Protein AF-A0A1Q9EWR7-F1 (afdb_monomer)

Sequence (426 aa):
MPGTRAKSLEHAKKRGATIYAEYLGGAYTTDAYDMTAPHPKGDGVSRCIKLAMKNSGVSPEEVGYLNCHGTSTPAGDMAEVRAIQRAFDGKTDGLVVNSSKSMIGHCLGAAAGVEAVVTVQALRHQKVHPTINLEDKEEGFDLVTPSEVIARMPRCRVYSGPLGNPFAMPELAALPAPWSFALSLAVPAVMLAGLVVFDIVHVPSPLHPVPPREQRLESQENVRGKHMDFLEMLCWILFGVVFYVKVVREYPMLLRHNAASTQIMSMHPVAIATGRARWKPNFWLSCCCFPSRQALNFHAAGIAHYWLAFVGSLMCPCCLTWYSLTQRSSSPSLQRKLGGRDYDCWKGAICACFCSCCIVTWHAEALDAATGVRTGCCGAALAREGNGHEPLLAAAMDLPDLTVAASNSFGFGGHNSCLLFRRWED

Structure (mmCIF, N/CA/C/O backbone):
data_AF-A0A1Q9EWR7-F1
#
_entry.id   AF-A0A1Q9EWR7-F1
#
loop_
_atom_site.group_PDB
_atom_site.id
_atom_site.type_symbol
_atom_site.label_atom_id
_atom_site.label_alt_id
_atom_site.label_comp_id
_atom_site.label_asym_id
_atom_site.label_entity_id
_atom_site.label_seq_id
_atom_site.pdbx_PDB_ins_code
_atom_site.Cartn_x
_atom_site.Cartn_y
_atom_site.Cartn_z
_atom_site.occupancy
_atom_site.B_iso_or_equiv
_atom_site.auth_seq_id
_atom_site.auth_comp_id
_atom_site.auth_asym_id
_atom_site.auth_atom_id
_atom_site.pdbx_PDB_model_num
ATOM 1 N N . MET A 1 1 ? 5.469 11.058 29.341 1.00 28.98 1 MET A N 1
ATOM 2 C CA . MET A 1 1 ? 6.021 11.358 28.001 1.00 28.98 1 MET A CA 1
ATOM 3 C C . MET A 1 1 ? 4.921 11.952 27.124 1.00 28.98 1 MET A C 1
ATOM 5 O O . MET A 1 1 ? 3.868 11.332 27.041 1.00 28.98 1 MET A O 1
ATOM 9 N N . PRO A 1 2 ? 5.110 13.127 26.504 1.00 31.39 2 PRO A N 1
ATOM 10 C CA . PRO A 1 2 ? 4.190 13.680 25.510 1.00 31.39 2 PRO A CA 1
ATOM 11 C C . PRO A 1 2 ? 4.626 13.204 24.115 1.00 31.39 2 PRO A C 1
ATOM 13 O O . PRO A 1 2 ? 5.695 13.597 23.660 1.00 31.39 2 PRO A O 1
ATOM 16 N N . GLY A 1 3 ? 3.874 12.327 23.434 1.00 30.80 3 GLY A N 1
ATOM 17 C CA . GLY A 1 3 ? 4.465 11.725 22.228 1.00 30.80 3 GLY A CA 1
ATOM 18 C C . GLY A 1 3 ? 3.665 10.780 21.340 1.00 30.80 3 GLY A C 1
ATOM 19 O O . GLY A 1 3 ? 4.286 10.084 20.552 1.00 30.80 3 GLY A O 1
ATOM 20 N N . THR A 1 4 ? 2.336 10.772 21.372 1.00 31.55 4 THR A N 1
ATOM 21 C CA . THR A 1 4 ? 1.517 10.220 20.277 1.00 31.55 4 THR A CA 1
ATOM 22 C C . THR A 1 4 ? 0.371 11.193 20.041 1.00 31.55 4 THR A C 1
ATOM 24 O O . THR A 1 4 ? -0.339 11.562 20.971 1.00 31.55 4 THR A O 1
ATOM 27 N N . ARG A 1 5 ? 0.210 11.710 18.815 1.00 40.38 5 ARG A N 1
ATOM 28 C CA . ARG A 1 5 ? -0.817 12.720 18.484 1.00 40.38 5 ARG A CA 1
ATOM 29 C C . ARG A 1 5 ? -2.230 12.111 18.394 1.00 40.38 5 ARG A C 1
ATOM 31 O O . ARG A 1 5 ? -2.958 12.420 17.460 1.00 40.38 5 ARG A O 1
ATOM 38 N N . ALA A 1 6 ? -2.641 11.315 19.377 1.00 48.28 6 ALA A N 1
ATOM 39 C CA . ALA A 1 6 ? -4.046 11.229 19.756 1.00 48.28 6 ALA A CA 1
ATOM 40 C C . ALA A 1 6 ? -4.317 12.463 20.630 1.00 48.28 6 ALA A C 1
ATOM 42 O O . ALA A 1 6 ? -4.054 12.484 21.829 1.00 48.28 6 ALA A O 1
ATOM 43 N N . LYS A 1 7 ? -4.677 13.576 19.987 1.00 55.31 7 LYS A N 1
ATOM 44 C CA . LYS A 1 7 ? -4.983 14.829 20.688 1.00 55.31 7 LYS A CA 1
ATOM 45 C C . LYS A 1 7 ? -6.380 14.706 21.292 1.00 55.31 7 LYS A C 1
ATOM 47 O O . LYS A 1 7 ? -7.250 14.129 20.648 1.00 55.31 7 LYS A O 1
ATOM 52 N N . S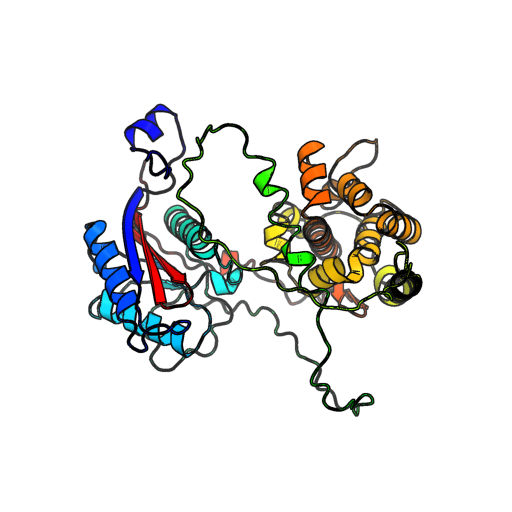ER A 1 8 ? -6.611 15.281 22.474 1.00 71.81 8 SER A N 1
ATOM 53 C CA . SER A 1 8 ? -7.981 15.409 22.974 1.00 71.81 8 SER A CA 1
ATOM 54 C C . SER A 1 8 ? -8.829 16.160 21.943 1.00 71.81 8 SER A C 1
ATOM 56 O O . SER A 1 8 ? -8.347 17.096 21.292 1.00 71.81 8 SER A O 1
ATOM 58 N N . LEU A 1 9 ? -10.081 15.733 21.778 1.00 77.00 9 LEU A N 1
ATOM 59 C CA . LEU A 1 9 ? -11.020 16.303 20.813 1.00 77.00 9 LEU A CA 1
ATOM 60 C C . LEU A 1 9 ? -11.105 17.834 20.932 1.00 77.00 9 LEU A C 1
ATOM 62 O O . LEU A 1 9 ? -11.008 18.551 19.939 1.00 77.00 9 LEU A O 1
ATOM 66 N N . GLU A 1 10 ? -11.167 18.324 22.169 1.00 77.50 10 GLU A N 1
ATOM 67 C CA . GLU A 1 10 ? -11.091 19.736 22.563 1.00 77.50 10 GLU A CA 1
ATOM 68 C C . GLU A 1 10 ? -9.928 20.483 21.891 1.00 77.50 10 GLU A C 1
ATOM 70 O O . GLU A 1 10 ? -10.102 21.527 21.259 1.00 77.50 10 GLU A O 1
ATOM 75 N N . HIS A 1 11 ? -8.717 19.926 21.970 1.00 80.50 11 HIS A N 1
ATOM 76 C CA . HIS A 1 11 ? -7.532 20.543 21.385 1.00 80.50 11 HIS A CA 1
ATOM 77 C C . HIS A 1 11 ? -7.562 20.489 19.849 1.00 80.50 11 HIS A C 1
ATOM 79 O O . HIS A 1 11 ? -7.065 21.405 19.189 1.00 80.50 11 HIS A O 1
ATOM 85 N N . ALA A 1 12 ? -8.116 19.424 19.259 1.00 79.00 12 ALA A N 1
ATOM 86 C CA . ALA A 1 12 ? -8.272 19.310 17.809 1.00 79.00 12 ALA A CA 1
ATOM 87 C C . ALA A 1 12 ? -9.285 20.329 17.256 1.00 79.00 12 ALA A C 1
ATOM 89 O O . ALA A 1 12 ? -8.986 20.985 16.254 1.00 79.00 12 ALA A O 1
ATOM 90 N N . LYS A 1 13 ? -10.410 20.532 17.954 1.00 80.88 13 LYS A N 1
ATOM 91 C CA . LYS A 1 13 ? -11.424 21.545 17.626 1.00 80.88 13 LYS A CA 1
ATOM 92 C C . LYS A 1 13 ? -10.873 22.965 17.772 1.00 80.88 13 LYS A C 1
ATOM 94 O O . LYS A 1 13 ? -10.964 23.752 16.835 1.00 80.88 13 LYS A O 1
ATOM 99 N N . LYS A 1 14 ? -10.188 23.273 18.882 1.00 86.31 14 LYS A N 1
ATOM 100 C CA . LYS A 1 14 ? -9.616 24.610 19.149 1.00 86.31 14 LYS A CA 1
ATOM 101 C C . LYS A 1 14 ? -8.638 25.097 18.072 1.00 86.31 14 LYS A C 1
ATOM 103 O O . LYS A 1 14 ? -8.505 26.296 17.859 1.00 86.31 14 LYS A O 1
ATOM 108 N N . ARG A 1 15 ? -7.941 24.180 17.397 1.00 84.81 15 ARG A N 1
ATOM 109 C CA . ARG A 1 15 ? -6.987 24.506 16.322 1.00 84.81 15 ARG A CA 1
ATOM 110 C C . ARG A 1 15 ? -7.584 24.441 14.910 1.00 84.81 15 ARG A C 1
ATOM 112 O O . ARG A 1 15 ? -6.819 24.546 13.957 1.00 84.81 15 ARG A O 1
ATOM 119 N N . GLY A 1 16 ? -8.889 24.186 14.772 1.00 82.88 16 GLY A N 1
ATOM 120 C CA . GLY A 1 16 ? -9.561 24.050 13.475 1.00 82.88 16 GLY A CA 1
ATOM 121 C C . GLY A 1 16 ? -9.025 22.901 12.616 1.00 82.88 16 GLY A C 1
ATOM 122 O O . GLY A 1 16 ? -8.927 23.034 11.400 1.00 82.88 16 GLY A O 1
ATOM 123 N N . ALA A 1 17 ? -8.591 21.793 13.228 1.00 81.56 17 ALA A N 1
ATOM 124 C CA . ALA A 1 17 ? -8.071 20.662 12.466 1.00 81.56 17 ALA A CA 1
ATOM 125 C C . ALA A 1 17 ? -9.188 19.769 11.931 1.00 81.56 17 ALA A C 1
ATOM 127 O O . ALA A 1 17 ? -10.109 19.436 12.666 1.00 81.56 17 ALA A O 1
ATOM 128 N N . THR A 1 18 ? -9.031 19.294 10.694 1.00 83.75 18 THR A N 1
ATOM 129 C CA . THR A 1 18 ? -9.883 18.243 10.129 1.00 83.75 18 THR A CA 1
ATOM 130 C C . THR A 1 18 ? -9.728 16.953 10.931 1.00 83.75 18 THR A C 1
ATOM 132 O O . THR A 1 18 ? -8.613 16.439 11.079 1.00 83.75 18 THR A O 1
ATOM 135 N N . ILE A 1 19 ? -10.843 16.445 11.448 1.00 86.12 19 ILE A N 1
ATOM 136 C CA . ILE A 1 19 ? -10.918 15.174 12.166 1.00 86.12 19 ILE A CA 1
ATOM 137 C C . ILE A 1 19 ? -11.291 14.094 11.147 1.00 86.12 19 ILE A C 1
ATOM 139 O O . ILE A 1 19 ? -12.187 14.287 10.332 1.00 86.12 19 ILE A O 1
ATOM 143 N N . TYR A 1 20 ? -10.549 12.985 11.140 1.00 87.62 20 TYR A N 1
ATOM 144 C CA . TYR A 1 20 ? -10.747 11.901 10.168 1.00 87.62 20 TYR A CA 1
ATOM 145 C C . TYR A 1 20 ? -11.507 10.706 10.755 1.00 87.62 20 TYR A C 1
ATOM 147 O O . TYR A 1 20 ? -12.272 10.067 10.042 1.00 87.62 20 TYR A O 1
ATOM 155 N N . ALA A 1 21 ? -11.259 10.395 12.027 1.00 91.44 21 ALA A N 1
ATOM 156 C CA . ALA A 1 21 ? -11.868 9.306 12.783 1.00 91.44 21 ALA A CA 1
ATOM 157 C C . ALA A 1 21 ? -11.577 9.507 14.278 1.00 91.44 21 ALA A C 1
ATOM 159 O O . ALA A 1 21 ? -10.625 10.213 14.639 1.00 91.44 21 ALA A O 1
ATOM 160 N N . GLU A 1 22 ? -12.348 8.846 15.136 1.00 91.88 22 GLU A N 1
ATOM 161 C CA . GLU A 1 22 ? -12.033 8.707 16.557 1.00 91.88 22 GLU A CA 1
ATOM 162 C C . GLU A 1 22 ? -11.159 7.472 16.770 1.00 91.88 22 GLU A C 1
ATOM 164 O O . GLU A 1 22 ? -11.443 6.404 16.233 1.00 91.88 22 GLU A O 1
ATOM 169 N N . TYR A 1 23 ? -10.106 7.594 17.576 1.00 93.38 23 TYR A N 1
ATOM 170 C CA . TYR A 1 23 ? -9.362 6.437 18.066 1.00 93.38 23 TYR A CA 1
ATOM 171 C C . TYR A 1 23 ? -10.011 5.953 19.362 1.00 93.38 23 TYR A C 1
ATOM 173 O O . TYR A 1 23 ? -10.006 6.688 20.350 1.00 93.38 23 TYR A O 1
ATOM 181 N N . LEU A 1 24 ? -10.567 4.742 19.350 1.00 90.44 24 LEU A N 1
ATOM 182 C CA . LEU A 1 24 ? -11.288 4.193 20.501 1.00 90.44 24 LEU A CA 1
ATOM 183 C C . LEU A 1 24 ? -10.354 3.477 21.473 1.00 90.44 24 LEU A C 1
ATOM 185 O O . LEU A 1 24 ? -10.544 3.538 22.684 1.00 90.44 24 LEU A O 1
ATOM 189 N N . GLY A 1 25 ? -9.323 2.826 20.942 1.00 89.94 25 GLY A N 1
ATOM 190 C CA . GLY A 1 25 ? -8.397 2.038 21.733 1.00 89.94 25 GLY A CA 1
ATOM 191 C C . GLY A 1 25 ? -7.643 1.025 20.886 1.00 89.94 25 GLY A C 1
ATOM 192 O O . GLY A 1 25 ? -7.806 0.924 19.669 1.00 89.94 25 GLY A O 1
ATOM 193 N N . GLY A 1 26 ? -6.771 0.279 21.549 1.00 93.44 26 GLY A N 1
ATOM 194 C CA . GLY A 1 26 ? -5.928 -0.705 20.901 1.00 93.44 26 GLY A CA 1
ATOM 195 C C . GLY A 1 26 ? -5.203 -1.577 21.907 1.00 93.44 26 GLY A C 1
ATOM 196 O O . GLY A 1 26 ? -5.252 -1.343 23.120 1.00 93.44 26 GLY A O 1
ATOM 197 N N . ALA A 1 27 ? -4.534 -2.599 21.397 1.00 94.75 27 ALA A N 1
ATOM 198 C CA . ALA A 1 27 ? -3.751 -3.521 22.196 1.00 94.75 27 ALA A CA 1
ATOM 199 C C . ALA A 1 27 ? -2.495 -3.969 21.457 1.00 94.75 27 ALA A C 1
ATOM 201 O O . ALA A 1 27 ? -2.393 -3.874 20.233 1.00 94.75 27 ALA A O 1
ATOM 202 N N . TYR A 1 28 ? -1.554 -4.480 22.244 1.00 92.94 28 TYR A N 1
ATOM 203 C CA . TYR A 1 28 ? -0.355 -5.136 21.765 1.00 92.94 28 TYR A CA 1
ATOM 204 C C . TYR A 1 28 ? -0.096 -6.395 22.590 1.00 92.94 28 TYR A C 1
ATOM 206 O O . TYR A 1 28 ? -0.240 -6.372 23.815 1.00 92.94 28 TYR A O 1
ATOM 214 N N . THR A 1 29 ? 0.280 -7.489 21.937 1.00 90.69 29 THR A N 1
ATOM 215 C CA . THR A 1 29 ? 0.640 -8.754 22.589 1.00 90.69 29 THR A CA 1
ATOM 216 C C . THR A 1 29 ? 1.889 -9.348 21.945 1.00 90.69 29 THR A C 1
ATOM 218 O O . THR A 1 29 ? 2.273 -8.977 20.838 1.00 90.69 29 THR A O 1
ATOM 221 N N . THR A 1 30 ? 2.526 -10.286 22.642 1.00 87.62 30 THR A N 1
ATOM 222 C CA . THR A 1 30 ? 3.544 -11.169 22.069 1.00 87.62 30 THR A CA 1
ATOM 223 C C . THR A 1 30 ? 3.149 -12.617 22.333 1.00 87.62 30 THR A C 1
ATOM 225 O O . THR A 1 30 ? 2.621 -12.936 23.405 1.00 87.62 30 THR A O 1
ATOM 228 N N . ASP A 1 31 ? 3.348 -13.485 21.348 1.00 84.12 31 ASP A N 1
ATOM 229 C CA . ASP A 1 31 ? 3.058 -14.913 21.465 1.00 84.12 31 ASP A CA 1
ATOM 230 C C . ASP A 1 31 ? 4.103 -15.628 22.329 1.00 84.12 31 ASP A C 1
ATOM 232 O O . ASP A 1 31 ? 3.764 -16.621 22.969 1.00 84.12 31 ASP A O 1
ATOM 236 N N . ALA A 1 32 ? 5.353 -15.134 22.337 1.00 83.75 32 ALA A N 1
ATOM 237 C CA . ALA A 1 32 ? 6.518 -15.773 22.964 1.00 83.75 32 ALA A CA 1
ATOM 238 C C . ALA A 1 32 ? 6.657 -17.277 22.628 1.00 83.75 32 ALA A C 1
ATOM 240 O O . ALA A 1 32 ? 7.126 -18.065 23.446 1.00 83.75 32 ALA A O 1
ATOM 241 N N . TYR A 1 33 ? 6.210 -17.674 21.431 1.00 80.94 33 TYR A N 1
ATOM 242 C CA . TYR A 1 33 ? 6.145 -19.068 20.988 1.00 80.94 33 TYR A CA 1
ATOM 243 C C . TYR A 1 33 ? 7.361 -19.470 20.147 1.00 80.94 33 TYR A C 1
ATOM 245 O O . TYR A 1 33 ? 8.005 -20.474 20.432 1.00 80.94 33 TYR A O 1
ATOM 253 N N . ASP A 1 34 ? 7.682 -18.672 19.129 1.00 80.62 34 ASP A N 1
ATOM 254 C CA . ASP A 1 34 ? 8.809 -18.885 18.223 1.00 80.62 34 ASP A CA 1
ATOM 255 C C . ASP A 1 34 ? 9.405 -17.528 17.815 1.00 80.62 34 ASP A C 1
ATOM 257 O O . ASP A 1 34 ? 8.730 -16.497 17.872 1.00 80.62 34 ASP A O 1
ATOM 261 N N . MET A 1 35 ? 10.675 -17.513 17.399 1.00 73.69 35 MET A N 1
ATOM 262 C CA . MET A 1 35 ? 11.347 -16.283 16.960 1.00 73.69 35 MET A CA 1
ATOM 263 C C . MET A 1 35 ? 10.742 -15.680 15.687 1.00 73.69 35 MET A C 1
ATOM 265 O O . MET A 1 35 ? 10.880 -14.481 15.452 1.00 73.69 35 MET A O 1
ATOM 269 N N . THR A 1 36 ? 10.105 -16.491 14.843 1.00 73.75 36 THR A N 1
ATOM 270 C CA . THR A 1 36 ? 9.648 -16.087 13.508 1.00 73.75 36 THR A CA 1
ATOM 271 C C . THR A 1 36 ? 8.214 -16.502 13.205 1.00 73.75 36 THR A C 1
ATOM 273 O O . THR A 1 36 ? 7.520 -15.757 12.513 1.00 73.75 36 THR A O 1
ATOM 276 N N . ALA A 1 37 ? 7.751 -17.633 13.739 1.00 72.75 37 ALA A N 1
ATOM 277 C CA . ALA A 1 37 ? 6.415 -18.153 13.489 1.00 72.75 37 ALA A CA 1
ATOM 278 C C . ALA A 1 37 ? 5.390 -17.657 14.529 1.00 72.75 37 ALA A C 1
ATOM 280 O O . ALA A 1 37 ? 5.688 -17.617 15.726 1.00 72.75 37 ALA A O 1
ATOM 281 N N . PRO A 1 38 ? 4.158 -17.313 14.108 1.00 76.44 38 PRO A N 1
ATOM 282 C CA . PRO A 1 38 ? 3.070 -17.095 15.051 1.00 76.44 38 PRO A CA 1
ATOM 283 C C . PRO A 1 38 ? 2.663 -18.420 15.698 1.00 76.44 38 PRO A C 1
ATOM 285 O O . PRO A 1 38 ? 2.889 -19.506 15.153 1.00 76.44 38 PRO A O 1
ATOM 288 N N . HIS A 1 39 ? 1.998 -18.344 16.847 1.00 82.00 39 HIS A N 1
ATOM 289 C CA . HIS A 1 39 ? 1.431 -19.536 17.461 1.00 82.00 39 HIS A CA 1
ATOM 290 C C . HIS A 1 39 ? 0.411 -20.195 16.495 1.00 82.00 39 HIS A C 1
ATOM 292 O O . HIS A 1 39 ? -0.518 -19.514 16.058 1.00 82.00 39 HIS A O 1
ATOM 298 N N . PRO A 1 40 ? 0.471 -21.514 16.204 1.00 78.81 40 PRO A N 1
ATOM 299 C CA . PRO A 1 40 ? -0.361 -22.158 15.171 1.00 78.81 40 PRO A CA 1
ATOM 300 C C . PRO A 1 40 ? -1.876 -21.991 15.364 1.00 78.81 40 PRO A C 1
ATOM 302 O O . PRO A 1 40 ? -2.653 -21.943 14.409 1.00 78.81 40 PRO A O 1
ATOM 305 N N . LYS A 1 41 ? -2.309 -21.888 16.627 1.00 81.75 41 LYS A N 1
ATOM 306 C CA . LYS A 1 41 ? -3.712 -21.637 17.008 1.00 81.75 41 LYS A CA 1
ATOM 307 C C . LYS A 1 41 ? -4.135 -20.158 16.956 1.00 81.75 41 LYS A C 1
ATOM 309 O O . LYS A 1 41 ? -5.281 -19.871 17.280 1.00 81.75 41 LYS A O 1
ATOM 314 N N . GLY A 1 42 ? -3.226 -19.235 16.634 1.00 84.69 42 GLY A N 1
ATOM 315 C CA . GLY A 1 42 ? -3.495 -17.794 16.598 1.00 84.69 42 GLY A CA 1
ATOM 316 C C . GLY A 1 42 ? -3.856 -17.186 17.961 1.00 84.69 42 GLY A C 1
ATOM 317 O O . GLY A 1 42 ? -4.608 -16.219 18.035 1.00 84.69 42 GLY A O 1
ATOM 318 N N . ASP A 1 43 ? -3.379 -17.769 19.068 1.00 87.25 43 ASP A N 1
ATOM 319 C CA . ASP A 1 43 ? -3.854 -17.408 20.410 1.00 87.25 43 ASP A CA 1
ATOM 320 C C . ASP A 1 43 ? -3.487 -15.968 20.790 1.00 87.25 43 ASP A C 1
ATOM 322 O O . ASP A 1 43 ? -4.344 -15.224 21.262 1.00 87.25 43 ASP A O 1
ATOM 326 N N . GLY A 1 44 ? -2.251 -15.524 20.534 1.00 88.56 44 GLY A N 1
ATOM 327 C CA . GLY A 1 44 ? -1.866 -14.153 20.870 1.00 88.56 44 GLY A CA 1
ATOM 328 C C . GLY A 1 44 ? -2.483 -13.097 19.958 1.00 88.56 44 GLY A C 1
ATOM 329 O O . GLY A 1 44 ? -2.818 -12.022 20.463 1.00 88.56 44 GLY A O 1
ATOM 330 N N . VAL A 1 45 ? -2.763 -13.428 18.693 1.00 90.19 45 VAL A N 1
ATOM 331 C CA . VAL A 1 45 ? -3.594 -12.615 17.791 1.00 90.19 45 VAL A CA 1
ATOM 332 C C . VAL A 1 45 ? -5.000 -12.458 18.365 1.00 90.19 45 VAL A C 1
ATOM 334 O O . VAL A 1 45 ? -5.472 -11.340 18.555 1.00 90.19 45 VAL A O 1
ATOM 337 N N . SER A 1 46 ? -5.653 -13.571 18.712 1.00 93.81 46 SER A N 1
ATOM 338 C CA . SER A 1 46 ? -7.020 -13.560 19.241 1.00 93.81 46 SER A CA 1
ATOM 339 C C . SER A 1 46 ? -7.101 -12.760 20.543 1.00 93.81 46 SER A C 1
ATOM 341 O O . SER A 1 46 ? -7.975 -11.908 20.703 1.00 93.81 46 SER A O 1
ATOM 343 N N . ARG A 1 47 ? -6.130 -12.950 21.450 1.00 93.44 47 ARG A N 1
ATOM 344 C CA . ARG A 1 47 ? -5.997 -12.146 22.676 1.00 93.44 47 ARG A CA 1
ATOM 345 C C . ARG A 1 47 ? -5.794 -10.665 22.372 1.00 93.44 47 ARG A C 1
ATOM 347 O O . ARG A 1 47 ? -6.367 -9.841 23.076 1.00 93.44 47 ARG A O 1
ATOM 354 N N . CYS A 1 48 ? -5.000 -10.325 21.356 1.00 95.00 48 CYS A N 1
ATOM 355 C CA . CYS A 1 48 ? -4.763 -8.937 20.967 1.00 95.00 48 CYS A CA 1
ATOM 356 C C . CYS A 1 48 ? -6.055 -8.269 20.496 1.00 95.00 48 CYS A C 1
ATOM 358 O O . CYS A 1 48 ? -6.413 -7.213 21.010 1.00 95.00 48 CYS A O 1
ATOM 360 N N . ILE A 1 49 ? -6.804 -8.922 19.604 1.00 95.25 49 ILE A N 1
ATOM 361 C CA . ILE A 1 49 ? -8.081 -8.406 19.098 1.00 95.25 49 ILE A CA 1
ATOM 362 C C . ILE A 1 49 ? -9.093 -8.258 20.248 1.00 95.25 49 ILE A C 1
ATOM 364 O O . ILE A 1 49 ? -9.673 -7.185 20.412 1.00 95.25 49 ILE A O 1
ATOM 368 N N . LYS A 1 50 ? -9.246 -9.273 21.115 1.00 95.81 50 LYS A N 1
ATOM 369 C CA . LYS A 1 50 ? -10.138 -9.194 22.292 1.00 95.81 50 LYS A CA 1
ATOM 370 C C . LYS A 1 50 ? -9.743 -8.073 23.253 1.00 95.81 50 LYS A C 1
ATOM 372 O O . LYS A 1 50 ? -10.608 -7.359 23.757 1.00 95.81 50 LYS A O 1
ATOM 377 N N . LEU A 1 51 ? -8.446 -7.903 23.512 1.00 95.88 51 LEU A N 1
ATOM 378 C CA . LEU A 1 51 ? -7.952 -6.842 24.387 1.00 95.88 51 LEU A CA 1
ATOM 379 C C . LEU A 1 51 ? -8.168 -5.458 23.765 1.00 95.88 51 LEU A C 1
ATOM 381 O O . LEU A 1 51 ? -8.527 -4.532 24.482 1.00 95.88 51 LEU A O 1
ATOM 385 N N . ALA A 1 52 ? -8.006 -5.321 22.448 1.00 95.81 52 ALA A N 1
ATOM 386 C CA . ALA A 1 52 ? -8.259 -4.073 21.738 1.00 95.81 52 ALA A CA 1
ATOM 387 C C . ALA A 1 52 ? -9.746 -3.688 21.794 1.00 95.81 52 ALA A C 1
ATOM 389 O O . ALA A 1 52 ? -10.055 -2.548 22.140 1.00 95.81 52 ALA A O 1
ATOM 390 N N . MET A 1 53 ? -10.659 -4.639 21.556 1.00 95.38 53 MET A N 1
ATOM 391 C CA . MET A 1 53 ? -12.108 -4.435 21.717 1.00 95.38 53 MET A CA 1
ATOM 392 C C . MET A 1 53 ? -12.461 -4.033 23.153 1.00 95.38 53 MET A C 1
ATOM 394 O O . MET A 1 53 ? -13.111 -3.011 23.372 1.00 95.38 53 MET A O 1
ATOM 398 N N . LYS A 1 54 ? -11.923 -4.757 24.146 1.00 95.12 54 LYS A N 1
ATOM 399 C CA . LYS A 1 54 ? -12.108 -4.447 25.571 1.00 95.12 54 LYS A CA 1
ATOM 400 C C . LYS A 1 54 ? -11.614 -3.045 25.939 1.00 95.12 54 LYS A C 1
ATOM 402 O O . LYS A 1 54 ? -12.329 -2.314 26.615 1.00 95.12 54 LYS A O 1
ATOM 407 N N . ASN A 1 55 ? -10.412 -2.665 25.503 1.00 93.12 55 ASN A N 1
ATOM 408 C CA . ASN A 1 55 ? -9.832 -1.344 25.774 1.00 93.12 55 ASN A CA 1
ATOM 409 C C . ASN A 1 55 ? -10.617 -0.211 25.100 1.00 93.12 55 ASN A C 1
ATOM 411 O O . ASN A 1 55 ? -10.571 0.919 25.575 1.00 93.12 55 ASN A O 1
ATOM 415 N N . SER A 1 56 ? -11.316 -0.521 24.009 1.00 91.75 56 SER A N 1
ATOM 416 C CA . SER A 1 56 ? -12.111 0.429 23.227 1.00 91.75 56 SER A CA 1
ATOM 417 C C . SER A 1 56 ? -13.566 0.533 23.695 1.00 91.75 56 SER A C 1
ATOM 419 O O . SER A 1 56 ? -14.279 1.426 23.246 1.00 91.75 56 SER A O 1
ATOM 421 N N . GLY A 1 57 ? -14.023 -0.382 24.561 1.00 92.38 57 GLY A N 1
ATOM 422 C CA . GLY A 1 57 ? -15.430 -0.488 24.957 1.00 92.38 57 GLY A CA 1
ATOM 423 C C . GLY A 1 57 ? -16.366 -0.885 23.811 1.00 92.38 57 GLY A C 1
ATOM 424 O O . GLY A 1 57 ? -17.546 -0.563 23.870 1.00 92.38 57 GLY A O 1
ATOM 425 N N . VAL A 1 58 ? -15.835 -1.539 22.774 1.00 92.50 58 VAL A N 1
ATOM 426 C CA . VAL A 1 58 ? -16.561 -1.939 21.559 1.00 92.50 58 VAL A CA 1
ATOM 427 C C . VAL A 1 58 ? -16.904 -3.421 21.643 1.00 92.50 58 VAL A C 1
ATOM 429 O O . VAL A 1 58 ? -16.032 -4.237 21.956 1.00 92.50 58 VAL A O 1
ATOM 432 N N . SER A 1 59 ? -18.154 -3.771 21.356 1.00 91.62 59 SER A N 1
ATOM 433 C CA . SER A 1 59 ? -18.584 -5.164 21.218 1.00 91.62 59 SER A CA 1
ATOM 434 C C . SER A 1 59 ? -18.181 -5.752 19.854 1.00 91.62 59 SER A C 1
ATOM 436 O O . SER A 1 59 ? -18.073 -5.007 18.878 1.00 91.62 59 SER A O 1
ATOM 438 N N . PRO A 1 60 ? -17.936 -7.072 19.744 1.00 91.06 60 PRO A N 1
ATOM 439 C CA . PRO A 1 60 ? -17.589 -7.706 18.469 1.00 91.06 60 PRO A CA 1
ATOM 440 C C . PRO A 1 60 ? -18.583 -7.400 17.340 1.00 91.06 60 PRO A C 1
ATOM 442 O O . PRO A 1 60 ? -18.170 -7.191 16.205 1.00 91.06 60 PRO A O 1
ATOM 445 N N . GLU A 1 61 ? -19.874 -7.315 17.663 1.00 90.12 61 GLU A N 1
ATOM 446 C CA . GLU A 1 61 ? -20.963 -7.063 16.717 1.00 90.12 61 GLU A CA 1
ATOM 447 C C . GLU A 1 61 ? -20.950 -5.640 16.123 1.00 90.12 61 GLU A C 1
ATOM 449 O O . GLU A 1 61 ? -21.546 -5.402 15.076 1.00 90.12 61 GLU A O 1
ATOM 454 N N . GLU A 1 62 ? -20.266 -4.685 16.761 1.00 91.12 62 GLU A N 1
ATOM 455 C CA . GLU A 1 62 ? -20.129 -3.316 16.248 1.00 91.12 62 GLU A CA 1
ATOM 456 C C . GLU A 1 62 ? -19.038 -3.188 15.172 1.00 91.12 62 GLU A C 1
ATOM 458 O O . GLU A 1 62 ? -19.032 -2.217 14.413 1.00 91.12 62 GLU A O 1
ATOM 463 N N . VAL A 1 63 ? -18.089 -4.128 15.097 1.00 94.12 63 VAL A N 1
ATOM 464 C CA . VAL A 1 63 ? -16.957 -4.039 14.164 1.00 94.12 63 VAL A CA 1
ATOM 465 C C . VAL A 1 63 ? -17.375 -4.562 12.789 1.00 94.12 63 VAL A C 1
ATOM 467 O O . VAL A 1 63 ? -17.392 -5.763 12.548 1.00 94.12 63 VAL A O 1
ATOM 470 N N . GLY A 1 64 ? -17.652 -3.650 11.855 1.00 92.81 64 GLY A N 1
ATOM 471 C CA . GLY A 1 64 ? -18.081 -4.008 10.494 1.00 92.81 64 GLY A CA 1
ATOM 472 C C . GLY A 1 64 ? -16.938 -4.282 9.509 1.00 92.81 64 GLY A C 1
ATOM 473 O O . GLY A 1 64 ? -17.154 -4.865 8.448 1.00 92.81 64 GLY A 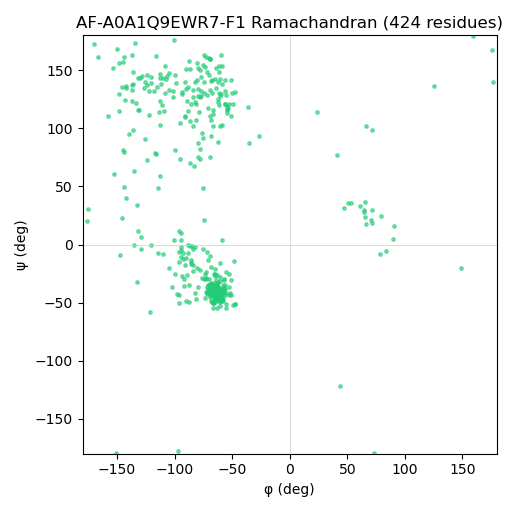O 1
ATOM 474 N N . TYR A 1 65 ? -15.709 -3.865 9.826 1.00 95.88 65 TYR A N 1
ATOM 475 C CA . TYR A 1 65 ? -14.557 -4.034 8.935 1.00 95.88 65 TYR A CA 1
ATOM 476 C C . TYR A 1 65 ? -13.259 -4.292 9.703 1.00 95.88 65 TYR A C 1
ATOM 478 O O . TYR A 1 65 ? -12.952 -3.588 10.667 1.00 95.88 65 TYR A O 1
ATOM 486 N N . LEU A 1 66 ? -12.463 -5.255 9.235 1.00 95.50 66 LEU A N 1
AT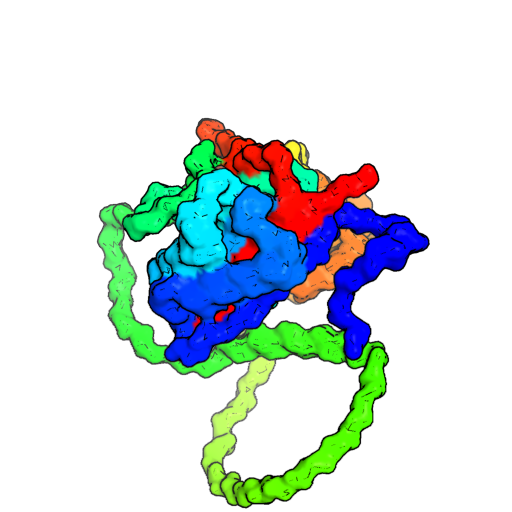OM 487 C CA . LEU A 1 66 ? -11.131 -5.554 9.750 1.00 95.50 66 LEU A CA 1
ATOM 488 C C . LEU A 1 66 ? -10.116 -5.663 8.602 1.00 95.50 66 LEU A C 1
ATOM 490 O O . LEU A 1 66 ? -10.181 -6.556 7.760 1.00 95.50 66 LEU A O 1
ATOM 494 N N . ASN A 1 67 ? -9.145 -4.749 8.587 1.00 95.31 67 ASN A N 1
ATOM 495 C CA . ASN A 1 67 ? -7.974 -4.837 7.711 1.00 95.31 67 ASN A CA 1
ATOM 496 C C . ASN A 1 67 ? -6.966 -5.787 8.366 1.00 95.31 67 ASN A C 1
ATOM 498 O O . ASN A 1 67 ? -6.382 -5.449 9.400 1.00 95.31 67 ASN A O 1
ATOM 502 N N . CYS A 1 68 ? -6.834 -6.984 7.804 1.00 93.81 68 CYS A N 1
ATOM 503 C CA . CYS A 1 68 ? -5.972 -8.049 8.296 1.00 93.81 68 CYS A CA 1
ATOM 504 C C . CYS A 1 68 ? -4.497 -7.740 8.048 1.00 93.81 68 CYS A C 1
ATOM 506 O O . CYS A 1 68 ? -4.123 -6.986 7.142 1.00 93.81 68 CYS A O 1
ATOM 508 N N . HIS A 1 69 ? -3.642 -8.443 8.784 1.00 92.12 69 HIS A N 1
ATOM 509 C CA . HIS A 1 69 ? -2.230 -8.466 8.489 1.00 92.12 69 HIS A CA 1
ATOM 510 C C . HIS A 1 69 ? -1.970 -9.193 7.161 1.00 92.12 69 HIS A C 1
ATOM 512 O O . HIS A 1 69 ? -1.287 -8.626 6.314 1.00 92.12 69 HIS A O 1
ATOM 518 N N . GLY A 1 70 ? -2.515 -10.395 6.946 1.00 88.88 70 GLY A N 1
ATOM 519 C CA . GLY A 1 70 ? -2.523 -11.125 5.669 1.00 88.88 70 GLY A CA 1
ATOM 520 C C . GLY A 1 70 ? -1.209 -11.054 4.884 1.00 88.88 70 GLY A C 1
ATOM 521 O O . GLY A 1 70 ? -1.100 -10.284 3.923 1.00 88.88 70 GLY A O 1
ATOM 522 N N . THR A 1 71 ? -0.202 -11.821 5.309 1.00 87.12 71 THR A N 1
ATOM 523 C CA . THR A 1 71 ? 1.139 -11.844 4.692 1.00 87.12 71 THR A CA 1
ATOM 524 C C . THR A 1 71 ? 1.249 -12.783 3.506 1.00 87.12 71 THR A C 1
ATOM 526 O O . THR A 1 71 ? 2.317 -12.832 2.894 1.00 87.12 71 THR A O 1
ATOM 529 N N . SER A 1 72 ? 0.173 -13.495 3.155 1.00 86.75 72 SER A N 1
ATOM 530 C CA . SER A 1 72 ? 0.194 -14.539 2.131 1.00 86.75 72 SER A CA 1
ATOM 531 C C . SER A 1 72 ? 1.089 -15.715 2.536 1.00 86.75 72 SER A C 1
ATOM 533 O O . SER A 1 72 ? 1.692 -16.365 1.680 1.00 86.75 72 SER A O 1
ATOM 535 N N . THR A 1 73 ? 1.212 -15.974 3.845 1.00 84.56 73 THR A N 1
ATOM 536 C CA . THR A 1 73 ? 1.933 -17.144 4.365 1.00 84.56 73 THR A CA 1
ATOM 537 C C . THR A 1 73 ? 0.922 -18.214 4.777 1.00 84.56 73 THR A C 1
ATOM 539 O O . THR A 1 73 ? 0.047 -17.908 5.587 1.00 84.56 73 THR A O 1
ATOM 542 N N . PRO A 1 74 ? 1.037 -19.472 4.302 1.00 80.44 74 PRO A N 1
ATOM 543 C CA . PRO A 1 74 ? 0.016 -20.492 4.569 1.00 80.44 74 PRO A CA 1
ATOM 544 C C . PRO A 1 74 ? -0.274 -20.688 6.065 1.00 80.44 74 PRO A C 1
ATOM 546 O O . PRO A 1 74 ? -1.423 -20.772 6.494 1.00 80.44 74 PRO A O 1
ATOM 549 N N . ALA A 1 75 ? 0.778 -20.694 6.890 1.00 78.31 75 ALA A N 1
ATOM 550 C CA . ALA A 1 75 ? 0.641 -20.837 8.335 1.00 78.31 75 ALA A CA 1
ATOM 551 C C . ALA A 1 75 ? 0.083 -19.574 9.016 1.00 78.31 75 ALA A C 1
ATOM 553 O O . ALA A 1 75 ? -0.729 -19.690 9.935 1.00 78.31 75 ALA A O 1
ATOM 554 N N . GLY A 1 76 ? 0.521 -18.384 8.590 1.00 84.69 76 GLY A N 1
ATOM 555 C CA . GLY A 1 76 ? 0.151 -17.117 9.220 1.00 84.69 76 GLY A CA 1
ATOM 556 C C . GLY A 1 76 ? -1.285 -16.710 8.918 1.00 84.69 76 GLY A C 1
ATOM 557 O O . GLY A 1 76 ? -2.028 -16.387 9.841 1.00 84.69 76 GLY A O 1
ATOM 558 N N . ASP A 1 77 ? -1.700 -16.807 7.657 1.00 88.06 77 ASP A N 1
ATOM 559 C CA . ASP A 1 77 ? -3.032 -16.379 7.229 1.00 88.06 77 ASP A CA 1
ATOM 560 C C . ASP A 1 77 ? -4.116 -17.269 7.854 1.00 88.06 77 ASP A C 1
ATOM 562 O O . ASP A 1 77 ? -5.088 -16.772 8.421 1.00 88.06 77 ASP A O 1
ATOM 566 N N . MET A 1 78 ? -3.917 -18.590 7.876 1.00 87.56 78 MET A N 1
ATOM 567 C CA . MET A 1 78 ? -4.870 -19.495 8.526 1.00 87.56 78 MET A CA 1
ATOM 568 C C . MET A 1 78 ? -4.862 -19.377 10.056 1.00 87.56 78 MET A C 1
ATOM 570 O O . MET A 1 78 ? -5.893 -19.597 10.698 1.00 87.56 78 MET A O 1
ATOM 574 N N . ALA A 1 79 ? -3.727 -19.021 10.669 1.00 87.88 79 ALA A N 1
ATOM 575 C CA . ALA A 1 79 ? -3.695 -18.684 12.092 1.00 87.88 79 ALA A CA 1
ATOM 576 C C . ALA A 1 79 ? -4.478 -17.392 12.378 1.00 87.88 79 ALA A C 1
ATOM 578 O O . ALA A 1 79 ? -5.190 -17.335 13.380 1.00 87.88 79 ALA A O 1
ATOM 579 N N . GLU A 1 80 ? -4.400 -16.397 11.491 1.00 90.75 80 GLU A N 1
ATOM 580 C CA . GLU A 1 80 ? -5.157 -15.146 11.578 1.00 90.75 80 GLU A CA 1
ATOM 581 C C . GLU A 1 80 ? -6.664 -15.378 11.439 1.00 90.75 80 GLU A C 1
ATOM 583 O O . GLU A 1 80 ? -7.423 -14.917 12.288 1.00 90.75 80 GLU A O 1
ATOM 588 N N . VAL A 1 81 ? -7.101 -16.164 10.450 1.00 90.81 81 VAL A N 1
ATOM 589 C CA . VAL A 1 81 ? -8.521 -16.517 10.259 1.00 90.81 81 VAL A CA 1
ATOM 590 C C . VAL A 1 81 ? -9.103 -17.156 11.520 1.00 90.81 81 VAL A C 1
ATOM 592 O O . VAL A 1 81 ? -10.109 -16.685 12.053 1.00 90.81 81 VAL A O 1
ATOM 595 N N . ARG A 1 82 ? -8.432 -18.183 12.061 1.00 90.31 82 ARG A N 1
ATOM 596 C CA . ARG A 1 82 ? -8.863 -18.846 13.305 1.00 90.31 82 ARG A CA 1
ATOM 597 C C . ARG A 1 82 ? -8.867 -17.889 14.493 1.00 90.31 82 ARG A C 1
ATOM 599 O O . ARG A 1 82 ? -9.737 -17.974 15.361 1.00 90.31 82 ARG A O 1
ATOM 606 N N . ALA A 1 83 ? -7.891 -16.987 14.554 1.00 91.88 83 ALA A N 1
ATOM 607 C CA . ALA A 1 83 ? -7.798 -16.005 15.621 1.00 91.88 83 ALA A CA 1
ATOM 608 C C . ALA A 1 83 ? -8.942 -14.991 15.582 1.00 91.88 83 ALA A C 1
ATOM 610 O O . ALA A 1 83 ? -9.464 -14.658 16.647 1.00 91.88 83 ALA A O 1
ATOM 611 N N . ILE A 1 84 ? -9.336 -14.541 14.385 1.00 93.94 84 ILE A N 1
ATOM 612 C CA . ILE A 1 84 ? -10.489 -13.664 14.156 1.00 93.94 84 ILE A CA 1
ATOM 613 C C . ILE A 1 84 ? -11.763 -14.394 14.574 1.00 93.94 84 ILE A C 1
ATOM 615 O O . ILE A 1 84 ? -12.452 -13.922 15.471 1.00 93.94 84 ILE A O 1
ATOM 619 N N . GLN A 1 85 ? -12.024 -15.593 14.051 1.00 92.25 85 GLN A N 1
ATOM 620 C CA . GLN A 1 85 ? -13.204 -16.378 14.439 1.00 92.25 85 GLN A CA 1
ATOM 621 C C . GLN A 1 85 ? -13.297 -16.553 15.962 1.00 92.25 85 GLN A C 1
ATOM 623 O O . GLN A 1 85 ? -14.349 -16.343 16.556 1.00 92.25 85 GLN A O 1
ATOM 628 N N . ARG A 1 86 ? -12.177 -16.845 16.634 1.00 93.12 86 ARG A N 1
ATOM 629 C CA . ARG A 1 86 ? -12.136 -16.948 18.099 1.00 93.12 86 ARG A CA 1
ATOM 630 C C . ARG A 1 86 ? -12.286 -15.604 18.812 1.00 93.12 86 ARG A C 1
ATOM 632 O O . ARG A 1 86 ? -12.836 -15.565 19.911 1.00 93.12 86 ARG A O 1
ATOM 639 N N . ALA A 1 87 ? -11.760 -14.518 18.248 1.00 93.81 87 ALA A N 1
ATOM 640 C CA . ALA A 1 87 ? -11.859 -13.180 18.827 1.00 93.81 87 ALA A CA 1
ATOM 641 C C . ALA A 1 87 ? -13.308 -12.680 18.843 1.00 93.81 87 ALA A C 1
ATOM 643 O O . ALA A 1 87 ? -13.714 -12.058 19.819 1.00 93.81 87 ALA A O 1
ATOM 644 N N . PHE A 1 88 ? -14.060 -13.031 17.803 1.00 93.19 88 PHE A N 1
ATOM 645 C CA . PHE A 1 88 ? -15.466 -12.694 17.600 1.00 93.19 88 PHE A CA 1
ATOM 646 C C . PHE A 1 88 ? -16.427 -13.787 18.103 1.00 93.19 88 PHE A C 1
ATOM 648 O O . PHE A 1 88 ? -17.618 -13.741 17.820 1.00 93.19 88 PHE A O 1
ATOM 655 N N . ASP A 1 89 ? -15.922 -14.789 18.834 1.00 89.12 89 ASP A N 1
ATOM 656 C CA . ASP A 1 89 ? -16.702 -15.913 19.376 1.00 89.12 89 ASP A CA 1
ATOM 657 C C . ASP A 1 89 ? -17.585 -16.617 18.318 1.00 89.12 89 ASP A C 1
ATOM 659 O O . ASP A 1 89 ? -18.701 -17.054 18.593 1.00 89.12 89 ASP A O 1
ATOM 663 N N . GLY A 1 90 ? -17.076 -16.715 17.086 1.00 82.25 90 GLY A N 1
ATOM 664 C CA . GLY A 1 90 ? -17.753 -17.294 15.924 1.00 82.25 90 GLY A CA 1
ATOM 665 C C . GLY A 1 90 ? -18.785 -16.381 15.258 1.00 82.25 90 GLY A C 1
ATOM 666 O O . GLY A 1 90 ? -19.257 -16.706 14.175 1.00 82.25 90 GLY A O 1
ATOM 667 N N . LYS A 1 91 ? -19.113 -15.230 15.854 1.00 84.25 91 LYS A N 1
ATOM 668 C CA . LYS A 1 91 ? -20.068 -14.256 15.314 1.00 84.25 91 LYS A CA 1
ATOM 669 C C . LYS A 1 91 ? -19.377 -13.292 14.354 1.00 84.25 91 LYS A C 1
ATOM 671 O O . LYS A 1 91 ? -19.166 -12.122 14.661 1.00 84.25 91 LYS A O 1
ATOM 676 N N . THR A 1 92 ? -18.977 -13.800 13.198 1.00 85.62 92 THR A N 1
ATOM 677 C CA . THR A 1 92 ? -18.368 -12.992 12.129 1.00 85.62 92 THR A CA 1
ATOM 678 C C . THR A 1 92 ? -19.382 -12.557 11.069 1.00 85.62 92 THR A C 1
ATOM 680 O O . THR A 1 92 ? -18.993 -12.057 10.015 1.00 85.62 92 THR A O 1
ATOM 683 N N . ASP A 1 93 ? -20.679 -12.725 11.340 1.00 79.75 93 ASP A N 1
ATOM 684 C CA . ASP A 1 93 ? -21.762 -12.267 10.473 1.00 79.75 93 ASP A CA 1
ATOM 685 C C . ASP A 1 93 ? -21.707 -10.740 10.320 1.00 79.75 93 ASP A C 1
ATOM 687 O O . ASP A 1 93 ? -21.783 -9.999 11.297 1.00 79.75 93 ASP A O 1
ATOM 691 N N . GLY A 1 94 ? -21.546 -10.263 9.085 1.00 79.25 94 GLY A N 1
ATOM 692 C CA . GLY A 1 94 ? -21.418 -8.832 8.785 1.00 79.25 94 GLY A CA 1
ATOM 693 C C . GLY A 1 94 ? -20.008 -8.252 8.948 1.00 79.25 94 GLY A C 1
ATOM 694 O O . GLY A 1 94 ? -19.791 -7.107 8.554 1.00 79.25 94 GLY A O 1
ATOM 695 N N . LEU A 1 95 ? -19.031 -9.027 9.440 1.00 90.50 95 LEU A N 1
ATOM 696 C CA . LEU A 1 95 ? -17.629 -8.607 9.474 1.00 90.50 95 LEU A CA 1
ATOM 697 C C . LEU A 1 95 ? -16.994 -8.779 8.091 1.00 90.50 95 LEU A C 1
ATOM 699 O O . LEU A 1 95 ? -16.777 -9.899 7.626 1.00 90.50 95 LEU A O 1
ATOM 703 N N . VAL A 1 96 ? -16.614 -7.667 7.464 1.00 92.62 96 VAL A N 1
ATOM 704 C CA . VAL A 1 96 ? -15.836 -7.691 6.222 1.00 92.62 96 VAL A CA 1
ATOM 705 C C . VAL A 1 96 ? -14.342 -7.674 6.530 1.00 92.62 96 VAL A C 1
ATOM 707 O O . VAL A 1 96 ? -13.871 -6.850 7.313 1.00 92.62 96 VAL A O 1
ATOM 710 N N . VAL A 1 97 ? -13.571 -8.544 5.877 1.00 92.19 97 VAL A N 1
ATOM 711 C CA . VAL A 1 97 ? -12.113 -8.613 6.031 1.00 92.19 97 VAL A CA 1
ATOM 712 C C . VAL A 1 97 ? -11.378 -8.462 4.704 1.00 92.19 97 VAL A C 1
ATOM 714 O O . VAL A 1 97 ? -11.834 -8.919 3.657 1.00 92.19 97 VAL A O 1
ATOM 717 N N . ASN A 1 98 ? -10.206 -7.834 4.720 1.00 91.50 98 ASN A N 1
ATOM 718 C CA . ASN A 1 98 ? -9.309 -7.788 3.563 1.00 91.50 98 ASN A CA 1
ATOM 719 C C . ASN A 1 98 ? -7.842 -7.684 4.013 1.00 91.50 98 ASN A C 1
ATOM 721 O O . ASN A 1 98 ? -7.566 -7.648 5.206 1.00 91.50 98 ASN A O 1
ATOM 725 N N . SER A 1 99 ? -6.896 -7.618 3.072 1.00 91.19 99 SER A N 1
ATOM 726 C CA . SER A 1 99 ? -5.519 -7.212 3.385 1.00 91.19 99 SER A CA 1
ATOM 727 C C . SER A 1 99 ? -5.002 -6.187 2.386 1.00 91.19 99 SER A C 1
ATOM 729 O O . SER A 1 99 ? -4.908 -6.432 1.176 1.00 91.19 99 SER A O 1
ATOM 731 N N . SER A 1 100 ? -4.612 -5.025 2.911 1.00 90.44 100 SER A N 1
ATOM 732 C CA . SER A 1 100 ? -3.988 -3.951 2.129 1.00 90.44 100 SER A CA 1
ATOM 733 C C . SER A 1 100 ? -2.644 -4.353 1.512 1.00 90.44 100 SER A C 1
ATOM 735 O O . SER A 1 100 ? -2.304 -3.864 0.430 1.00 90.44 100 SER A O 1
ATOM 737 N N . LYS A 1 101 ? -1.926 -5.322 2.106 1.00 89.44 101 LYS A N 1
ATOM 738 C CA . LYS A 1 101 ? -0.652 -5.838 1.572 1.00 89.44 101 LYS A CA 1
ATOM 739 C C . LYS A 1 101 ? -0.787 -6.449 0.186 1.00 89.44 101 LYS A C 1
ATOM 741 O O . LYS A 1 101 ? 0.171 -6.394 -0.582 1.00 89.44 101 LYS A O 1
ATOM 746 N N . SER A 1 102 ? -1.962 -6.975 -0.158 1.00 81.00 102 SER A N 1
ATOM 747 C CA . SER A 1 102 ? -2.209 -7.494 -1.506 1.00 81.00 102 SER A CA 1
ATOM 748 C C . SER A 1 102 ? -1.977 -6.424 -2.580 1.00 81.00 102 SER A C 1
ATOM 750 O O . SER A 1 102 ? -1.449 -6.734 -3.643 1.00 81.00 102 SER A O 1
ATOM 752 N N . MET A 1 103 ? -2.293 -5.159 -2.277 1.00 80.62 103 MET A N 1
ATOM 753 C CA . MET A 1 103 ? -2.215 -4.026 -3.202 1.00 80.62 103 MET A CA 1
ATOM 754 C C . MET A 1 103 ? -0.871 -3.291 -3.165 1.00 80.62 103 MET A C 1
ATOM 756 O O . MET A 1 103 ? -0.426 -2.780 -4.191 1.00 80.62 103 MET A O 1
ATOM 760 N N . ILE A 1 104 ? -0.249 -3.179 -1.987 1.00 82.88 104 ILE A N 1
ATOM 761 C CA . ILE A 1 104 ? 0.924 -2.306 -1.770 1.00 82.88 104 ILE A CA 1
ATOM 762 C C . ILE A 1 104 ? 2.182 -3.047 -1.296 1.00 82.88 104 ILE A C 1
ATOM 764 O O . ILE A 1 104 ? 3.221 -2.421 -1.085 1.00 82.88 104 ILE A O 1
ATOM 768 N N . GLY A 1 105 ? 2.101 -4.368 -1.124 1.00 81.62 105 GLY A N 1
ATOM 769 C CA . GLY A 1 105 ? 3.157 -5.182 -0.531 1.00 81.62 105 GLY A CA 1
ATOM 770 C C . GLY A 1 105 ? 3.289 -4.995 0.984 1.00 81.62 105 GLY A C 1
ATOM 771 O O . GLY A 1 105 ? 2.553 -4.243 1.622 1.00 81.62 105 GLY A O 1
ATOM 772 N N . HIS A 1 106 ? 4.248 -5.698 1.587 1.00 85.94 106 HIS A N 1
ATOM 773 C CA . HIS A 1 106 ? 4.505 -5.592 3.020 1.00 85.94 106 HIS A CA 1
ATOM 774 C C . HIS A 1 106 ? 5.470 -4.436 3.322 1.00 85.94 106 HIS A C 1
ATOM 776 O O . HIS A 1 106 ? 6.678 -4.555 3.134 1.00 85.94 106 HIS A O 1
ATOM 782 N N . CYS A 1 107 ? 4.957 -3.334 3.878 1.00 83.12 107 CYS A N 1
ATOM 783 C CA . CYS A 1 107 ? 5.764 -2.154 4.232 1.00 83.12 107 CYS A CA 1
ATOM 784 C C . CYS A 1 107 ? 6.649 -2.320 5.492 1.00 83.12 107 CYS A C 1
ATOM 786 O O . CYS A 1 107 ? 7.036 -1.322 6.098 1.00 83.12 107 CYS A O 1
ATOM 788 N N . LEU A 1 108 ? 6.958 -3.557 5.904 1.00 85.81 108 LEU A N 1
ATOM 789 C CA . LEU A 1 108 ? 7.778 -3.899 7.076 1.00 85.81 108 LEU A CA 1
ATOM 790 C C . LEU A 1 108 ? 7.426 -3.049 8.313 1.00 85.81 108 LEU A C 1
ATOM 792 O O . LEU A 1 108 ? 6.270 -3.033 8.724 1.00 85.81 108 LEU A O 1
ATOM 796 N N . GLY A 1 109 ? 8.385 -2.307 8.880 1.00 80.75 109 GLY A N 1
ATOM 797 C CA . GLY A 1 109 ? 8.174 -1.473 10.070 1.00 80.75 109 GLY A CA 1
ATOM 798 C C . GLY A 1 109 ? 7.124 -0.363 9.913 1.00 80.75 109 GLY A C 1
ATOM 799 O O . GLY A 1 109 ? 6.644 0.158 10.913 1.00 80.75 109 GLY A O 1
ATOM 800 N N . ALA A 1 110 ? 6.729 -0.016 8.683 1.00 84.19 110 ALA A N 1
ATOM 801 C CA . ALA A 1 110 ? 5.661 0.947 8.415 1.00 84.19 110 ALA A CA 1
ATOM 802 C C . ALA A 1 110 ? 4.278 0.297 8.211 1.00 84.19 110 ALA A C 1
ATOM 804 O O . ALA A 1 110 ? 3.296 1.026 8.070 1.00 84.19 110 ALA A O 1
ATOM 805 N N . ALA A 1 111 ? 4.179 -1.039 8.192 1.00 86.06 111 ALA A N 1
ATOM 806 C CA . ALA A 1 111 ? 2.950 -1.763 7.856 1.00 86.06 111 ALA A CA 1
ATOM 807 C C . ALA A 1 111 ? 1.759 -1.340 8.729 1.00 86.06 111 ALA A C 1
ATOM 809 O O . ALA A 1 111 ? 0.776 -0.831 8.195 1.00 86.06 111 ALA A O 1
ATOM 810 N N . ALA A 1 112 ? 1.900 -1.413 10.057 1.00 87.06 112 ALA A N 1
ATOM 811 C CA . ALA A 1 112 ? 0.827 -1.070 10.993 1.00 87.06 112 ALA A CA 1
ATOM 812 C C . ALA A 1 112 ? 0.310 0.372 10.821 1.00 87.06 112 ALA A C 1
ATOM 814 O O . ALA A 1 112 ? -0.887 0.631 10.921 1.00 87.06 112 ALA A O 1
ATOM 815 N N . GLY A 1 113 ? 1.205 1.324 10.529 1.00 88.62 113 GLY A N 1
ATOM 816 C CA . GLY A 1 113 ? 0.823 2.719 10.303 1.00 88.62 113 GLY A CA 1
ATOM 817 C C . GLY A 1 113 ? 0.052 2.915 8.998 1.00 88.62 113 GLY A C 1
ATOM 818 O O . GLY A 1 113 ? -0.944 3.636 8.971 1.00 88.62 113 GLY A O 1
ATOM 819 N N . VAL A 1 114 ? 0.490 2.264 7.917 1.00 89.75 114 VAL A N 1
ATOM 820 C CA . VAL A 1 114 ? -0.192 2.338 6.617 1.00 89.75 114 VAL A CA 1
ATOM 821 C C . VAL A 1 114 ? -1.552 1.643 6.677 1.00 89.75 114 VAL A C 1
ATOM 823 O O . VAL A 1 114 ? -2.535 2.198 6.192 1.00 89.75 114 VAL A O 1
ATOM 826 N N . GLU A 1 115 ? -1.629 0.484 7.324 1.00 93.38 115 GLU A N 1
ATOM 827 C CA . GLU A 1 115 ? -2.872 -0.266 7.528 1.00 93.38 115 GLU A CA 1
ATOM 828 C C . GLU A 1 115 ? -3.899 0.545 8.317 1.00 93.38 115 GLU A C 1
ATOM 830 O O . GLU A 1 115 ? -5.047 0.643 7.887 1.00 93.38 115 GLU A O 1
ATOM 835 N N . ALA A 1 116 ? -3.472 1.229 9.385 1.00 93.19 116 ALA A N 1
ATOM 836 C CA . ALA A 1 116 ? -4.343 2.108 10.158 1.00 93.19 116 ALA A CA 1
ATOM 837 C C . ALA A 1 116 ? -4.894 3.266 9.310 1.00 93.19 116 ALA A C 1
ATOM 839 O O . ALA A 1 116 ? -6.081 3.583 9.384 1.00 93.19 116 ALA A O 1
ATOM 840 N N . VAL A 1 117 ? -4.058 3.878 8.461 1.00 93.75 117 VAL A N 1
ATOM 841 C CA . VAL A 1 117 ? -4.509 4.928 7.532 1.00 93.75 117 VAL A CA 1
ATOM 842 C C . VAL A 1 117 ? -5.521 4.372 6.533 1.00 93.75 117 VAL A C 1
ATOM 844 O O . VAL A 1 117 ? -6.541 5.014 6.296 1.00 93.75 117 VAL A O 1
ATOM 847 N N . VAL A 1 118 ? -5.276 3.188 5.967 1.00 93.31 118 VAL A N 1
ATOM 848 C CA . VAL A 1 118 ? -6.216 2.528 5.047 1.00 93.31 118 VAL A CA 1
ATOM 849 C C . VAL A 1 118 ? -7.556 2.263 5.737 1.00 93.31 118 VAL A C 1
ATOM 851 O O . VAL A 1 118 ? -8.600 2.570 5.162 1.00 93.31 118 VAL A O 1
ATOM 854 N N . THR A 1 119 ? -7.542 1.789 6.983 1.00 95.00 119 THR A N 1
ATOM 855 C CA . THR A 1 119 ? -8.753 1.555 7.781 1.00 95.00 119 THR A CA 1
ATOM 856 C C . THR A 1 119 ? -9.533 2.844 8.049 1.00 95.00 119 THR A C 1
ATOM 858 O O . THR A 1 119 ? -10.747 2.883 7.856 1.00 95.00 119 THR A O 1
ATOM 861 N N . VAL A 1 120 ? -8.851 3.935 8.408 1.00 94.62 120 VAL A N 1
ATOM 862 C CA . VAL A 1 120 ? -9.493 5.250 8.589 1.00 94.62 120 VAL A CA 1
ATOM 863 C C . VAL A 1 120 ? -10.086 5.774 7.277 1.00 94.62 120 VAL A C 1
ATOM 865 O O . VAL A 1 120 ? -11.176 6.344 7.274 1.00 94.62 120 VAL A O 1
ATOM 868 N N . GLN A 1 121 ? -9.411 5.567 6.143 1.00 93.75 121 GLN A N 1
ATOM 869 C CA . GLN A 1 121 ? -9.961 5.968 4.846 1.00 93.75 121 GLN A CA 1
ATOM 870 C C . GLN A 1 121 ? -11.181 5.132 4.451 1.00 93.75 121 GLN A C 1
ATOM 872 O O . GLN A 1 121 ? -12.103 5.685 3.856 1.00 93.75 121 GLN A O 1
ATOM 877 N N . ALA A 1 122 ? -11.232 3.849 4.819 1.00 91.44 122 ALA A N 1
ATOM 878 C CA . ALA A 1 122 ? -12.418 3.022 4.612 1.00 91.44 122 ALA A CA 1
ATOM 879 C C . ALA A 1 122 ? -13.629 3.562 5.391 1.00 91.44 122 ALA A C 1
ATOM 881 O O . ALA A 1 122 ? -14.695 3.739 4.805 1.00 91.44 122 ALA A O 1
ATOM 882 N N . LEU A 1 123 ? -13.443 3.937 6.664 1.00 91.50 123 LEU A N 1
ATOM 883 C CA . LEU A 1 123 ? -14.476 4.604 7.471 1.00 91.50 123 LEU A CA 1
ATOM 884 C C . LEU A 1 123 ? -14.933 5.925 6.847 1.00 91.50 123 LEU A C 1
ATOM 886 O O . LEU A 1 123 ? -16.122 6.220 6.794 1.00 91.50 123 LEU A O 1
ATOM 890 N N . ARG A 1 124 ? -14.006 6.734 6.339 1.00 91.25 124 ARG A N 1
ATOM 891 C CA . ARG A 1 124 ? -14.348 8.038 5.760 1.00 91.25 124 ARG A CA 1
ATOM 892 C C . ARG A 1 124 ? -15.091 7.926 4.431 1.00 91.25 124 ARG A C 1
ATOM 894 O O . ARG A 1 124 ? -15.980 8.726 4.154 1.00 91.25 124 ARG A O 1
ATOM 901 N N . HIS A 1 125 ? -14.685 6.978 3.594 1.00 90.25 125 HIS A N 1
ATOM 902 C CA . HIS A 1 125 ? -15.209 6.828 2.240 1.00 90.25 125 HIS A CA 1
ATOM 903 C C . HIS A 1 125 ? -16.329 5.795 2.125 1.00 90.25 125 HIS A C 1
ATOM 905 O O . HIS A 1 125 ? -16.913 5.701 1.049 1.00 90.25 125 HIS A O 1
ATOM 911 N N . GLN A 1 126 ? -16.626 5.056 3.202 1.00 91.56 126 GLN A N 1
ATOM 912 C CA . GLN A 1 126 ? -17.644 3.997 3.238 1.00 91.56 126 GLN A CA 1
ATOM 913 C C . GLN A 1 126 ? -17.429 2.964 2.122 1.00 91.56 126 GLN A C 1
ATOM 915 O O . GLN A 1 126 ? -18.362 2.457 1.506 1.00 91.56 126 GLN A O 1
ATOM 920 N N . LYS A 1 127 ? -16.152 2.705 1.827 1.00 89.81 127 LYS A N 1
ATOM 921 C CA . LYS A 1 127 ? -15.684 1.848 0.740 1.00 89.81 127 LYS A CA 1
ATOM 922 C C . LYS A 1 127 ? -14.464 1.076 1.202 1.00 89.81 127 LYS A C 1
ATOM 924 O O . LYS A 1 127 ? -13.528 1.663 1.747 1.00 89.81 127 LYS A O 1
ATOM 929 N N . VAL A 1 128 ? -14.435 -0.214 0.907 1.00 88.69 128 VAL A N 1
ATOM 930 C CA . VAL A 1 128 ? -13.313 -1.096 1.221 1.00 88.69 128 VAL A CA 1
ATOM 931 C C . VAL A 1 128 ? -12.687 -1.609 -0.069 1.00 88.69 128 VAL A C 1
ATOM 933 O O . VAL A 1 128 ? -13.373 -1.988 -1.016 1.00 88.69 128 VAL A O 1
ATOM 936 N N . HIS A 1 129 ? -11.356 -1.590 -0.129 1.00 85.44 129 HIS A N 1
ATOM 937 C CA . HIS A 1 129 ? -10.624 -2.073 -1.297 1.00 85.44 129 HIS A CA 1
ATOM 938 C C . HIS A 1 129 ? -10.660 -3.612 -1.381 1.00 85.44 129 HIS A C 1
ATOM 940 O O . HIS A 1 129 ? -10.726 -4.279 -0.343 1.00 85.44 129 HIS A O 1
ATOM 946 N N . PRO A 1 130 ? -10.546 -4.196 -2.585 1.00 83.94 130 PRO A N 1
ATOM 947 C CA . PRO A 1 130 ? -10.474 -5.645 -2.734 1.00 83.94 130 PRO A CA 1
ATOM 948 C C . PRO A 1 130 ? -9.148 -6.199 -2.197 1.00 83.94 130 PRO A C 1
ATOM 950 O O . PRO A 1 130 ? -8.148 -5.478 -2.103 1.00 83.94 130 PRO A O 1
ATOM 953 N N . THR A 1 131 ? -9.130 -7.497 -1.895 1.00 83.12 131 THR A N 1
ATOM 954 C CA . THR A 1 131 ? -7.884 -8.262 -1.734 1.00 83.12 131 THR A CA 1
ATOM 955 C C . THR A 1 131 ? -7.521 -8.861 -3.088 1.00 83.12 131 THR A C 1
ATOM 957 O O . THR A 1 131 ? -8.217 -9.750 -3.575 1.00 83.12 131 THR A O 1
ATOM 960 N N . ILE A 1 132 ? -6.457 -8.371 -3.729 1.00 80.69 132 ILE A N 1
ATOM 961 C CA . ILE A 1 132 ? -6.047 -8.900 -5.040 1.00 80.69 132 ILE A CA 1
ATOM 962 C C . ILE A 1 132 ? -5.256 -10.204 -4.906 1.00 80.69 132 ILE A C 1
ATOM 964 O O . ILE A 1 132 ? -4.616 -10.454 -3.889 1.00 80.69 132 ILE A O 1
ATOM 968 N N . ASN A 1 133 ? -5.263 -11.010 -5.972 1.00 76.19 133 ASN A N 1
ATOM 969 C CA . ASN A 1 133 ? -4.625 -12.334 -6.053 1.00 76.19 133 ASN A CA 1
ATOM 970 C C . ASN A 1 133 ? -5.238 -13.420 -5.141 1.00 76.19 133 ASN A C 1
ATOM 972 O O . ASN A 1 133 ? -4.607 -14.450 -4.933 1.00 76.19 133 ASN A O 1
ATOM 976 N N . LEU A 1 134 ? -6.459 -13.219 -4.637 1.00 76.69 134 LEU A N 1
ATOM 977 C CA . LEU A 1 134 ? -7.207 -14.209 -3.855 1.00 76.69 134 LEU A CA 1
ATOM 978 C C . LEU A 1 134 ? -8.165 -14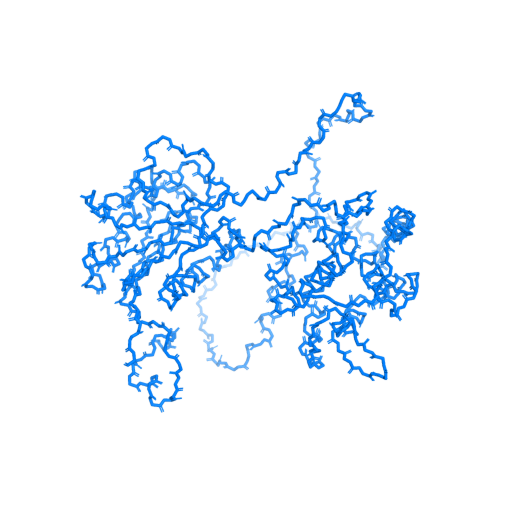.997 -4.769 1.00 76.69 134 LEU A C 1
ATOM 980 O O . LEU A 1 134 ? -9.361 -14.724 -4.801 1.00 76.69 134 LEU A O 1
ATOM 984 N N . GLU A 1 135 ? -7.616 -15.904 -5.584 1.00 71.69 135 GLU A N 1
ATOM 985 C CA . GLU A 1 135 ? -8.391 -16.747 -6.517 1.00 71.69 135 GLU A CA 1
ATOM 986 C C . GLU A 1 135 ? -8.812 -18.069 -5.860 1.00 71.69 135 GLU A C 1
ATOM 988 O O . GLU A 1 135 ? -9.988 -18.422 -5.883 1.00 71.69 135 GLU A O 1
ATOM 993 N N . ASP A 1 136 ? -7.853 -18.743 -5.225 1.00 78.19 136 ASP A N 1
ATOM 994 C CA . ASP A 1 136 ? -8.036 -20.027 -4.558 1.00 78.19 136 ASP A CA 1
ATOM 995 C C . ASP A 1 136 ? -7.865 -19.807 -3.051 1.00 78.19 136 ASP A C 1
ATOM 997 O O . ASP A 1 136 ? -6.756 -19.589 -2.560 1.00 78.19 136 ASP A O 1
ATOM 1001 N N . LYS A 1 137 ? -8.981 -19.774 -2.317 1.00 80.75 137 LYS A N 1
ATOM 1002 C CA . LYS A 1 137 ? -8.956 -19.643 -0.856 1.00 80.75 137 LYS A CA 1
ATOM 1003 C C . LYS A 1 137 ? -8.525 -20.968 -0.227 1.00 80.75 137 LYS A C 1
ATOM 1005 O O . LYS A 1 137 ? -8.968 -22.030 -0.656 1.00 80.75 137 LYS A O 1
ATOM 1010 N N . GLU A 1 138 ? -7.707 -20.881 0.815 1.00 83.56 138 GLU A N 1
ATOM 1011 C CA . GLU A 1 138 ? -7.338 -22.034 1.637 1.00 83.56 138 GLU A CA 1
ATOM 1012 C C . GLU A 1 138 ? -8.574 -22.657 2.307 1.00 83.56 138 GLU A C 1
ATOM 1014 O O . GLU A 1 138 ? -9.542 -21.966 2.650 1.00 83.56 138 GLU A O 1
ATOM 1019 N N . GLU A 1 139 ? -8.534 -23.973 2.519 1.00 82.94 139 GLU A N 1
ATOM 1020 C CA . GLU A 1 139 ? -9.616 -24.702 3.182 1.00 82.94 139 GLU A CA 1
ATOM 1021 C C . GLU A 1 139 ? -9.829 -24.173 4.613 1.00 82.94 139 GLU A C 1
ATOM 1023 O O . GLU A 1 139 ? -8.894 -24.070 5.410 1.00 82.94 139 GLU A O 1
ATOM 1028 N N . GLY A 1 140 ? -11.073 -23.818 4.948 1.00 80.12 140 GLY A N 1
ATOM 1029 C CA . GLY A 1 140 ? -11.431 -23.224 6.241 1.00 80.12 140 GLY A CA 1
ATOM 1030 C C . GLY A 1 140 ? -11.365 -21.691 6.297 1.00 80.12 140 GLY A C 1
ATOM 1031 O O . GLY A 1 140 ? -11.578 -21.122 7.369 1.00 80.12 140 GLY A O 1
ATOM 1032 N N . PHE A 1 141 ? -11.097 -21.005 5.179 1.00 84.12 141 PHE A N 1
ATOM 1033 C CA . PHE A 1 141 ? -11.282 -19.555 5.080 1.00 84.12 141 PHE A CA 1
ATOM 1034 C C . PHE A 1 141 ? -12.778 -19.212 4.957 1.00 84.12 141 PHE A C 1
ATOM 1036 O O . PHE A 1 141 ? -13.325 -19.152 3.856 1.00 84.12 141 PHE A O 1
ATOM 1043 N N . ASP A 1 142 ? -13.430 -18.966 6.094 1.00 81.19 142 ASP A N 1
ATOM 1044 C CA . ASP A 1 142 ? -14.874 -18.689 6.196 1.00 81.19 142 ASP A CA 1
ATOM 1045 C C . ASP A 1 142 ? -15.157 -17.254 6.679 1.00 81.19 142 ASP A C 1
ATOM 1047 O O . ASP A 1 142 ? -15.865 -17.017 7.652 1.00 81.19 142 ASP A O 1
ATOM 1051 N N . LEU A 1 143 ? -14.500 -16.273 6.054 1.00 83.75 143 LEU A N 1
ATOM 1052 C CA . LEU A 1 143 ? -14.703 -14.848 6.332 1.00 83.75 143 LEU A CA 1
ATOM 1053 C C . LEU A 1 143 ? -15.165 -14.123 5.068 1.00 83.75 143 LEU A C 1
ATOM 1055 O O . LEU A 1 143 ? -14.701 -14.412 3.956 1.00 83.75 143 LEU A O 1
ATOM 1059 N N . VAL A 1 144 ? -16.051 -13.141 5.246 1.00 84.12 144 VAL A N 1
ATOM 1060 C CA . VAL A 1 144 ? -16.548 -12.312 4.146 1.00 84.12 144 VAL A CA 1
ATOM 1061 C C . VAL A 1 144 ? -15.429 -11.393 3.674 1.00 84.12 144 VAL A C 1
ATOM 1063 O O . VAL A 1 144 ? -14.942 -10.543 4.414 1.00 84.12 144 VAL A O 1
ATOM 1066 N N . THR A 1 145 ? -15.025 -11.548 2.418 1.00 80.81 145 THR A N 1
ATOM 1067 C CA . THR A 1 145 ? -14.044 -10.679 1.764 1.00 80.81 145 THR A CA 1
ATOM 1068 C C . THR A 1 145 ? -14.723 -9.872 0.664 1.00 80.81 145 THR A C 1
ATOM 1070 O O . THR A 1 145 ? -15.600 -10.413 -0.011 1.00 80.81 145 THR A O 1
ATOM 1073 N N . PRO A 1 146 ? -14.299 -8.622 0.405 1.00 71.62 146 PRO A N 1
ATOM 1074 C CA . PRO A 1 146 ? -14.681 -7.884 -0.793 1.00 71.62 146 PRO A CA 1
ATOM 1075 C C . PRO A 1 146 ? -14.166 -8.624 -2.037 1.00 71.62 146 PRO A C 1
ATOM 1077 O O . PRO A 1 146 ? -13.031 -8.419 -2.473 1.00 71.62 146 PRO A O 1
ATOM 1080 N N . SER A 1 147 ? -14.947 -9.558 -2.575 1.00 59.19 147 SER A N 1
ATOM 1081 C CA . SER A 1 147 ? -14.539 -10.373 -3.720 1.00 59.19 147 SER A CA 1
ATOM 1082 C C . SER A 1 147 ? -15.707 -10.684 -4.651 1.00 59.19 147 SER A C 1
ATOM 1084 O O . SER A 1 147 ? -16.228 -11.790 -4.636 1.00 59.19 147 SER A O 1
ATOM 1086 N N . GLU A 1 148 ? -16.015 -9.699 -5.502 1.00 45.44 148 GLU A N 1
ATOM 1087 C CA . GLU A 1 148 ? -16.467 -9.853 -6.895 1.00 45.44 148 GLU A CA 1
ATOM 1088 C C . GLU A 1 148 ? -15.899 -8.718 -7.773 1.00 45.44 148 GLU A C 1
ATOM 1090 O O . GLU A 1 148 ? -16.618 -8.079 -8.520 1.00 45.44 148 GLU A O 1
ATOM 1095 N N . VAL A 1 149 ? -14.590 -8.445 -7.725 1.00 40.38 149 VAL A N 1
ATOM 1096 C CA . VAL A 1 149 ? -13.899 -7.862 -8.891 1.00 40.38 149 VAL A CA 1
ATOM 1097 C C . VAL A 1 149 ? -12.540 -8.531 -9.007 1.00 40.38 149 VAL A C 1
ATOM 1099 O O . VAL A 1 149 ? -11.560 -8.151 -8.363 1.00 40.38 149 VAL A O 1
ATOM 1102 N N . ILE A 1 150 ? -12.485 -9.569 -9.843 1.00 41.94 150 ILE A N 1
ATOM 1103 C CA . ILE A 1 150 ? -11.241 -10.202 -10.284 1.00 41.94 150 ILE A CA 1
ATOM 1104 C C . ILE A 1 150 ? -10.522 -9.203 -11.207 1.00 41.94 150 ILE A C 1
ATOM 1106 O O . ILE A 1 150 ? -10.495 -9.333 -12.429 1.00 41.94 150 ILE A O 1
ATOM 1110 N N . ALA A 1 151 ? -9.911 -8.174 -10.622 1.00 36.62 151 ALA A N 1
ATOM 1111 C CA . ALA A 1 151 ? -8.899 -7.382 -11.297 1.00 36.62 151 ALA A CA 1
ATOM 1112 C C . ALA A 1 151 ? -7.602 -8.195 -11.271 1.00 36.62 151 ALA A C 1
ATOM 1114 O O . ALA A 1 151 ? -6.739 -8.014 -10.412 1.00 36.62 151 ALA A O 1
ATOM 1115 N N . ARG A 1 152 ? -7.468 -9.135 -12.214 1.00 38.16 152 ARG A N 1
ATOM 1116 C CA . ARG A 1 152 ? -6.174 -9.762 -12.502 1.00 38.16 152 ARG A CA 1
ATOM 1117 C C . ARG A 1 152 ? -5.169 -8.643 -12.774 1.00 38.16 152 ARG A C 1
ATOM 1119 O O . ARG A 1 152 ? -5.283 -7.952 -13.787 1.00 38.16 152 ARG A O 1
ATOM 1126 N N . MET A 1 153 ? -4.128 -8.517 -11.949 1.00 34.25 153 MET A N 1
ATOM 1127 C CA . MET A 1 153 ? -2.857 -8.104 -12.533 1.00 34.25 153 MET A CA 1
ATOM 1128 C C . MET A 1 153 ? -2.486 -9.219 -13.517 1.00 34.25 153 MET A C 1
ATOM 1130 O O . MET A 1 153 ? -2.507 -10.389 -13.128 1.00 34.25 153 MET A O 1
ATOM 1134 N N . PRO A 1 154 ? -2.220 -8.922 -14.797 1.00 30.84 154 PRO A N 1
ATOM 1135 C CA . PRO A 1 154 ? -1.824 -9.949 -15.744 1.00 30.84 154 PRO A CA 1
ATOM 1136 C C . PRO A 1 154 ? -0.613 -10.684 -15.171 1.00 30.84 154 PRO A C 1
ATOM 1138 O O . PRO A 1 154 ? 0.461 -10.101 -15.007 1.00 30.84 154 PRO A O 1
ATOM 1141 N N . ARG A 1 155 ? -0.807 -11.967 -14.828 1.00 30.56 155 ARG A N 1
ATOM 1142 C CA . ARG A 1 155 ? 0.289 -12.863 -14.465 1.00 30.56 155 ARG A CA 1
ATOM 1143 C C . ARG A 1 155 ? 1.299 -12.771 -15.598 1.00 30.56 155 ARG A C 1
ATOM 1145 O O . ARG A 1 155 ? 0.957 -13.018 -16.756 1.00 30.56 155 ARG A O 1
ATOM 1152 N N . CYS A 1 156 ? 2.524 -12.373 -15.269 1.00 25.02 156 CYS A N 1
ATOM 1153 C CA . CYS A 1 156 ? 3.630 -12.464 -16.203 1.00 25.02 156 CYS A CA 1
ATOM 1154 C C . CYS A 1 156 ? 3.759 -13.953 -16.534 1.00 25.02 156 CYS A C 1
ATOM 1156 O O . CYS A 1 156 ? 4.210 -14.737 -15.701 1.00 25.02 156 CYS A O 1
ATOM 1158 N N . ARG A 1 157 ? 3.260 -14.368 -17.701 1.00 25.89 157 ARG A N 1
ATOM 1159 C CA . ARG A 1 157 ? 3.490 -15.716 -18.202 1.00 25.89 157 ARG A CA 1
ATOM 1160 C C . ARG A 1 157 ? 4.987 -15.759 -18.483 1.00 25.89 157 ARG A C 1
ATOM 1162 O O . ARG A 1 157 ? 5.440 -15.172 -19.463 1.00 25.89 157 ARG A O 1
ATOM 1169 N N . VAL A 1 158 ? 5.762 -16.374 -17.590 1.00 25.78 158 VAL A N 1
ATOM 1170 C CA . VAL A 1 158 ? 7.113 -16.813 -17.940 1.00 25.78 158 VAL A CA 1
ATOM 1171 C C . VAL A 1 158 ? 6.918 -17.688 -19.171 1.00 25.78 158 VAL A C 1
ATOM 1173 O O . VAL A 1 158 ? 6.158 -18.654 -19.133 1.00 25.78 158 VAL A O 1
ATOM 1176 N N . TYR A 1 159 ? 7.464 -17.256 -20.301 1.00 24.14 159 TYR A N 1
ATOM 1177 C CA . TYR A 1 159 ? 7.262 -17.916 -21.580 1.00 24.14 159 TYR A CA 1
ATOM 1178 C C . TYR A 1 159 ? 7.972 -19.275 -21.538 1.00 24.14 159 TYR A C 1
ATOM 1180 O O . TYR A 1 159 ? 9.163 -19.361 -21.810 1.00 24.14 159 TYR A O 1
ATOM 1188 N N . SER A 1 160 ? 7.259 -20.341 -21.179 1.00 30.66 160 SER A N 1
ATOM 1189 C CA . SER A 1 160 ? 7.696 -21.723 -21.388 1.00 30.66 160 SER A CA 1
ATOM 1190 C C . SER A 1 160 ? 7.354 -22.143 -22.820 1.00 30.66 160 SER A C 1
ATOM 1192 O O . SER A 1 160 ? 6.456 -22.941 -23.073 1.00 30.66 160 SER A O 1
ATOM 1194 N N . GLY A 1 161 ? 8.030 -21.523 -23.788 1.00 25.41 161 GLY A N 1
ATOM 1195 C CA . GLY A 1 161 ? 7.989 -21.947 -25.186 1.00 25.41 161 GLY A CA 1
ATOM 1196 C C . GLY A 1 161 ? 9.043 -23.025 -25.470 1.00 25.41 161 GLY A C 1
ATOM 1197 O O . GLY A 1 161 ? 10.092 -23.020 -24.826 1.00 25.41 161 GLY A O 1
ATOM 1198 N N . PRO A 1 162 ? 8.808 -23.927 -26.440 1.00 29.59 162 PRO A N 1
ATOM 1199 C CA . PRO A 1 162 ? 9.728 -24.997 -26.810 1.00 29.59 162 PRO A CA 1
ATOM 1200 C C . PRO A 1 162 ? 10.868 -24.435 -27.669 1.00 29.59 162 PRO A C 1
ATOM 1202 O O . PRO A 1 162 ? 10.914 -24.611 -28.881 1.00 29.59 162 PRO A O 1
ATOM 1205 N N . LEU A 1 163 ? 11.788 -23.714 -27.039 1.00 29.47 163 LEU A N 1
ATOM 1206 C CA . LEU A 1 163 ? 13.106 -23.429 -27.590 1.00 29.47 163 LEU A CA 1
ATOM 1207 C C . LEU A 1 163 ? 14.108 -23.966 -26.578 1.00 29.47 163 LEU A C 1
ATOM 1209 O O . LEU A 1 163 ? 14.178 -23.491 -25.446 1.00 29.47 163 LEU A O 1
ATOM 1213 N N . GLY A 1 164 ? 14.801 -25.031 -26.985 1.00 30.47 164 GLY A N 1
ATOM 1214 C CA . GLY A 1 164 ? 15.788 -25.736 -26.182 1.00 30.47 164 GLY A CA 1
ATOM 1215 C C . GLY A 1 164 ? 16.756 -24.766 -25.518 1.00 30.47 164 GLY A C 1
ATOM 1216 O O . GLY A 1 164 ? 17.283 -23.859 -26.155 1.00 30.47 164 GLY A O 1
ATOM 1217 N N . ASN A 1 165 ? 16.937 -24.978 -24.221 1.00 31.09 165 ASN A N 1
ATOM 1218 C CA . ASN A 1 165 ? 17.835 -24.258 -23.339 1.00 31.09 165 ASN A CA 1
ATOM 1219 C C . ASN A 1 165 ? 19.271 -24.193 -23.914 1.00 31.09 165 ASN A C 1
ATOM 1221 O O . ASN A 1 165 ? 19.941 -25.226 -23.917 1.00 31.09 165 ASN A O 1
ATOM 1225 N N . PRO A 1 166 ? 19.788 -23.024 -24.349 1.00 28.81 166 PRO A N 1
ATOM 1226 C CA . PRO A 1 166 ? 21.199 -22.879 -24.706 1.00 28.81 166 PRO A CA 1
ATOM 1227 C C . PRO A 1 166 ? 22.075 -22.494 -23.500 1.00 28.81 166 PRO A C 1
ATOM 1229 O O . PRO A 1 166 ? 23.279 -22.334 -23.657 1.00 28.81 166 PRO A O 1
ATOM 1232 N N . PHE A 1 167 ? 21.501 -22.333 -22.303 1.00 27.84 167 PHE A N 1
ATOM 1233 C CA . PHE A 1 167 ? 22.203 -21.937 -21.081 1.00 27.84 167 PHE A CA 1
ATOM 1234 C C . PHE A 1 167 ? 21.764 -22.797 -19.889 1.00 27.84 167 PHE A C 1
ATOM 1236 O O . PHE A 1 167 ? 21.213 -22.320 -18.899 1.00 27.84 167 PHE A O 1
ATOM 1243 N N . ALA A 1 168 ? 22.035 -24.099 -19.973 1.00 28.16 168 ALA A N 1
ATOM 1244 C CA . ALA A 1 168 ? 22.228 -24.901 -18.773 1.00 28.16 168 ALA A CA 1
ATOM 1245 C C . ALA A 1 168 ? 23.630 -24.579 -18.230 1.00 28.16 168 ALA A C 1
ATOM 1247 O O . ALA A 1 168 ? 24.623 -25.116 -18.712 1.00 28.16 168 ALA A O 1
ATOM 1248 N N . MET A 1 169 ? 23.712 -23.660 -17.269 1.00 24.77 169 MET A N 1
ATOM 1249 C CA . MET A 1 169 ? 24.889 -23.512 -16.409 1.00 24.77 169 MET A CA 1
ATOM 1250 C C . MET A 1 169 ? 24.600 -24.232 -15.081 1.00 24.77 169 MET A C 1
ATOM 1252 O O . MET A 1 169 ? 23.468 -24.149 -14.597 1.00 24.77 169 MET A O 1
ATOM 1256 N N . PRO A 1 170 ? 25.577 -24.965 -14.520 1.00 26.84 170 PRO A N 1
ATOM 1257 C CA . PRO A 1 170 ? 25.380 -25.825 -13.358 1.00 26.84 170 PRO A CA 1
ATOM 1258 C C . PRO A 1 170 ? 25.239 -25.021 -12.056 1.00 26.84 170 PRO A C 1
ATOM 1260 O O . PRO A 1 170 ? 25.589 -23.842 -12.000 1.00 26.84 170 PRO A O 1
ATOM 1263 N N . GLU A 1 171 ? 24.719 -25.691 -11.022 1.00 35.22 171 GLU A N 1
ATOM 1264 C CA . GLU A 1 171 ? 24.618 -25.218 -9.636 1.00 35.22 171 GLU A CA 1
ATOM 1265 C C . GLU A 1 171 ? 25.823 -24.369 -9.207 1.00 35.22 171 GLU A C 1
ATOM 1267 O O . GLU A 1 171 ? 26.951 -24.850 -9.131 1.00 35.22 171 GLU A O 1
ATOM 1272 N N . LEU A 1 172 ? 25.560 -23.106 -8.867 1.00 27.11 172 LEU A N 1
ATOM 1273 C CA . LEU A 1 172 ? 26.511 -22.214 -8.209 1.00 27.11 172 LEU A CA 1
ATOM 1274 C C . LEU A 1 172 ? 25.942 -21.831 -6.843 1.00 27.11 172 LEU A C 1
ATOM 1276 O O . LEU A 1 172 ? 25.364 -20.765 -6.633 1.00 27.11 172 LEU A O 1
ATOM 1280 N N . ALA A 1 173 ? 26.097 -22.769 -5.912 1.00 30.67 173 ALA A N 1
ATOM 1281 C CA . ALA A 1 173 ? 26.232 -22.454 -4.504 1.00 30.67 173 ALA A CA 1
ATOM 1282 C C . ALA A 1 173 ? 27.572 -21.720 -4.286 1.00 30.67 173 ALA A C 1
ATOM 1284 O O . ALA A 1 173 ? 28.585 -22.084 -4.876 1.00 30.67 173 ALA A O 1
ATOM 1285 N N . ALA A 1 174 ? 27.546 -20.721 -3.399 1.00 37.28 174 ALA A N 1
ATOM 1286 C CA . ALA A 1 174 ? 28.677 -19.952 -2.871 1.00 37.28 174 ALA A CA 1
ATOM 1287 C C . ALA A 1 174 ? 29.373 -18.953 -3.826 1.00 37.28 174 ALA A C 1
ATOM 1289 O O . ALA A 1 174 ? 30.313 -19.283 -4.542 1.00 37.28 174 ALA A O 1
ATOM 1290 N N . LEU A 1 175 ? 29.005 -17.670 -3.696 1.00 28.92 175 LEU A N 1
ATOM 1291 C CA . LEU A 1 175 ? 29.918 -16.541 -3.923 1.00 28.92 175 LEU A CA 1
ATOM 1292 C C . LEU A 1 175 ? 29.842 -15.558 -2.734 1.00 28.92 175 LEU A C 1
ATOM 1294 O O . LEU A 1 175 ? 28.756 -15.386 -2.171 1.00 28.92 175 LEU A O 1
ATOM 1298 N N . PRO A 1 176 ? 30.963 -14.934 -2.316 1.00 31.61 176 PRO A N 1
ATOM 1299 C CA . PRO A 1 176 ? 31.040 -14.132 -1.097 1.00 31.61 176 PRO A CA 1
ATOM 1300 C C . PRO A 1 176 ? 30.478 -12.721 -1.304 1.00 31.61 176 PRO A C 1
ATOM 1302 O O . PRO A 1 176 ? 30.692 -12.087 -2.335 1.00 31.61 176 PRO A O 1
ATOM 1305 N N . ALA A 1 177 ? 29.785 -12.215 -0.285 1.00 37.00 177 ALA A N 1
ATOM 1306 C CA . ALA A 1 177 ? 29.268 -10.854 -0.227 1.00 37.00 177 ALA A CA 1
ATOM 1307 C C . ALA A 1 177 ? 30.395 -9.843 0.043 1.00 37.00 177 ALA A C 1
ATOM 1309 O O . ALA A 1 177 ? 31.111 -9.992 1.033 1.00 37.00 177 ALA A O 1
ATOM 1310 N N . PRO A 1 178 ? 30.486 -8.766 -0.760 1.00 35.34 178 PRO A N 1
ATOM 1311 C CA . PRO A 1 178 ? 30.678 -7.469 -0.121 1.00 35.34 178 PRO A CA 1
ATOM 1312 C C . PRO A 1 178 ? 29.908 -6.321 -0.797 1.00 35.34 178 PRO A C 1
ATOM 1314 O O . PRO A 1 178 ? 30.437 -5.227 -0.867 1.00 35.34 178 PRO A O 1
ATOM 1317 N N . TRP A 1 179 ? 28.655 -6.494 -1.249 1.00 32.38 179 TRP A N 1
ATOM 1318 C CA . TRP A 1 179 ? 27.824 -5.344 -1.690 1.00 32.38 179 TRP A CA 1
ATOM 1319 C C . TRP A 1 179 ? 26.414 -5.264 -1.084 1.00 32.38 179 TRP A C 1
ATOM 1321 O O . TRP A 1 179 ? 25.749 -4.240 -1.221 1.00 32.38 179 TRP A O 1
ATOM 1331 N N . SER A 1 180 ? 25.992 -6.245 -0.280 1.00 35.16 180 SER A N 1
ATOM 1332 C CA . SER A 1 180 ? 24.743 -6.155 0.500 1.00 35.16 180 SER A CA 1
ATOM 1333 C C . SER A 1 180 ? 24.840 -5.233 1.732 1.00 35.16 180 SER A C 1
ATOM 1335 O O . SER A 1 180 ? 23.837 -4.996 2.401 1.00 35.16 180 SER A O 1
ATOM 1337 N N . PHE A 1 181 ? 26.023 -4.678 2.030 1.00 32.84 181 PHE A N 1
ATOM 1338 C CA . PHE A 1 181 ? 26.237 -3.777 3.173 1.00 32.84 181 PHE A CA 1
ATOM 1339 C C . PHE A 1 181 ? 26.237 -2.282 2.796 1.00 32.84 181 PHE A C 1
ATOM 1341 O O . PHE A 1 181 ? 25.875 -1.442 3.617 1.00 32.84 181 PHE A O 1
ATOM 1348 N N . ALA A 1 182 ? 26.556 -1.928 1.545 1.00 32.75 182 ALA A N 1
ATOM 1349 C CA . ALA A 1 182 ? 26.656 -0.525 1.123 1.00 32.75 182 ALA A CA 1
ATOM 1350 C C . ALA A 1 182 ? 25.289 0.150 0.880 1.00 32.75 182 ALA A C 1
ATOM 1352 O O . ALA A 1 182 ? 25.177 1.368 1.001 1.00 32.75 182 ALA A O 1
ATOM 1353 N N . LEU A 1 183 ? 24.226 -0.625 0.627 1.00 33.97 183 LEU A N 1
ATOM 1354 C CA . LEU A 1 183 ? 22.856 -0.101 0.527 1.00 33.97 183 LEU A CA 1
ATOM 1355 C C . LEU A 1 183 ? 22.134 0.000 1.887 1.00 33.97 183 LEU A C 1
ATOM 1357 O O . LEU A 1 183 ? 21.123 0.690 1.992 1.00 33.97 183 LEU A O 1
ATOM 1361 N N . SER A 1 184 ? 22.673 -0.631 2.936 1.00 37.72 184 SER A N 1
ATOM 1362 C CA . SER A 1 184 ? 22.069 -0.668 4.280 1.00 37.72 184 SER A CA 1
ATOM 1363 C C . SER A 1 184 ? 22.597 0.421 5.226 1.00 37.72 184 SER A C 1
ATOM 1365 O O . SER A 1 184 ? 22.007 0.655 6.277 1.00 37.72 184 SER A O 1
ATOM 1367 N N . LEU A 1 185 ? 23.665 1.140 4.854 1.00 35.66 185 LEU A N 1
ATOM 1368 C CA . LEU A 1 185 ? 24.259 2.210 5.674 1.00 35.66 185 LEU A CA 1
ATOM 1369 C C . LEU A 1 185 ? 24.060 3.633 5.121 1.00 35.66 185 LEU A C 1
ATOM 1371 O O . LEU A 1 185 ? 24.313 4.600 5.835 1.00 35.66 185 LEU A O 1
ATOM 1375 N N . ALA A 1 186 ? 23.535 3.797 3.903 1.00 32.38 186 ALA A N 1
ATOM 1376 C CA . ALA A 1 186 ? 23.227 5.122 3.346 1.00 32.38 186 ALA A CA 1
ATOM 1377 C C . ALA A 1 186 ? 21.813 5.636 3.695 1.00 32.38 186 ALA A C 1
ATOM 1379 O O . ALA A 1 186 ? 21.491 6.793 3.436 1.00 32.38 186 ALA A O 1
ATOM 1380 N N . VAL A 1 187 ? 20.975 4.803 4.321 1.00 33.72 187 VAL A N 1
ATOM 1381 C CA . VAL A 1 187 ? 19.616 5.168 4.759 1.00 33.72 187 VAL A CA 1
ATOM 1382 C C . VAL A 1 187 ? 19.559 5.695 6.212 1.00 33.72 187 VAL A C 1
ATOM 1384 O O . VAL A 1 187 ? 18.743 6.581 6.466 1.00 33.72 187 VAL A O 1
ATOM 1387 N N . PRO A 1 188 ? 20.433 5.298 7.166 1.00 31.11 188 PRO A N 1
ATOM 1388 C CA . PRO A 1 188 ? 20.388 5.872 8.520 1.00 31.11 188 PRO A CA 1
ATOM 1389 C C . PRO A 1 188 ? 21.142 7.206 8.694 1.00 31.11 188 PRO A C 1
ATOM 1391 O O . PRO A 1 188 ? 20.817 7.966 9.602 1.00 31.11 188 PRO A O 1
ATOM 1394 N N . ALA A 1 189 ? 22.125 7.539 7.846 1.00 31.03 189 ALA A N 1
ATOM 1395 C CA . ALA A 1 189 ? 23.011 8.688 8.099 1.00 31.03 189 ALA A CA 1
ATOM 1396 C C . ALA A 1 189 ? 22.356 10.070 7.875 1.00 31.03 189 ALA A C 1
ATOM 1398 O O . ALA A 1 189 ? 22.743 11.043 8.517 1.00 31.03 189 ALA A O 1
ATOM 1399 N N . VAL A 1 190 ? 21.326 10.174 7.027 1.00 30.55 190 VAL A N 1
ATOM 1400 C CA . VAL A 1 190 ? 20.610 11.449 6.788 1.00 30.55 190 VAL A CA 1
ATOM 1401 C C . VAL A 1 190 ? 19.412 11.629 7.733 1.00 30.55 190 VAL A C 1
ATOM 1403 O O . VAL A 1 190 ? 18.986 12.755 7.976 1.00 30.55 190 VAL A O 1
ATOM 1406 N N . MET A 1 191 ? 18.930 10.555 8.370 1.00 30.05 191 MET A N 1
ATOM 1407 C CA . MET A 1 191 ? 17.941 10.648 9.456 1.00 30.05 191 MET A CA 1
ATOM 1408 C C . MET A 1 191 ? 18.552 11.186 10.763 1.00 30.05 191 MET A C 1
ATOM 1410 O O . MET A 1 191 ? 17.835 11.781 11.563 1.00 30.05 191 MET A O 1
ATOM 1414 N N . LEU A 1 192 ? 19.871 11.060 10.961 1.00 30.78 192 LEU A N 1
ATOM 1415 C CA . LEU A 1 192 ? 20.570 11.634 12.120 1.00 30.78 192 LEU A CA 1
ATOM 1416 C C . LEU A 1 192 ? 20.976 13.110 11.955 1.00 30.78 192 LEU A C 1
ATOM 1418 O O . LEU A 1 192 ? 21.193 13.786 12.954 1.00 30.78 192 LEU A O 1
ATOM 1422 N N . ALA A 1 193 ? 21.019 13.653 10.735 1.00 29.77 193 ALA A N 1
ATOM 1423 C CA . ALA A 1 193 ? 21.382 15.058 10.508 1.00 29.77 193 ALA A CA 1
ATOM 1424 C C . ALA A 1 193 ? 20.204 16.048 10.670 1.00 29.77 193 ALA A C 1
ATOM 1426 O O . ALA A 1 193 ? 20.399 17.258 10.586 1.00 29.77 193 ALA A O 1
ATOM 1427 N N . GLY A 1 194 ? 18.984 15.551 10.913 1.00 27.28 194 GLY A N 1
ATOM 1428 C CA . GLY A 1 194 ? 17.783 16.359 11.175 1.00 27.28 194 GLY A CA 1
ATOM 1429 C C . GLY A 1 194 ? 17.386 16.474 12.653 1.00 27.28 194 GLY A C 1
ATOM 1430 O O . GLY A 1 194 ? 16.349 17.062 12.953 1.00 27.28 194 GLY A O 1
ATOM 1431 N N . LEU A 1 195 ? 18.178 15.914 13.574 1.00 29.06 195 LEU A N 1
ATOM 1432 C CA . LEU A 1 195 ? 17.921 15.925 15.018 1.00 29.06 195 LEU A CA 1
ATOM 1433 C C . LEU A 1 195 ? 19.011 16.708 15.761 1.00 29.06 195 LEU A C 1
ATOM 1435 O O . LEU A 1 195 ? 19.894 16.147 16.395 1.00 29.06 195 LEU A O 1
ATOM 1439 N N . VAL A 1 196 ? 18.907 18.032 15.702 1.00 26.56 196 VAL A N 1
ATOM 1440 C CA . VAL A 1 196 ? 19.402 18.952 16.737 1.00 26.56 196 VAL A CA 1
ATOM 1441 C C . VAL A 1 196 ? 18.256 19.952 16.885 1.00 26.56 196 VAL A C 1
ATOM 144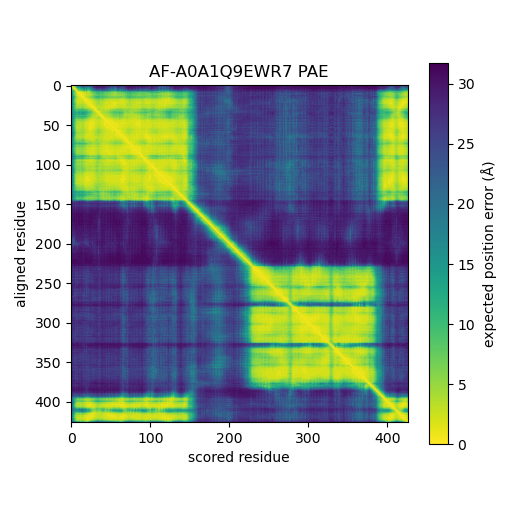3 O O . VAL A 1 196 ? 17.979 20.705 15.962 1.00 26.56 196 VAL A O 1
ATOM 1446 N N . VAL A 1 197 ? 17.374 19.829 17.873 1.00 30.06 197 VAL A N 1
ATOM 1447 C CA . VAL A 1 197 ? 17.611 20.200 19.270 1.00 30.06 197 VAL A CA 1
ATOM 1448 C C . VAL A 1 197 ? 16.805 19.270 20.178 1.00 30.06 197 VAL A C 1
ATOM 1450 O O . VAL A 1 197 ? 15.584 19.346 20.155 1.00 30.06 197 VAL A O 1
ATOM 1453 N N . PHE A 1 198 ? 17.469 18.443 20.986 1.00 24.05 198 PHE A N 1
ATOM 1454 C CA . PHE A 1 198 ? 17.029 18.074 22.338 1.00 24.05 198 PHE A CA 1
ATOM 1455 C C . PHE A 1 198 ? 18.261 17.604 23.119 1.00 24.05 198 PHE A C 1
ATOM 1457 O O . PHE A 1 198 ? 18.845 16.568 22.809 1.00 24.05 198 PHE A O 1
ATOM 1464 N N . ASP A 1 199 ? 18.662 18.405 24.105 1.00 24.84 199 ASP A N 1
ATOM 1465 C CA . ASP A 1 199 ? 19.684 18.067 25.092 1.00 24.84 199 ASP A CA 1
ATOM 1466 C C . ASP A 1 199 ? 19.319 16.773 25.826 1.00 24.84 199 ASP A C 1
ATOM 1468 O O . ASP A 1 199 ? 18.285 16.705 26.496 1.00 24.84 199 ASP A O 1
ATOM 1472 N N . ILE A 1 200 ? 20.184 15.758 25.746 1.00 25.94 200 ILE A N 1
ATOM 1473 C CA . ILE A 1 200 ? 20.177 14.634 26.686 1.00 25.94 200 ILE A CA 1
ATOM 1474 C C . ILE A 1 200 ? 21.605 14.395 27.176 1.00 25.94 200 ILE A C 1
ATOM 1476 O O . ILE A 1 200 ? 22.512 14.043 26.424 1.00 25.94 200 ILE A O 1
ATOM 1480 N N . VAL A 1 201 ? 21.760 14.615 28.479 1.00 22.77 201 VAL A N 1
ATOM 1481 C CA . VAL A 1 201 ? 22.957 14.427 29.298 1.00 22.77 201 VAL A CA 1
ATOM 1482 C C . VAL A 1 201 ? 23.302 12.938 29.402 1.00 22.77 201 VAL A C 1
ATOM 1484 O O . VAL A 1 201 ? 22.452 12.109 29.724 1.00 22.77 201 VAL A O 1
ATOM 1487 N N . HIS A 1 202 ? 24.568 12.610 29.146 1.00 25.86 202 HIS A N 1
ATOM 1488 C CA . HIS A 1 202 ? 25.145 11.275 29.293 1.00 25.86 202 HIS A CA 1
ATOM 1489 C C . HIS A 1 202 ? 25.440 10.972 30.772 1.00 25.86 202 HIS A C 1
ATOM 1491 O O . HIS A 1 202 ? 26.148 11.734 31.429 1.00 25.86 202 HIS A O 1
ATOM 1497 N N . VAL A 1 203 ? 24.937 9.846 31.287 1.00 29.77 203 VAL A N 1
ATOM 1498 C CA . VAL A 1 203 ? 25.339 9.275 32.584 1.00 29.77 203 VAL A CA 1
ATOM 1499 C C . VAL A 1 203 ? 26.145 8.002 32.296 1.00 29.77 203 VAL A C 1
ATOM 1501 O O . VAL A 1 203 ? 25.571 7.064 31.741 1.00 29.77 203 VAL A O 1
ATOM 1504 N N . PRO A 1 204 ? 27.449 7.935 32.623 1.00 29.39 204 PRO A N 1
ATOM 1505 C CA . PRO A 1 204 ? 28.247 6.740 32.375 1.00 29.39 204 PRO A CA 1
ATOM 1506 C C . PRO A 1 204 ? 28.070 5.718 33.509 1.00 29.39 204 PRO A C 1
ATOM 1508 O O . PRO A 1 204 ? 28.188 6.056 34.687 1.00 29.39 204 PRO A O 1
ATOM 1511 N N . SER A 1 205 ? 27.839 4.452 33.157 1.00 27.30 205 SER A N 1
ATOM 1512 C CA . SER A 1 205 ? 27.995 3.300 34.058 1.00 27.30 205 SER A CA 1
ATOM 1513 C C . SER A 1 205 ? 29.275 2.521 33.707 1.00 27.30 205 SER A C 1
ATOM 1515 O O . SER A 1 205 ? 29.661 2.502 32.537 1.00 27.30 205 SER A O 1
ATOM 1517 N N . PRO A 1 206 ? 29.962 1.911 34.689 1.00 35.12 206 PRO A N 1
ATOM 1518 C CA . PRO A 1 206 ? 31.396 1.653 34.610 1.00 35.12 206 PRO A CA 1
ATOM 1519 C C . PRO A 1 206 ? 31.795 0.433 33.767 1.00 35.12 206 PRO A C 1
ATOM 1521 O O . PRO A 1 206 ? 31.070 -0.549 33.628 1.00 35.12 206 PRO A O 1
ATOM 1524 N N . LEU A 1 207 ? 33.006 0.562 33.225 1.00 32.88 207 LEU A N 1
ATOM 1525 C CA . LEU A 1 207 ? 33.738 -0.313 32.313 1.00 32.88 207 LEU A CA 1
ATOM 1526 C C . LEU A 1 207 ? 34.051 -1.701 32.901 1.00 32.88 207 LEU A C 1
ATOM 1528 O O . LEU A 1 207 ? 34.550 -1.800 34.020 1.00 32.88 207 LEU A O 1
ATOM 1532 N N . HIS A 1 208 ? 33.922 -2.746 32.078 1.00 32.59 208 HIS A N 1
ATOM 1533 C CA . HIS A 1 208 ? 34.710 -3.974 32.221 1.00 32.59 208 HIS A CA 1
ATOM 1534 C C . HIS A 1 208 ? 35.806 -4.008 31.139 1.00 32.59 208 HIS A C 1
ATOM 1536 O O . HIS A 1 208 ? 35.507 -3.736 29.974 1.00 32.59 208 HIS A O 1
ATOM 1542 N N . PRO A 1 209 ? 37.070 -4.319 31.485 1.00 33.44 209 PRO A N 1
ATOM 1543 C CA . PRO A 1 209 ? 38.173 -4.310 30.531 1.00 33.44 209 PRO A CA 1
ATOM 1544 C C . PRO A 1 209 ? 38.179 -5.587 29.680 1.00 33.44 209 PRO A C 1
ATOM 1546 O O . PRO A 1 209 ? 38.184 -6.698 30.207 1.00 33.44 209 PRO A O 1
ATOM 1549 N N . VAL A 1 210 ? 38.220 -5.425 28.358 1.00 37.62 210 VAL A N 1
ATOM 1550 C CA . VAL A 1 210 ? 38.500 -6.506 27.400 1.00 37.62 210 VAL A CA 1
ATOM 1551 C C . VAL A 1 210 ? 40.010 -6.499 27.115 1.00 37.62 210 VAL A C 1
ATOM 1553 O O . VAL A 1 210 ? 40.547 -5.429 26.821 1.00 37.62 210 VAL A O 1
ATOM 1556 N N . PRO A 1 211 ? 40.728 -7.634 27.215 1.00 33.94 211 PRO A N 1
ATOM 1557 C CA . PRO A 1 211 ? 42.167 -7.669 26.975 1.00 33.94 211 PRO A CA 1
ATOM 1558 C C . PRO A 1 211 ? 42.489 -7.596 25.470 1.00 33.94 211 PRO A C 1
ATOM 1560 O O . PRO A 1 211 ? 41.665 -7.995 24.641 1.00 33.94 211 PRO A O 1
ATOM 1563 N N . PRO A 1 212 ? 43.686 -7.111 25.089 1.00 34.22 212 PRO A N 1
ATOM 1564 C CA . PRO A 1 212 ? 44.038 -6.905 23.692 1.00 34.22 212 PRO A CA 1
ATOM 1565 C C . PRO A 1 212 ? 44.380 -8.235 23.011 1.00 34.22 212 PRO A C 1
ATOM 1567 O O . PRO A 1 212 ? 45.179 -9.021 23.521 1.00 34.22 212 PRO A O 1
ATOM 1570 N N . ARG A 1 213 ? 43.810 -8.476 21.826 1.00 34.00 213 ARG A N 1
ATOM 1571 C CA . ARG A 1 213 ? 44.317 -9.487 20.890 1.00 34.00 213 ARG A CA 1
ATOM 1572 C C . ARG A 1 213 ? 45.229 -8.810 19.876 1.00 34.00 213 ARG A C 1
ATOM 1574 O O . ARG A 1 213 ? 44.761 -8.150 18.955 1.00 34.00 213 ARG A O 1
ATOM 1581 N N . GLU A 1 214 ? 46.527 -9.006 20.057 1.00 38.50 214 GLU A N 1
ATOM 1582 C CA . GLU A 1 214 ? 47.488 -8.947 18.963 1.00 38.50 214 GLU A CA 1
ATOM 1583 C C . GLU A 1 214 ? 47.342 -10.172 18.057 1.00 38.50 214 GLU A C 1
ATOM 1585 O O . GLU A 1 214 ? 47.078 -11.274 18.538 1.00 38.50 214 GLU A O 1
ATOM 1590 N N . GLN A 1 215 ? 47.630 -9.928 16.775 1.00 33.66 215 GLN A N 1
ATOM 1591 C CA . GLN A 1 215 ? 48.012 -10.822 15.674 1.00 33.66 215 GLN A CA 1
ATOM 1592 C C . GLN A 1 215 ? 47.073 -10.654 14.474 1.00 33.66 215 GLN A C 1
ATOM 1594 O O . GLN A 1 215 ? 45.864 -10.650 14.632 1.00 33.66 215 GLN A O 1
ATOM 1599 N N . ARG A 1 216 ? 47.528 -10.595 13.225 1.00 31.88 216 ARG A N 1
ATOM 1600 C CA . ARG A 1 216 ? 48.858 -10.578 12.597 1.00 31.88 216 ARG A CA 1
ATOM 1601 C C . ARG A 1 216 ? 48.531 -10.595 11.089 1.00 31.88 216 ARG A C 1
ATOM 1603 O O . ARG A 1 216 ? 47.666 -11.363 10.699 1.00 31.88 216 ARG A O 1
ATOM 1610 N N . LEU A 1 217 ? 49.266 -9.819 10.286 1.00 39.06 217 LEU A N 1
ATOM 1611 C CA . LEU A 1 217 ? 49.343 -9.881 8.812 1.00 39.06 217 LEU A CA 1
ATOM 1612 C C . LEU A 1 217 ? 48.076 -9.520 8.015 1.00 39.06 217 LEU A C 1
ATOM 1614 O O . LEU A 1 217 ? 47.243 -10.370 7.754 1.00 39.06 217 LEU A O 1
ATOM 1618 N N . GLU A 1 218 ? 48.058 -8.301 7.475 1.00 34.34 218 GLU A N 1
ATOM 1619 C CA . GLU A 1 218 ? 47.532 -8.045 6.124 1.00 34.34 218 GLU A CA 1
ATOM 1620 C C . GLU A 1 218 ? 48.229 -6.814 5.526 1.00 34.34 218 GLU A C 1
ATOM 1622 O O . GLU A 1 218 ? 47.666 -5.771 5.212 1.00 34.34 218 GLU A O 1
ATOM 1627 N N . SER A 1 219 ? 49.548 -6.934 5.390 1.00 39.25 219 SER A N 1
ATOM 1628 C CA . SER A 1 219 ? 50.322 -6.115 4.469 1.00 39.25 219 SER A CA 1
ATOM 1629 C C . SER A 1 219 ? 50.159 -6.696 3.063 1.00 39.25 219 SER A C 1
ATOM 1631 O O . SER A 1 219 ? 51.073 -7.390 2.630 1.00 39.25 219 SER A O 1
ATOM 1633 N N . GLN A 1 220 ? 49.010 -6.499 2.394 1.00 37.44 220 GLN A N 1
ATOM 1634 C CA . GLN A 1 220 ? 48.885 -6.645 0.925 1.00 37.44 220 GLN A CA 1
ATOM 1635 C C . GLN A 1 220 ? 47.525 -6.281 0.278 1.00 37.44 220 GLN A C 1
ATOM 1637 O O . GLN A 1 220 ? 47.233 -6.787 -0.799 1.00 37.44 220 GLN A O 1
ATOM 1642 N N . GLU A 1 221 ? 46.725 -5.340 0.794 1.00 35.69 221 GLU A N 1
ATOM 1643 C CA . GLU A 1 221 ? 45.644 -4.752 -0.028 1.00 35.69 221 GLU A CA 1
ATOM 1644 C C . GLU A 1 221 ? 46.037 -3.399 -0.619 1.00 35.69 221 GLU A C 1
ATOM 1646 O O . GLU A 1 221 ? 45.757 -2.315 -0.118 1.00 35.69 221 GLU A O 1
ATOM 1651 N N . ASN A 1 222 ? 46.781 -3.538 -1.715 1.00 33.75 222 ASN A N 1
ATOM 1652 C CA . ASN A 1 222 ? 46.615 -2.815 -2.966 1.00 33.75 222 ASN A CA 1
ATOM 1653 C C . ASN A 1 222 ? 45.912 -1.451 -2.911 1.00 33.75 222 ASN A C 1
ATOM 1655 O O . ASN A 1 222 ? 44.694 -1.320 -2.813 1.00 33.75 222 ASN A O 1
ATOM 1659 N N . VAL A 1 223 ? 46.726 -0.451 -3.233 1.00 41.88 223 VAL A N 1
ATOM 1660 C CA . VAL A 1 223 ? 46.413 0.661 -4.129 1.00 41.88 223 VAL A CA 1
ATOM 1661 C C . VAL A 1 223 ? 45.513 0.189 -5.289 1.00 41.88 223 VAL A C 1
ATOM 1663 O O . VAL A 1 223 ? 45.986 -0.163 -6.366 1.00 41.88 223 VAL A O 1
ATOM 1666 N N . ARG A 1 224 ? 44.192 0.186 -5.096 1.00 35.53 224 ARG A N 1
ATOM 1667 C CA . ARG A 1 224 ? 43.221 0.153 -6.193 1.00 35.53 224 ARG A CA 1
ATOM 1668 C C . ARG A 1 224 ? 42.285 1.330 -6.010 1.00 35.53 224 ARG A C 1
ATOM 1670 O O . ARG A 1 224 ? 41.324 1.310 -5.249 1.00 35.53 224 ARG A O 1
ATOM 1677 N N . GLY A 1 225 ? 42.701 2.423 -6.636 1.00 34.94 225 GLY A N 1
ATOM 1678 C CA . GLY A 1 225 ? 42.025 3.698 -6.579 1.00 34.94 225 GLY A CA 1
ATOM 1679 C C . GLY A 1 225 ? 40.587 3.628 -7.079 1.00 34.94 225 GLY A C 1
ATOM 1680 O O . GLY A 1 225 ? 40.228 2.826 -7.935 1.00 34.94 225 GLY A O 1
ATOM 1681 N N . LYS A 1 226 ? 39.813 4.567 -6.540 1.00 40.97 226 LYS A N 1
ATOM 1682 C CA . LYS A 1 226 ? 38.642 5.212 -7.134 1.00 40.97 226 LYS A CA 1
ATOM 1683 C C . LYS A 1 226 ? 38.690 5.220 -8.669 1.00 40.97 226 LYS A C 1
ATOM 1685 O O . LYS A 1 226 ? 39.208 6.156 -9.263 1.00 40.97 226 LYS A O 1
ATOM 1690 N N . HIS A 1 227 ? 38.095 4.223 -9.299 1.00 42.47 227 HIS A N 1
ATOM 1691 C CA . HIS A 1 227 ? 37.606 4.297 -10.665 1.00 42.47 227 HIS A CA 1
ATOM 1692 C C . HIS A 1 227 ? 36.315 3.490 -10.688 1.00 42.47 227 HIS A C 1
ATOM 1694 O O . HIS A 1 227 ? 36.298 2.336 -10.278 1.00 42.47 227 HIS A O 1
ATOM 1700 N N . MET A 1 228 ? 35.226 4.122 -11.124 1.00 50.75 228 MET A N 1
ATOM 1701 C CA . MET A 1 228 ? 34.061 3.396 -11.623 1.00 50.75 228 MET A CA 1
ATOM 1702 C C . MET A 1 228 ? 34.599 2.386 -12.639 1.00 50.75 228 MET A C 1
ATOM 1704 O O . MET A 1 228 ? 35.325 2.803 -13.549 1.00 50.75 228 MET A O 1
ATOM 1708 N N . ASP A 1 229 ? 34.365 1.089 -12.426 1.00 61.47 229 ASP A N 1
ATOM 1709 C CA . ASP A 1 229 ? 34.988 0.054 -13.245 1.00 61.47 229 ASP A CA 1
ATOM 1710 C C . ASP A 1 229 ? 34.662 0.360 -14.709 1.00 61.47 229 ASP A C 1
ATOM 1712 O O . ASP A 1 229 ? 33.501 0.440 -15.106 1.00 61.47 229 ASP A O 1
ATOM 1716 N N . PHE A 1 230 ? 35.692 0.594 -15.526 1.00 69.12 230 PHE A N 1
ATOM 1717 C CA . PHE A 1 230 ? 35.545 0.928 -16.948 1.00 69.12 230 PHE A CA 1
ATOM 1718 C C . PHE A 1 230 ? 34.633 -0.078 -17.673 1.00 69.12 230 PHE A C 1
ATOM 1720 O O . PHE A 1 230 ? 33.891 0.275 -18.590 1.00 69.12 230 PHE A O 1
ATOM 1727 N N . LEU A 1 231 ? 34.644 -1.324 -17.193 1.00 69.44 231 LEU A N 1
ATOM 1728 C CA . LEU A 1 231 ? 33.772 -2.407 -17.617 1.00 69.44 231 LEU A CA 1
ATOM 1729 C C . LEU A 1 231 ? 32.288 -2.149 -17.309 1.00 69.44 231 LEU A C 1
ATOM 1731 O O . LEU A 1 231 ? 31.442 -2.406 -18.158 1.00 69.44 231 LEU A O 1
ATOM 1735 N N . GLU A 1 232 ? 31.961 -1.599 -16.141 1.00 67.00 232 GLU A N 1
ATOM 1736 C CA . GLU A 1 232 ? 30.593 -1.233 -15.770 1.00 67.00 232 GLU A CA 1
ATOM 1737 C C . GLU A 1 232 ? 30.065 -0.127 -16.692 1.00 67.00 232 GLU A C 1
ATOM 1739 O O . GLU A 1 232 ? 28.993 -0.259 -17.282 1.00 67.00 232 GLU A O 1
ATOM 1744 N N . MET A 1 233 ? 30.859 0.928 -16.903 1.00 71.56 233 MET A N 1
ATOM 1745 C CA . MET A 1 233 ? 30.511 2.014 -17.824 1.00 71.56 233 MET A CA 1
ATOM 1746 C C . MET A 1 233 ? 30.287 1.498 -19.253 1.00 71.56 233 MET A C 1
ATOM 1748 O O . MET A 1 233 ? 29.332 1.904 -19.919 1.00 71.56 233 MET A O 1
ATOM 1752 N N . LEU A 1 234 ? 31.128 0.570 -19.716 1.00 77.75 234 LEU A N 1
ATOM 1753 C CA . LEU A 1 234 ? 30.970 -0.069 -21.020 1.00 77.75 234 LEU A CA 1
ATOM 1754 C C . LEU A 1 234 ? 29.676 -0.894 -21.097 1.00 77.75 234 LEU A C 1
ATOM 1756 O O . LEU A 1 234 ? 28.957 -0.792 -22.090 1.00 77.75 234 LEU A O 1
ATOM 1760 N N . CYS A 1 235 ? 29.331 -1.648 -20.049 1.00 76.38 235 CYS A N 1
ATOM 1761 C CA . CYS A 1 235 ? 28.067 -2.384 -19.959 1.00 76.38 235 CYS A CA 1
ATOM 1762 C C . CYS A 1 235 ? 26.848 -1.452 -20.042 1.00 76.38 235 CYS A C 1
ATOM 1764 O O . CYS A 1 235 ? 25.915 -1.734 -20.796 1.00 76.38 235 CYS A O 1
ATOM 1766 N N . TRP A 1 236 ? 26.869 -0.314 -19.340 1.00 75.00 236 TRP A N 1
ATOM 1767 C CA . TRP A 1 236 ? 25.809 0.698 -19.415 1.00 75.00 236 TRP A CA 1
ATOM 1768 C C . TRP A 1 236 ? 25.666 1.293 -20.820 1.00 75.00 236 TRP A C 1
ATOM 1770 O O . TRP A 1 236 ? 24.546 1.447 -21.310 1.00 75.00 236 TRP A O 1
ATOM 1780 N N . ILE A 1 237 ? 26.782 1.590 -21.493 1.00 81.12 237 ILE A N 1
ATOM 1781 C CA . ILE A 1 237 ? 26.785 2.112 -22.868 1.00 81.12 237 ILE A CA 1
ATOM 1782 C C . ILE A 1 237 ? 26.239 1.067 -23.848 1.00 81.12 237 ILE A C 1
ATOM 1784 O O . ILE A 1 237 ? 25.350 1.382 -24.640 1.00 81.12 237 ILE A O 1
ATOM 1788 N N . LEU A 1 238 ? 26.716 -0.180 -23.777 1.00 82.88 238 LEU A N 1
ATOM 1789 C CA . LEU A 1 238 ? 26.245 -1.279 -24.627 1.00 82.88 238 LEU A CA 1
ATOM 1790 C C . LEU A 1 238 ? 24.747 -1.526 -24.431 1.00 82.88 238 LEU A C 1
ATOM 1792 O O . LEU A 1 238 ? 24.003 -1.622 -25.409 1.00 82.88 238 LEU A O 1
ATOM 1796 N N . PHE A 1 239 ? 24.282 -1.547 -23.181 1.00 83.06 239 PHE A N 1
ATOM 1797 C CA . PHE A 1 239 ? 22.859 -1.636 -22.881 1.00 83.06 239 PHE A CA 1
ATOM 1798 C C . PHE A 1 239 ? 22.089 -0.437 -23.451 1.00 83.06 239 PHE A C 1
ATOM 1800 O O . PHE A 1 239 ? 21.042 -0.621 -24.064 1.00 83.06 239 PHE A O 1
ATOM 1807 N N . GLY A 1 240 ? 22.610 0.786 -23.311 1.00 81.44 240 GLY A N 1
ATOM 1808 C CA . GLY A 1 240 ? 22.020 2.000 -23.880 1.00 81.44 240 GLY A CA 1
ATOM 1809 C C . GLY A 1 240 ? 21.838 1.934 -25.398 1.00 81.44 240 GLY A C 1
ATOM 1810 O O . GLY A 1 240 ? 20.806 2.379 -25.904 1.00 81.44 240 GLY A O 1
ATOM 1811 N N . VAL A 1 241 ? 22.789 1.325 -26.114 1.00 85.50 241 VAL A N 1
ATOM 1812 C CA . VAL A 1 241 ? 22.708 1.059 -27.561 1.00 85.50 241 VAL A CA 1
ATOM 1813 C C . VAL A 1 241 ? 21.651 0.009 -27.882 1.00 85.50 241 VAL A C 1
ATOM 1815 O O . VAL A 1 241 ? 20.800 0.250 -28.739 1.00 85.50 241 VAL A O 1
ATOM 1818 N N . VAL A 1 242 ? 21.647 -1.128 -27.182 1.00 83.31 242 VAL A N 1
ATOM 1819 C CA . VAL A 1 242 ? 20.637 -2.180 -27.391 1.00 83.31 242 VAL A CA 1
ATOM 1820 C C . VAL A 1 242 ? 19.231 -1.647 -27.105 1.00 83.31 242 VAL A C 1
ATOM 1822 O O . VAL A 1 242 ? 18.319 -1.844 -27.909 1.00 83.31 242 VAL A O 1
ATOM 1825 N N . PHE A 1 243 ? 19.062 -0.912 -26.006 1.00 83.94 243 PHE A N 1
ATOM 1826 C CA . PHE A 1 243 ? 17.803 -0.283 -25.617 1.00 83.94 243 PHE A CA 1
ATOM 1827 C C . PHE A 1 243 ? 17.349 0.762 -26.641 1.00 83.94 243 PHE A C 1
ATOM 1829 O O . PHE A 1 243 ? 16.170 0.819 -26.986 1.00 83.94 243 PHE A O 1
ATOM 1836 N N . TYR A 1 244 ? 18.279 1.545 -27.195 1.00 85.44 244 TYR A N 1
ATOM 1837 C CA . TYR A 1 244 ? 17.963 2.484 -28.268 1.00 85.44 244 TYR A CA 1
ATOM 1838 C C . TYR A 1 244 ? 17.400 1.774 -29.503 1.00 85.44 244 TYR A C 1
ATOM 1840 O O . TYR A 1 244 ? 16.353 2.163 -30.023 1.00 85.44 244 TYR A O 1
ATOM 1848 N N . VAL A 1 245 ? 18.071 0.708 -29.948 1.00 84.12 245 VAL A N 1
ATOM 1849 C CA . VAL A 1 245 ? 17.671 -0.042 -31.143 1.00 84.12 245 VAL A CA 1
ATOM 1850 C C . VAL A 1 245 ? 16.341 -0.766 -30.942 1.00 84.12 245 VAL A C 1
ATOM 1852 O O . VAL A 1 245 ? 15.525 -0.764 -31.856 1.00 84.12 245 VAL A O 1
ATOM 1855 N N . LYS A 1 246 ? 16.125 -1.376 -29.771 1.00 81.31 246 LYS A N 1
ATOM 1856 C CA . LYS A 1 246 ? 14.964 -2.240 -29.500 1.00 81.31 246 LYS A CA 1
ATOM 1857 C C . LYS A 1 246 ? 13.736 -1.521 -28.954 1.00 81.31 246 LYS A C 1
ATOM 1859 O O . LYS A 1 246 ? 12.639 -2.045 -29.080 1.00 81.31 246 LYS A O 1
ATOM 1864 N N . VAL A 1 247 ? 13.914 -0.385 -28.287 1.00 83.75 247 VAL A N 1
ATOM 1865 C CA . VAL A 1 247 ? 12.822 0.300 -27.581 1.00 83.75 247 VAL A CA 1
ATOM 1866 C C . VAL A 1 247 ? 12.653 1.707 -28.124 1.00 83.75 247 VAL A C 1
ATOM 1868 O O . VAL A 1 247 ? 11.584 2.043 -28.614 1.00 83.75 247 VAL A O 1
ATOM 1871 N N . VAL A 1 248 ? 13.703 2.528 -28.075 1.00 85.12 248 VAL A N 1
ATOM 1872 C CA . VAL A 1 248 ? 13.587 3.971 -28.353 1.00 85.12 248 VAL A CA 1
ATOM 1873 C C . VAL A 1 248 ? 13.195 4.248 -29.801 1.00 85.12 248 VAL A C 1
ATOM 1875 O O . VAL A 1 248 ? 12.360 5.110 -30.038 1.00 85.12 248 VAL A O 1
ATOM 1878 N N . ARG A 1 249 ? 13.760 3.509 -30.764 1.00 81.44 249 ARG A N 1
ATOM 1879 C CA . ARG A 1 249 ? 13.439 3.668 -32.194 1.00 81.44 249 ARG A CA 1
ATOM 1880 C C . ARG A 1 249 ? 11.986 3.365 -32.542 1.00 81.44 249 ARG A C 1
ATOM 1882 O O . ARG A 1 249 ? 11.458 3.953 -33.479 1.00 81.44 249 ARG A O 1
ATOM 1889 N N . GLU A 1 250 ? 11.375 2.441 -31.814 1.00 78.56 250 GLU A N 1
ATOM 1890 C CA . GLU A 1 250 ? 9.990 2.015 -32.031 1.00 78.56 250 GLU A CA 1
ATOM 1891 C C . GLU A 1 250 ? 9.007 2.807 -31.155 1.00 78.56 250 GLU A C 1
ATOM 1893 O O . GLU A 1 250 ? 7.793 2.684 -31.314 1.00 78.56 250 GLU A O 1
ATOM 1898 N N . TYR A 1 251 ? 9.515 3.640 -30.239 1.00 82.75 251 TYR A N 1
ATOM 1899 C CA . TYR A 1 251 ? 8.692 4.401 -29.312 1.00 82.75 251 TYR A CA 1
ATOM 1900 C C . TYR A 1 251 ? 8.156 5.685 -29.975 1.00 82.75 251 TYR A C 1
ATOM 1902 O O . TYR A 1 251 ? 8.943 6.523 -30.423 1.00 82.75 251 TYR A O 1
ATOM 1910 N N . PRO A 1 252 ? 6.829 5.892 -30.027 1.00 80.38 252 PRO A N 1
ATOM 1911 C CA . PRO A 1 252 ? 6.234 7.076 -30.629 1.00 80.38 252 PRO A CA 1
ATOM 1912 C C . PRO A 1 252 ? 6.485 8.335 -29.793 1.00 80.38 252 PRO A C 1
ATOM 1914 O O . PRO A 1 252 ? 6.479 8.321 -28.561 1.00 80.38 252 PRO A O 1
ATOM 1917 N N . MET A 1 253 ? 6.637 9.462 -30.483 1.00 83.56 253 MET A N 1
ATOM 1918 C CA . MET A 1 253 ? 6.728 10.770 -29.841 1.00 83.56 253 MET A CA 1
ATOM 1919 C C . MET A 1 253 ? 5.391 11.164 -29.207 1.00 83.56 253 MET A C 1
ATOM 1921 O O . MET A 1 253 ? 4.317 10.964 -29.777 1.00 83.56 253 MET A O 1
ATOM 1925 N N . LEU A 1 254 ? 5.463 11.782 -28.032 1.00 83.81 254 LEU A N 1
ATOM 1926 C CA . LEU A 1 254 ? 4.317 12.323 -27.321 1.00 83.81 254 LEU A CA 1
ATOM 1927 C C . LEU A 1 254 ? 3.763 13.540 -28.070 1.00 83.81 254 LEU A C 1
ATOM 1929 O O . LEU A 1 254 ? 4.380 14.604 -28.086 1.00 83.81 254 LEU A O 1
ATOM 1933 N N . LEU A 1 255 ? 2.571 13.390 -28.647 1.00 73.06 255 LEU A N 1
ATOM 1934 C CA . LEU A 1 255 ? 1.858 14.487 -29.311 1.00 73.06 255 LEU A CA 1
ATOM 1935 C C . LEU A 1 255 ? 1.102 15.367 -28.304 1.00 73.06 255 LEU A C 1
ATOM 1937 O O . LEU A 1 255 ? 1.188 16.591 -28.353 1.00 73.06 255 LEU A O 1
ATOM 1941 N N . ARG A 1 256 ? 0.359 14.743 -27.380 1.00 75.31 256 ARG A N 1
ATOM 1942 C CA . ARG A 1 256 ? -0.404 15.408 -26.312 1.00 75.31 256 ARG A CA 1
ATOM 1943 C C . ARG A 1 256 ? -0.580 14.479 -25.113 1.00 75.31 256 ARG A C 1
ATOM 1945 O O . ARG A 1 256 ? -0.637 13.264 -25.288 1.00 75.31 256 ARG A O 1
ATOM 1952 N N . HIS A 1 257 ? -0.712 15.046 -23.916 1.00 77.94 257 HIS A N 1
ATOM 1953 C CA . HIS A 1 257 ? -1.178 14.287 -22.754 1.00 77.94 257 HIS A CA 1
ATOM 1954 C C . HIS A 1 257 ? -2.666 13.932 -22.903 1.00 77.94 257 HIS A C 1
ATOM 1956 O O . HIS A 1 257 ? -3.393 14.542 -23.692 1.00 77.94 257 HIS A O 1
ATOM 1962 N N . ASN A 1 258 ? -3.120 12.935 -22.148 1.00 78.75 258 ASN A N 1
ATOM 1963 C CA . ASN A 1 258 ? -4.511 12.488 -22.131 1.00 78.75 258 ASN A CA 1
ATOM 1964 C C . ASN A 1 258 ? -4.990 12.291 -20.681 1.00 78.75 258 ASN A C 1
ATOM 1966 O O . ASN A 1 258 ? -4.201 12.378 -19.741 1.00 78.75 258 ASN A O 1
ATOM 1970 N N . ALA A 1 259 ? -6.281 12.006 -20.491 1.00 73.12 259 ALA A N 1
ATOM 1971 C CA . ALA A 1 259 ? -6.855 11.835 -19.154 1.00 73.12 259 AL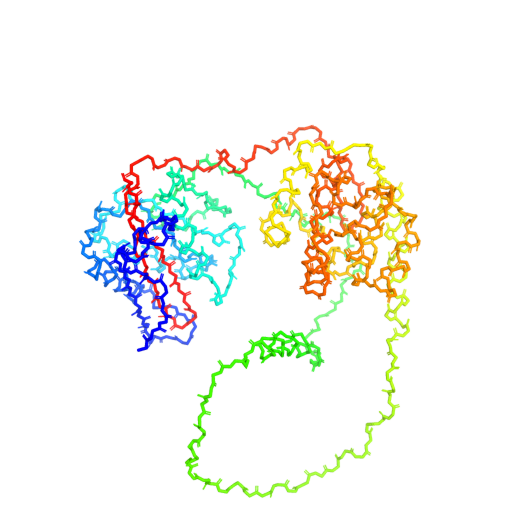A A CA 1
ATOM 1972 C C . ALA A 1 259 ? -6.142 10.745 -18.327 1.00 73.12 259 ALA A C 1
ATOM 1974 O O . ALA A 1 259 ? -5.970 10.907 -17.120 1.00 73.12 259 ALA A O 1
ATOM 1975 N N . ALA A 1 260 ? -5.668 9.671 -18.969 1.00 74.50 260 ALA A N 1
ATOM 1976 C CA . ALA A 1 260 ? -4.959 8.588 -18.294 1.00 74.50 260 ALA A CA 1
ATOM 1977 C C . ALA A 1 260 ? -3.568 9.018 -17.795 1.00 74.50 260 ALA A C 1
ATOM 1979 O O . ALA A 1 260 ? -3.198 8.678 -16.670 1.00 74.50 260 ALA A O 1
ATOM 1980 N N . SER A 1 261 ? -2.808 9.787 -18.583 1.00 80.69 261 SER A N 1
ATOM 1981 C CA . SER A 1 261 ? -1.508 10.305 -18.138 1.00 80.69 261 SER A CA 1
ATOM 1982 C C . SER A 1 261 ? -1.675 11.355 -17.043 1.00 80.69 261 SER A C 1
ATOM 1984 O O . SER A 1 261 ? -0.984 11.282 -16.031 1.00 80.69 261 SER A O 1
ATOM 1986 N N . THR A 1 262 ? -2.649 12.264 -17.173 1.00 82.12 262 THR A N 1
ATOM 1987 C CA . THR A 1 262 ? -2.982 13.252 -16.135 1.00 82.12 262 THR A CA 1
ATOM 1988 C C . THR A 1 262 ? -3.381 12.573 -14.827 1.00 82.12 262 THR A C 1
ATOM 1990 O O . THR A 1 262 ? -2.948 12.991 -13.753 1.00 82.12 262 THR A O 1
ATOM 1993 N N . GLN A 1 263 ? -4.149 11.481 -14.894 1.00 80.81 263 GLN A N 1
ATOM 1994 C CA . GLN A 1 263 ? -4.509 10.703 -13.714 1.00 80.81 263 GLN A CA 1
ATOM 1995 C C . GLN A 1 263 ? -3.269 10.112 -13.032 1.00 80.81 263 GLN A C 1
ATOM 1997 O O . GLN A 1 263 ? -3.134 10.246 -11.818 1.00 80.81 263 GLN A O 1
ATOM 2002 N N . ILE A 1 264 ? -2.334 9.515 -13.779 1.00 81.38 264 ILE A N 1
ATOM 2003 C CA . ILE A 1 264 ? -1.073 8.995 -13.219 1.00 81.38 264 ILE A CA 1
ATOM 2004 C C . ILE A 1 264 ? -0.235 10.130 -12.618 1.00 81.38 264 ILE A C 1
ATOM 2006 O O . ILE A 1 264 ? 0.262 10.000 -11.500 1.00 81.38 264 ILE A O 1
ATOM 2010 N N . MET A 1 265 ? -0.148 11.272 -13.301 1.00 84.56 265 MET A N 1
ATOM 2011 C CA . MET A 1 265 ? 0.559 12.467 -12.829 1.00 84.56 265 MET A CA 1
ATOM 2012 C C . MET A 1 265 ? -0.119 13.164 -11.635 1.00 84.56 265 MET A C 1
ATOM 2014 O O . MET A 1 265 ? 0.473 14.047 -11.017 1.00 84.56 265 MET A O 1
ATOM 2018 N N . SER A 1 266 ? -1.344 12.781 -11.268 1.00 82.75 266 SER A N 1
ATOM 2019 C CA . SER A 1 266 ? -1.980 13.227 -10.021 1.00 82.75 266 SER A CA 1
ATOM 2020 C C . SER A 1 266 ? -1.614 12.351 -8.814 1.00 82.75 266 SER A C 1
ATOM 2022 O O . SER A 1 266 ? -1.828 12.754 -7.670 1.00 82.75 266 SER A O 1
ATOM 2024 N N . MET A 1 267 ? -1.047 11.162 -9.052 1.00 80.62 267 MET A N 1
ATOM 2025 C CA . MET A 1 267 ? -0.666 10.214 -8.004 1.00 80.62 267 MET A CA 1
ATOM 2026 C C . MET A 1 267 ? 0.741 10.486 -7.471 1.00 80.62 267 MET A C 1
ATOM 2028 O O . MET A 1 267 ? 1.587 11.077 -8.140 1.00 80.62 267 MET A O 1
ATOM 2032 N N . HIS A 1 268 ? 1.012 10.012 -6.253 1.00 80.75 268 HIS A N 1
ATOM 2033 C CA . HIS A 1 268 ? 2.341 10.129 -5.666 1.00 80.75 268 HIS A CA 1
ATOM 2034 C C . HIS A 1 268 ? 3.342 9.213 -6.403 1.00 80.75 268 HIS A C 1
ATOM 2036 O O . HIS A 1 268 ? 3.041 8.026 -6.567 1.00 80.75 268 HIS A O 1
ATOM 2042 N N . PRO A 1 269 ? 4.545 9.693 -6.778 1.00 78.50 269 PRO A N 1
ATOM 2043 C CA . PRO A 1 269 ? 5.520 8.904 -7.541 1.00 78.50 269 PRO A CA 1
ATOM 2044 C C . PRO A 1 269 ? 5.895 7.581 -6.869 1.00 78.50 269 PRO A C 1
ATOM 2046 O O . PRO A 1 269 ? 6.005 6.552 -7.529 1.00 78.50 269 PRO A O 1
ATOM 2049 N N . VAL A 1 270 ? 6.016 7.589 -5.536 1.00 74.19 270 VAL A N 1
ATOM 2050 C CA . VAL A 1 270 ? 6.281 6.373 -4.748 1.00 74.19 270 VAL A CA 1
ATOM 2051 C C . VAL A 1 270 ? 5.135 5.371 -4.876 1.00 74.19 270 VAL A C 1
ATOM 2053 O O . VAL A 1 270 ? 5.395 4.198 -5.079 1.00 74.19 270 VAL A O 1
ATOM 2056 N N . ALA A 1 271 ? 3.875 5.817 -4.838 1.00 68.00 271 ALA A N 1
ATOM 2057 C CA . ALA A 1 271 ? 2.725 4.918 -4.953 1.00 68.00 271 ALA A CA 1
ATOM 2058 C C . ALA A 1 271 ? 2.650 4.255 -6.338 1.00 68.00 271 ALA A C 1
ATOM 2060 O O . ALA A 1 271 ? 2.268 3.090 -6.455 1.00 68.00 271 ALA A O 1
ATOM 2061 N N . ILE A 1 272 ? 3.050 4.980 -7.387 1.00 71.44 272 ILE A N 1
ATOM 2062 C CA . ILE A 1 272 ? 3.201 4.409 -8.727 1.00 71.44 272 ILE A CA 1
ATOM 2063 C C . ILE A 1 272 ? 4.350 3.398 -8.734 1.00 71.44 272 ILE A C 1
ATOM 2065 O O . ILE A 1 272 ? 4.144 2.266 -9.150 1.00 71.44 272 ILE A O 1
ATOM 2069 N N . ALA A 1 273 ? 5.516 3.746 -8.195 1.00 65.62 273 ALA A N 1
ATOM 2070 C CA . ALA A 1 273 ? 6.666 2.847 -8.166 1.00 65.62 273 ALA A CA 1
ATOM 2071 C C . ALA A 1 273 ? 6.442 1.557 -7.346 1.00 65.62 273 ALA A C 1
ATOM 2073 O O . ALA A 1 273 ? 6.966 0.515 -7.729 1.00 65.62 273 ALA A O 1
ATOM 2074 N N . THR A 1 274 ? 5.667 1.603 -6.253 1.00 62.12 274 THR A N 1
ATOM 2075 C CA . THR A 1 274 ? 5.535 0.477 -5.307 1.00 62.12 274 THR A CA 1
ATOM 2076 C C . THR A 1 274 ? 4.227 -0.311 -5.386 1.00 62.12 274 THR A C 1
ATOM 2078 O O . THR A 1 274 ? 4.211 -1.451 -4.935 1.00 62.12 274 THR A O 1
ATOM 2081 N N . GLY A 1 275 ? 3.139 0.235 -5.946 1.00 53.56 275 GLY A N 1
ATOM 2082 C CA . GLY A 1 275 ? 1.833 -0.450 -5.914 1.00 53.56 275 GLY A CA 1
ATOM 2083 C C . GLY A 1 275 ? 0.908 -0.236 -7.116 1.00 53.56 275 GLY A C 1
ATOM 2084 O O . GLY A 1 275 ? -0.116 -0.907 -7.213 1.00 53.56 275 GLY A O 1
ATOM 2085 N N . ARG A 1 276 ? 1.220 0.687 -8.039 1.00 53.34 276 ARG A N 1
ATOM 2086 C CA . ARG A 1 276 ? 0.319 1.043 -9.160 1.00 53.34 276 ARG A CA 1
ATOM 2087 C C . ARG A 1 276 ? 0.967 1.174 -10.537 1.00 53.34 276 ARG A C 1
ATOM 2089 O O . ARG A 1 276 ? 0.240 1.473 -11.483 1.00 53.34 276 ARG A O 1
ATOM 2096 N N . ALA A 1 277 ? 2.277 0.971 -10.683 1.00 52.19 277 ALA A N 1
ATOM 2097 C CA . ALA A 1 277 ? 2.897 0.864 -12.001 1.00 52.19 277 ALA A CA 1
ATOM 2098 C C . ALA A 1 277 ? 2.139 -0.231 -12.743 1.00 52.19 277 ALA A C 1
ATOM 2100 O O . ALA A 1 277 ? 2.103 -1.378 -12.287 1.00 52.19 277 ALA A O 1
ATOM 2101 N N . ARG A 1 278 ? 1.466 0.136 -13.840 1.00 47.62 278 ARG A N 1
ATOM 2102 C CA . ARG A 1 278 ? 0.577 -0.767 -14.574 1.00 47.62 278 ARG A CA 1
ATOM 2103 C C . ARG A 1 278 ? 1.335 -2.035 -14.979 1.00 47.62 278 ARG A C 1
ATOM 2105 O O . ARG A 1 278 ? 0.699 -3.066 -15.178 1.00 47.62 278 ARG A O 1
ATOM 2112 N N . TRP A 1 279 ? 2.674 -1.959 -15.069 1.00 53.41 279 TRP A N 1
ATOM 2113 C CA . TRP A 1 279 ? 3.575 -3.047 -15.426 1.00 53.41 279 TRP A CA 1
ATOM 2114 C C . TRP A 1 279 ? 4.945 -2.913 -14.725 1.00 53.41 279 TRP A C 1
ATOM 2116 O O . TRP A 1 279 ? 5.630 -1.898 -14.830 1.00 53.41 279 TRP A O 1
ATOM 2126 N N . LYS A 1 280 ? 5.410 -3.991 -14.074 1.00 62.97 280 LYS A N 1
ATOM 2127 C CA . LYS A 1 280 ? 6.722 -4.077 -13.392 1.00 62.97 280 LYS A CA 1
ATOM 2128 C C . LYS A 1 280 ? 7.971 -3.698 -14.239 1.00 62.97 280 LYS A C 1
ATOM 2130 O O . LYS A 1 280 ? 8.950 -3.278 -13.620 1.00 62.97 280 LYS A O 1
ATOM 2135 N N . PRO A 1 281 ? 8.011 -3.786 -15.592 1.00 72.06 281 PRO A N 1
ATOM 2136 C CA . PRO A 1 281 ? 9.205 -3.446 -16.373 1.00 72.06 281 PRO A CA 1
ATOM 2137 C C . PRO A 1 281 ? 9.645 -1.988 -16.258 1.00 72.06 281 PRO A C 1
ATOM 2139 O O . PRO A 1 281 ? 10.843 -1.744 -16.213 1.00 72.06 281 PRO A O 1
ATOM 2142 N N . ASN A 1 282 ? 8.726 -1.021 -16.168 1.00 78.62 282 ASN A N 1
ATOM 2143 C CA . ASN A 1 282 ? 9.110 0.392 -16.078 1.00 78.62 282 ASN A CA 1
ATOM 2144 C C . ASN A 1 282 ? 9.857 0.701 -14.779 1.00 78.62 282 ASN A C 1
ATOM 2146 O O . ASN A 1 282 ? 10.820 1.467 -14.802 1.00 78.62 282 ASN A O 1
ATOM 2150 N N . PHE A 1 283 ? 9.475 0.063 -13.670 1.00 82.12 283 PHE A N 1
ATOM 2151 C CA . PHE A 1 283 ? 10.210 0.170 -12.411 1.00 82.12 283 PHE A CA 1
ATOM 2152 C C . PHE A 1 283 ? 11.601 -0.460 -12.521 1.00 82.12 283 PHE A C 1
ATOM 2154 O O . PHE A 1 283 ? 12.597 0.197 -12.234 1.00 82.12 283 PHE A O 1
ATOM 2161 N N . TRP A 1 284 ? 11.695 -1.696 -13.023 1.00 77.81 284 TRP A N 1
ATOM 2162 C CA . TRP A 1 284 ? 12.983 -2.374 -13.207 1.00 77.81 284 TRP A CA 1
ATOM 2163 C C . TRP A 1 284 ? 13.911 -1.632 -14.170 1.00 77.81 284 TRP A C 1
ATOM 2165 O O . TRP A 1 284 ? 15.086 -1.460 -13.868 1.00 77.81 284 TRP A O 1
ATOM 2175 N N . LEU A 1 285 ? 13.393 -1.112 -15.282 1.00 80.56 285 LEU A N 1
ATOM 2176 C CA . LEU A 1 285 ? 14.157 -0.278 -16.208 1.00 80.56 285 LEU A CA 1
ATOM 2177 C C . LEU A 1 285 ? 14.576 1.047 -15.562 1.00 80.56 285 LEU A C 1
ATOM 2179 O O . LEU A 1 285 ? 15.651 1.551 -15.857 1.00 80.56 285 LEU A O 1
ATOM 2183 N N . SER A 1 286 ? 13.775 1.609 -14.660 1.00 85.06 286 SER A N 1
ATOM 2184 C CA . SER A 1 286 ? 14.145 2.831 -13.937 1.00 85.06 286 SER A CA 1
ATOM 2185 C C . SER A 1 286 ? 15.171 2.578 -12.830 1.00 85.06 286 SER A C 1
ATOM 2187 O O . SER A 1 286 ? 15.945 3.475 -12.525 1.00 85.06 286 SER A O 1
ATOM 2189 N N . CYS A 1 287 ? 15.205 1.386 -12.234 1.00 79.38 287 CYS A N 1
ATOM 2190 C CA . CYS A 1 287 ? 16.161 1.025 -11.183 1.00 79.38 287 CYS A CA 1
ATOM 2191 C C . CYS A 1 287 ? 17.477 0.476 -11.751 1.00 79.38 287 CYS A C 1
ATOM 2193 O O . CYS A 1 287 ? 18.550 0.931 -11.374 1.00 79.38 287 CYS A O 1
ATOM 2195 N N . CYS A 1 288 ? 17.396 -0.484 -12.671 1.00 75.69 288 CYS A N 1
ATOM 2196 C CA . CYS A 1 288 ? 18.541 -1.216 -13.220 1.00 75.69 288 CYS A CA 1
ATOM 2197 C C . CYS A 1 288 ? 19.044 -0.649 -14.548 1.00 75.69 288 CYS A C 1
ATOM 2199 O O . CYS A 1 288 ? 20.131 -1.003 -14.985 1.00 75.69 288 CYS A O 1
ATOM 2201 N N . CYS A 1 289 ? 18.258 0.199 -15.215 1.00 81.00 289 CYS A N 1
ATOM 2202 C CA . CYS A 1 289 ? 18.578 0.757 -16.531 1.00 81.00 289 CYS A CA 1
ATOM 2203 C C . CYS A 1 289 ? 18.345 2.279 -16.576 1.00 81.00 289 CYS A C 1
ATOM 2205 O O . CYS A 1 289 ? 17.925 2.831 -17.600 1.00 81.00 289 CYS A O 1
ATOM 2207 N N . PHE A 1 290 ? 18.590 2.943 -15.439 1.00 84.75 290 PHE A N 1
ATOM 2208 C CA . PHE A 1 290 ? 18.187 4.323 -15.169 1.00 84.75 290 PHE A CA 1
ATOM 2209 C C . PHE A 1 290 ? 18.512 5.306 -16.309 1.00 84.75 290 PHE A C 1
ATOM 2211 O O . PHE A 1 290 ? 17.583 5.984 -16.761 1.00 84.75 290 PHE A O 1
ATOM 2218 N N . PRO A 1 291 ? 19.752 5.367 -16.847 1.00 87.00 291 PRO A N 1
ATOM 2219 C CA . PRO A 1 291 ? 20.103 6.355 -17.860 1.00 87.00 291 PRO A CA 1
ATOM 2220 C C . PRO A 1 291 ? 19.350 6.163 -19.170 1.00 87.00 291 PRO A C 1
ATOM 2222 O O . PRO A 1 291 ? 18.863 7.131 -19.752 1.00 87.00 291 PRO A O 1
ATOM 2225 N N . SER A 1 292 ? 19.178 4.914 -19.605 1.00 90.00 292 SER A N 1
ATOM 2226 C CA . SER A 1 292 ? 18.430 4.580 -20.819 1.00 90.00 292 SER A CA 1
ATOM 2227 C C . SER A 1 292 ? 16.950 4.929 -20.677 1.00 90.00 292 SER A C 1
ATOM 2229 O O . SER A 1 292 ? 16.359 5.523 -21.582 1.00 90.00 292 SER A O 1
ATOM 2231 N N . ARG A 1 293 ? 16.335 4.609 -19.527 1.00 91.31 293 ARG A N 1
ATOM 2232 C CA . ARG A 1 293 ? 14.909 4.894 -19.321 1.00 91.31 293 ARG A CA 1
ATOM 2233 C C . ARG A 1 293 ? 14.641 6.385 -19.142 1.00 91.31 293 ARG A C 1
ATOM 2235 O O . ARG A 1 293 ? 13.693 6.904 -19.730 1.00 91.31 293 ARG A O 1
ATOM 2242 N N . GLN A 1 294 ? 15.476 7.087 -18.379 1.00 91.94 294 GLN A N 1
ATOM 2243 C CA . GLN A 1 294 ? 15.366 8.536 -18.233 1.00 91.94 294 GLN A CA 1
ATOM 2244 C C . GLN A 1 294 ? 15.539 9.236 -19.588 1.00 91.94 294 GLN A C 1
ATOM 2246 O O . GLN A 1 294 ? 14.736 10.103 -19.931 1.00 91.94 294 GLN A O 1
ATOM 2251 N N . ALA A 1 295 ? 16.509 8.811 -20.399 1.00 91.81 295 ALA A N 1
ATOM 2252 C CA . ALA A 1 295 ? 16.718 9.355 -21.735 1.00 91.81 295 ALA A CA 1
ATOM 2253 C C . ALA A 1 295 ? 15.521 9.145 -22.669 1.00 91.81 295 ALA A C 1
ATOM 2255 O O . ALA A 1 295 ? 15.147 10.066 -23.396 1.00 91.81 295 ALA A O 1
ATOM 2256 N N . LEU A 1 296 ? 14.879 7.973 -22.621 1.00 92.19 296 LEU A N 1
ATOM 2257 C CA . LEU A 1 296 ? 13.649 7.716 -23.370 1.00 92.19 296 LEU A CA 1
ATOM 2258 C C . LEU A 1 296 ? 12.519 8.661 -22.948 1.00 92.19 296 LEU A C 1
ATOM 2260 O O . LEU A 1 296 ? 11.876 9.243 -23.818 1.00 92.19 296 LEU A O 1
ATOM 2264 N N . ASN A 1 297 ? 12.316 8.875 -21.644 1.00 92.56 297 ASN A N 1
ATOM 2265 C CA . ASN A 1 297 ? 11.271 9.782 -21.162 1.00 92.56 297 ASN A CA 1
ATOM 2266 C C . ASN A 1 297 ? 11.449 11.208 -21.722 1.00 92.56 297 ASN A C 1
ATOM 2268 O O . ASN A 1 297 ? 10.485 11.838 -22.150 1.00 92.56 297 ASN A O 1
ATOM 2272 N N . PHE A 1 298 ? 12.688 11.707 -21.761 1.00 90.12 298 PHE A N 1
ATOM 2273 C CA . PHE A 1 298 ? 13.015 13.016 -22.334 1.00 90.12 298 PHE A CA 1
ATOM 2274 C C . PHE A 1 298 ? 12.880 13.057 -23.858 1.00 90.12 298 PHE A C 1
ATOM 2276 O O . PHE A 1 298 ? 12.407 14.058 -24.404 1.00 90.12 298 PHE A O 1
ATOM 2283 N N . HIS A 1 299 ? 13.297 11.985 -24.533 1.00 90.38 299 HIS A N 1
ATOM 2284 C CA . HIS A 1 299 ? 13.241 11.873 -25.984 1.00 90.38 299 HIS A CA 1
ATOM 2285 C C . HIS A 1 299 ? 11.810 11.818 -26.490 1.00 90.38 299 HIS A C 1
ATOM 2287 O O . HIS A 1 299 ? 11.415 12.685 -27.262 1.00 90.38 299 HIS A O 1
ATOM 2293 N N . ALA A 1 300 ? 11.018 10.878 -25.982 1.00 88.00 300 ALA A N 1
ATOM 2294 C CA . ALA A 1 300 ? 9.630 10.703 -26.374 1.00 88.00 300 ALA A CA 1
ATOM 2295 C C . ALA A 1 300 ? 8.777 11.928 -26.022 1.00 88.00 300 ALA A C 1
ATOM 2297 O O . ALA A 1 300 ? 7.902 12.307 -26.792 1.00 88.00 300 ALA A O 1
ATOM 2298 N N . ALA A 1 301 ? 9.062 12.620 -24.913 1.00 86.81 301 ALA A N 1
ATOM 2299 C CA . ALA A 1 301 ? 8.400 13.884 -24.593 1.00 86.81 301 ALA A CA 1
ATOM 2300 C C . ALA A 1 301 ? 8.845 15.063 -25.486 1.00 86.81 301 ALA A C 1
ATOM 2302 O O . ALA A 1 301 ? 8.308 16.163 -25.359 1.00 86.81 301 ALA A O 1
ATOM 2303 N N . GLY A 1 302 ? 9.842 14.892 -26.359 1.00 84.69 302 GLY A N 1
ATOM 2304 C CA . GLY A 1 302 ? 10.379 15.952 -27.215 1.00 84.69 302 GLY A CA 1
ATOM 2305 C C . GLY A 1 302 ? 11.066 17.069 -26.433 1.00 84.69 302 GLY A C 1
ATOM 2306 O O . GLY A 1 302 ? 10.876 18.243 -26.742 1.00 84.69 302 GLY A O 1
ATOM 2307 N N . ILE A 1 303 ? 11.770 16.733 -25.349 1.00 84.75 303 ILE A N 1
ATOM 2308 C CA . ILE A 1 303 ? 12.541 17.695 -24.540 1.00 84.75 303 ILE A CA 1
ATOM 2309 C C . ILE A 1 303 ? 14.008 17.702 -24.962 1.00 84.75 303 ILE A C 1
ATOM 2311 O O . ILE A 1 303 ? 14.599 18.768 -25.093 1.00 84.75 303 ILE A O 1
ATOM 2315 N N . ALA A 1 304 ? 14.594 16.526 -25.184 1.00 86.38 304 ALA A N 1
ATOM 2316 C CA . ALA A 1 304 ? 15.988 16.387 -25.590 1.00 86.38 304 ALA A CA 1
ATOM 2317 C C . ALA A 1 304 ? 16.181 15.156 -26.482 1.00 86.38 304 ALA A C 1
ATOM 2319 O O . ALA A 1 304 ? 15.416 14.199 -26.412 1.00 86.38 304 ALA A O 1
ATOM 2320 N N . HIS A 1 305 ? 17.222 15.153 -27.313 1.00 90.94 305 HIS A N 1
ATOM 2321 C CA . HIS A 1 305 ? 17.589 13.961 -28.079 1.00 90.94 305 HIS A CA 1
ATOM 2322 C C . HIS A 1 305 ? 18.045 12.830 -27.138 1.00 90.94 305 H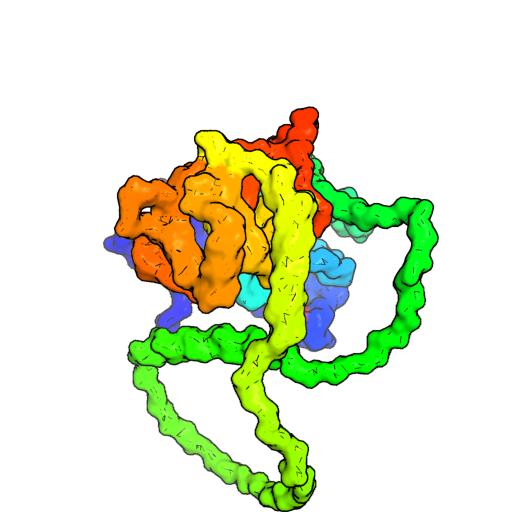IS A C 1
ATOM 2324 O O . HIS A 1 305 ? 18.750 13.104 -26.166 1.00 90.94 305 HIS A O 1
ATOM 2330 N N . TYR A 1 306 ? 17.702 11.570 -27.445 1.00 90.56 306 TYR A N 1
ATOM 2331 C CA . TYR A 1 306 ? 17.998 10.415 -26.583 1.00 90.56 306 TYR A CA 1
ATOM 2332 C C . TYR A 1 306 ? 19.461 10.372 -26.127 1.00 90.56 306 TYR A C 1
ATOM 2334 O O . TYR A 1 306 ? 19.721 10.334 -24.934 1.00 90.56 306 TYR A O 1
ATOM 2342 N N . TRP A 1 307 ? 20.423 10.460 -27.052 1.00 91.56 307 TRP A N 1
ATOM 2343 C CA . TRP A 1 307 ? 21.849 10.388 -26.704 1.00 91.56 307 TRP A CA 1
ATOM 2344 C C . TRP A 1 307 ? 22.328 11.526 -25.796 1.00 91.56 307 TRP A C 1
ATOM 2346 O O . TRP A 1 307 ? 23.140 11.289 -24.907 1.00 91.56 307 TRP A O 1
ATOM 2356 N N . LEU A 1 308 ? 21.790 12.739 -25.964 1.00 89.06 308 LEU A N 1
ATOM 2357 C CA . LEU A 1 308 ? 22.121 13.869 -25.091 1.00 89.06 308 LEU A CA 1
ATOM 2358 C C . LEU A 1 308 ? 21.566 13.647 -23.682 1.00 89.06 308 LEU A C 1
ATOM 2360 O O . LEU A 1 308 ? 22.276 13.842 -22.698 1.00 89.06 308 LEU A O 1
ATOM 2364 N N . ALA A 1 309 ? 20.318 13.185 -23.584 1.00 87.88 309 ALA A N 1
ATOM 2365 C CA . ALA A 1 309 ? 19.700 12.856 -22.305 1.00 87.88 309 ALA A CA 1
ATOM 2366 C C . ALA A 1 309 ? 20.361 11.636 -21.637 1.00 87.88 309 ALA A C 1
ATOM 2368 O O . ALA A 1 309 ? 20.497 11.609 -20.419 1.00 87.88 309 ALA A O 1
ATOM 2369 N N . PHE A 1 310 ? 20.828 10.660 -22.417 1.00 89.62 310 PHE A N 1
ATOM 2370 C CA . PHE A 1 310 ? 21.528 9.470 -21.935 1.00 89.62 310 PHE A CA 1
ATOM 2371 C C . PHE A 1 310 ? 22.882 9.827 -21.322 1.00 89.62 310 PHE A C 1
ATOM 2373 O O . PHE A 1 310 ? 23.149 9.466 -20.178 1.00 89.62 310 PHE A O 1
ATOM 2380 N N . VAL A 1 311 ? 23.702 10.608 -22.034 1.00 87.00 311 VAL A N 1
ATOM 2381 C CA . VAL A 1 311 ? 24.981 11.110 -21.507 1.00 87.00 311 VAL A CA 1
ATOM 2382 C C . VAL A 1 311 ? 24.746 12.004 -20.290 1.00 87.00 311 VAL A C 1
ATOM 2384 O O . VAL A 1 311 ? 25.401 11.826 -19.266 1.00 87.00 311 VAL A O 1
ATOM 2387 N N . GLY A 1 312 ? 23.763 12.908 -20.351 1.00 83.38 312 GLY A N 1
ATOM 2388 C CA . GLY A 1 312 ? 23.393 13.748 -19.211 1.00 83.38 312 GLY A CA 1
ATOM 2389 C C . GLY A 1 312 ? 22.984 12.929 -17.984 1.00 83.38 312 GLY A C 1
ATOM 2390 O O . GLY A 1 312 ? 23.401 13.238 -16.869 1.00 83.38 312 GLY A O 1
ATOM 2391 N N . SER A 1 313 ? 22.238 11.843 -18.191 1.00 86.56 313 SER A N 1
ATOM 2392 C CA . SER A 1 313 ? 21.829 10.942 -17.118 1.00 86.56 313 SER A CA 1
ATOM 2393 C C . SER A 1 313 ? 22.970 10.078 -16.577 1.00 86.56 313 SER A C 1
ATOM 2395 O O . SER A 1 313 ? 22.909 9.707 -15.408 1.00 86.56 313 SER A O 1
ATOM 2397 N N . LEU A 1 314 ? 23.979 9.741 -17.386 1.00 82.50 314 LEU A N 1
ATOM 2398 C CA . LEU A 1 314 ? 25.185 9.044 -16.924 1.00 82.50 314 LEU A CA 1
ATOM 2399 C C . LEU A 1 314 ? 26.080 9.966 -16.086 1.00 82.50 314 LEU A C 1
ATOM 2401 O O . LEU A 1 314 ? 26.624 9.538 -15.075 1.00 82.50 314 LEU A O 1
ATOM 2405 N N . MET A 1 315 ? 26.226 11.229 -16.498 1.00 81.81 315 MET A N 1
ATOM 2406 C CA . MET A 1 315 ? 27.136 12.179 -15.849 1.00 81.81 315 MET A CA 1
ATOM 2407 C C . MET A 1 315 ? 26.542 12.847 -14.606 1.00 81.81 315 MET A C 1
ATOM 2409 O O . MET A 1 315 ? 27.244 13.020 -13.614 1.00 81.81 315 MET A O 1
ATOM 2413 N N . CYS A 1 316 ? 25.266 13.247 -14.644 1.00 83.00 316 CYS A N 1
ATOM 2414 C CA . CYS A 1 316 ? 24.573 13.814 -13.486 1.00 83.00 316 CYS A CA 1
ATOM 2415 C C . CYS A 1 316 ? 23.091 13.380 -13.434 1.00 83.00 316 CYS A C 1
ATOM 2417 O O . CYS A 1 316 ? 22.196 14.164 -13.781 1.00 83.00 316 CYS A O 1
ATOM 2419 N N . PRO A 1 317 ? 22.793 12.157 -12.952 1.00 81.94 317 PRO A N 1
ATOM 2420 C CA . PRO A 1 317 ? 21.424 11.636 -12.882 1.00 81.94 317 PRO A CA 1
ATOM 2421 C C . PRO A 1 317 ? 20.507 12.483 -11.987 1.00 81.94 317 PRO A C 1
ATOM 2423 O O . PRO A 1 317 ? 19.336 12.699 -12.311 1.00 81.94 317 PRO A O 1
ATOM 2426 N N . CYS A 1 318 ? 21.024 13.013 -10.873 1.00 82.12 318 CYS A N 1
ATOM 2427 C CA . CYS A 1 318 ? 20.252 13.865 -9.968 1.00 82.12 318 CYS A CA 1
ATOM 2428 C C . CYS A 1 318 ? 19.911 15.218 -10.611 1.00 82.12 318 CYS A C 1
ATOM 2430 O O . CYS A 1 318 ? 18.764 15.649 -10.525 1.00 82.12 318 CYS A O 1
ATOM 2432 N N . CYS A 1 319 ? 20.848 15.846 -11.333 1.00 84.12 319 CYS A N 1
ATOM 2433 C CA . CYS A 1 319 ? 20.609 17.112 -12.028 1.00 84.12 319 CYS A CA 1
ATOM 2434 C C . CYS A 1 319 ? 19.507 16.972 -13.083 1.00 84.12 319 CYS A C 1
ATOM 2436 O O . CYS A 1 319 ? 18.606 17.807 -13.159 1.00 84.12 319 CYS A O 1
ATOM 2438 N N . LEU A 1 320 ? 19.564 15.907 -13.890 1.00 86.00 320 LEU A N 1
ATOM 2439 C CA . LEU A 1 320 ? 18.606 15.700 -14.972 1.00 86.00 320 LEU A CA 1
ATOM 2440 C C . LEU A 1 320 ? 17.221 15.307 -14.434 1.00 86.00 320 LEU A C 1
ATOM 2442 O O . LEU A 1 320 ? 16.199 15.797 -14.918 1.00 86.00 320 LEU A O 1
ATOM 2446 N N . THR A 1 321 ? 17.173 14.517 -13.358 1.00 86.56 321 THR A N 1
ATOM 2447 C CA . THR A 1 321 ? 15.922 14.239 -12.633 1.00 86.56 321 THR A CA 1
ATOM 2448 C C . THR A 1 321 ? 15.334 15.516 -12.042 1.00 86.56 321 THR A C 1
ATOM 2450 O O . THR A 1 321 ? 14.144 15.779 -12.188 1.00 86.56 321 THR A O 1
ATOM 2453 N N . TRP A 1 322 ? 16.155 16.355 -11.419 1.00 86.50 322 TRP A N 1
ATOM 2454 C CA . TRP A 1 322 ? 15.713 17.628 -10.865 1.00 86.50 322 TRP A CA 1
ATOM 2455 C C . TRP A 1 322 ? 15.179 18.579 -11.942 1.00 86.50 322 TRP A C 1
ATOM 2457 O O . TRP A 1 322 ? 14.123 19.189 -11.762 1.00 86.50 322 TRP A O 1
ATOM 2467 N N . TYR A 1 323 ? 15.850 18.637 -13.095 1.00 85.62 323 TYR A N 1
ATOM 2468 C CA . TYR A 1 323 ? 15.392 19.382 -14.267 1.00 85.62 323 TYR A CA 1
ATOM 2469 C C . TYR A 1 323 ? 14.054 18.854 -14.801 1.00 85.62 323 TYR A C 1
ATOM 2471 O O . TYR A 1 323 ? 13.194 19.628 -15.208 1.00 85.62 323 TYR A O 1
ATOM 2479 N N . SER A 1 324 ? 13.825 17.537 -14.748 1.00 86.81 324 SER A N 1
ATOM 2480 C CA . SER A 1 324 ? 12.530 16.966 -15.137 1.00 86.81 324 SER A CA 1
ATOM 2481 C C . SER A 1 324 ? 11.383 17.404 -14.218 1.00 86.81 324 SER A C 1
ATOM 2483 O O . SER A 1 324 ? 10.238 17.469 -14.667 1.00 86.81 324 SER A O 1
ATOM 2485 N N . LEU A 1 325 ? 11.698 17.724 -12.955 1.00 84.44 325 LEU A N 1
ATOM 2486 C CA . LEU A 1 325 ? 10.732 18.060 -11.911 1.00 84.44 325 LEU A CA 1
ATOM 2487 C C . LEU A 1 325 ? 10.454 19.555 -11.769 1.00 84.44 325 LEU A C 1
ATOM 2489 O O . LEU A 1 325 ? 9.384 19.928 -11.287 1.00 84.44 325 LEU A O 1
ATOM 2493 N N . THR A 1 326 ? 11.411 20.399 -12.139 1.00 80.25 326 THR A N 1
ATOM 2494 C CA . THR A 1 326 ? 11.379 21.834 -11.852 1.00 80.25 326 THR A CA 1
ATOM 2495 C C . THR A 1 326 ? 11.464 22.627 -13.148 1.00 80.25 326 THR A C 1
ATOM 2497 O O . THR A 1 326 ? 12.304 22.361 -14.004 1.00 80.25 326 THR A O 1
ATOM 2500 N N . GLN A 1 327 ? 10.590 23.618 -13.320 1.00 67.56 327 GLN A N 1
ATOM 2501 C CA . GLN A 1 327 ? 10.659 24.502 -14.479 1.00 67.56 327 GLN A CA 1
ATOM 2502 C C . GLN A 1 327 ? 11.566 25.695 -14.165 1.00 67.56 327 GLN A C 1
ATOM 2504 O O . GLN A 1 327 ? 11.313 26.441 -13.222 1.00 67.56 327 GLN A O 1
ATOM 2509 N N . ARG A 1 328 ? 12.610 25.906 -14.975 1.00 58.66 328 ARG A N 1
ATOM 2510 C CA . ARG A 1 328 ? 13.489 27.087 -14.864 1.00 58.66 328 ARG A CA 1
ATOM 2511 C C . ARG A 1 328 ? 13.704 27.846 -16.177 1.00 58.66 328 ARG A C 1
ATOM 2513 O O . ARG A 1 328 ? 14.510 28.769 -16.218 1.00 58.66 328 ARG A O 1
ATOM 2520 N N . SER A 1 329 ? 13.000 27.485 -17.250 1.00 53.47 329 SER A N 1
ATOM 2521 C CA . SER A 1 329 ? 13.198 28.072 -18.585 1.00 53.47 329 SER A CA 1
ATOM 2522 C C . SER A 1 329 ? 11.900 28.082 -19.399 1.00 53.47 329 SER A C 1
ATOM 2524 O O . SER A 1 329 ? 10.935 27.411 -19.040 1.00 53.47 329 SER A O 1
ATOM 2526 N N . SER A 1 330 ? 11.903 28.800 -20.524 1.00 54.31 330 SER A N 1
ATOM 2527 C CA . SER A 1 330 ? 10.806 29.005 -21.492 1.00 54.31 330 SER A CA 1
ATOM 2528 C C . SER A 1 330 ? 10.226 27.738 -22.153 1.00 54.31 330 SER A C 1
ATOM 2530 O O . SER A 1 330 ? 9.337 27.846 -22.994 1.00 54.31 330 SER A O 1
ATOM 2532 N N . SER A 1 331 ? 10.679 26.541 -21.765 1.00 57.97 331 SER A N 1
ATOM 2533 C CA . SER A 1 331 ? 10.158 25.250 -22.225 1.00 57.97 331 SER A CA 1
ATOM 2534 C C . SER A 1 331 ? 9.347 24.563 -21.112 1.00 57.97 331 SER A C 1
ATOM 2536 O O . SER A 1 331 ? 9.709 24.668 -19.934 1.00 57.97 331 SER A O 1
ATOM 2538 N N . PRO A 1 332 ? 8.236 23.875 -21.430 1.00 66.12 332 PRO A N 1
ATOM 2539 C CA . PRO A 1 332 ? 7.500 23.087 -20.448 1.00 66.12 332 PRO A CA 1
ATOM 2540 C C . PRO A 1 332 ? 8.355 21.924 -19.930 1.00 66.12 332 PRO A C 1
ATOM 2542 O O . PRO A 1 332 ? 8.983 21.201 -20.706 1.00 66.12 332 PRO A O 1
ATOM 2545 N N . SER A 1 333 ? 8.352 21.740 -18.608 1.00 78.38 333 SER A N 1
ATOM 2546 C CA . SER A 1 333 ? 8.987 20.599 -17.944 1.00 78.38 333 SER A CA 1
ATOM 2547 C C . SER A 1 333 ? 8.392 19.271 -18.424 1.00 78.38 333 SER A C 1
ATOM 2549 O O . SER A 1 333 ? 7.275 19.211 -18.958 1.00 78.38 333 SER A O 1
ATOM 2551 N N . LEU A 1 334 ? 9.111 18.178 -18.164 1.00 86.69 334 LEU A N 1
ATOM 2552 C CA . LEU A 1 334 ? 8.606 16.831 -18.426 1.00 86.69 334 LEU A CA 1
ATOM 2553 C C . LEU A 1 334 ? 7.289 16.567 -17.691 1.00 86.69 334 LEU A C 1
ATOM 2555 O O . LEU A 1 334 ? 6.365 16.014 -18.287 1.00 86.69 334 LEU A O 1
ATOM 2559 N N . GLN A 1 335 ? 7.162 17.047 -16.451 1.00 87.00 335 GLN A N 1
ATOM 2560 C CA . GLN A 1 335 ? 5.921 16.930 -15.688 1.00 87.00 335 GLN A CA 1
ATOM 2561 C C . GLN A 1 335 ? 4.737 17.583 -16.402 1.00 87.00 335 GLN A C 1
ATOM 2563 O O . GLN A 1 335 ? 3.697 16.944 -16.565 1.00 87.00 335 GLN A O 1
ATOM 2568 N N . ARG A 1 336 ? 4.888 18.826 -16.880 1.00 85.62 336 ARG A N 1
ATOM 2569 C CA . ARG A 1 336 ? 3.800 19.523 -17.582 1.00 85.62 336 ARG A CA 1
ATOM 2570 C C . ARG A 1 336 ? 3.434 18.853 -18.895 1.00 85.62 336 ARG A C 1
ATOM 2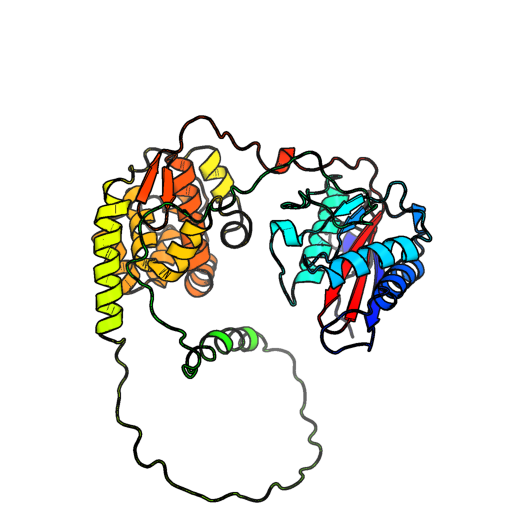572 O O . ARG A 1 336 ? 2.251 18.746 -19.206 1.00 85.62 336 ARG A O 1
ATOM 2579 N N . LYS A 1 337 ? 4.424 18.366 -19.652 1.00 86.44 337 LYS A N 1
ATOM 2580 C CA . LYS A 1 337 ? 4.163 17.639 -20.904 1.00 86.44 337 LYS A CA 1
ATOM 2581 C C . LYS A 1 337 ? 3.336 16.372 -20.685 1.00 86.44 337 LYS A C 1
ATOM 2583 O O . LYS A 1 337 ? 2.530 16.033 -21.543 1.00 86.44 337 LYS A O 1
ATOM 2588 N N . LEU A 1 338 ? 3.485 15.726 -19.530 1.00 86.62 338 LEU A N 1
ATOM 2589 C CA . LEU A 1 338 ? 2.735 14.527 -19.146 1.00 86.62 338 LEU A CA 1
ATOM 2590 C C . LEU A 1 338 ? 1.383 14.825 -18.468 1.00 86.62 338 LEU A C 1
ATOM 2592 O O . LEU A 1 338 ? 0.640 13.891 -18.160 1.00 86.62 338 LEU A O 1
ATOM 2596 N N . GLY A 1 339 ? 1.033 16.101 -18.266 1.00 84.38 339 GLY A N 1
ATOM 2597 C CA . GLY A 1 339 ? -0.218 16.526 -17.626 1.00 84.38 339 GLY A CA 1
ATOM 2598 C C . GLY A 1 339 ? -0.133 16.700 -16.103 1.00 84.38 339 GLY A C 1
ATOM 2599 O O . GLY A 1 339 ? -1.165 16.726 -15.438 1.00 84.38 339 GLY A O 1
ATOM 2600 N N . GLY A 1 340 ? 1.078 16.788 -15.543 1.00 85.75 340 GLY A N 1
ATOM 2601 C CA . GLY A 1 340 ? 1.347 17.047 -14.125 1.00 85.75 340 GLY A CA 1
ATOM 2602 C C . GLY A 1 340 ? 1.650 18.512 -13.795 1.00 85.75 340 GLY A C 1
ATOM 2603 O O . GLY A 1 340 ? 1.632 19.391 -14.658 1.00 85.75 340 GLY A O 1
ATOM 2604 N N . ARG A 1 341 ? 1.955 18.774 -12.518 1.00 85.25 341 ARG A N 1
ATOM 2605 C CA . ARG A 1 341 ? 2.367 20.092 -12.005 1.00 85.25 341 ARG A CA 1
ATOM 2606 C C . ARG A 1 341 ? 3.822 20.058 -11.561 1.00 85.25 341 ARG A C 1
ATOM 2608 O O . ARG A 1 341 ? 4.255 19.070 -10.978 1.00 85.25 341 ARG A O 1
ATOM 2615 N N . ASP A 1 342 ? 4.542 21.150 -11.789 1.00 85.38 342 ASP A N 1
ATOM 2616 C CA . ASP A 1 342 ? 5.935 21.260 -11.357 1.00 85.38 342 ASP A CA 1
ATOM 2617 C C . ASP A 1 342 ? 6.068 21.208 -9.842 1.00 85.38 342 ASP A C 1
ATOM 2619 O O . ASP A 1 342 ? 5.168 21.603 -9.097 1.00 85.38 342 ASP A O 1
ATOM 2623 N N . TYR A 1 343 ? 7.222 20.728 -9.395 1.00 84.06 343 TYR A N 1
ATOM 2624 C CA . TYR A 1 343 ? 7.614 20.839 -8.002 1.00 84.06 343 TYR A CA 1
ATOM 2625 C C . TYR A 1 343 ? 8.378 22.141 -7.792 1.00 84.06 343 TYR A C 1
ATOM 2627 O O . TYR A 1 343 ? 9.089 22.615 -8.681 1.00 84.06 343 TYR A O 1
ATOM 2635 N N . ASP A 1 344 ? 8.293 22.674 -6.578 1.00 84.88 344 ASP A N 1
ATOM 2636 C CA . ASP A 1 344 ? 9.197 23.730 -6.139 1.00 84.88 344 ASP A CA 1
ATOM 2637 C C . ASP A 1 344 ? 10.644 23.225 -6.147 1.00 84.88 344 ASP A C 1
ATOM 2639 O O . ASP A 1 344 ? 10.905 22.028 -5.976 1.00 84.88 344 ASP A O 1
ATOM 2643 N N . CYS A 1 345 ? 11.602 24.139 -6.306 1.00 80.56 345 CYS A N 1
ATOM 2644 C CA . CYS A 1 345 ? 13.020 23.803 -6.459 1.00 80.56 345 CYS A CA 1
ATOM 2645 C C . CYS A 1 345 ? 13.547 22.870 -5.355 1.00 80.56 345 CYS A C 1
ATOM 2647 O O . CYS A 1 345 ? 14.248 21.902 -5.653 1.00 80.56 345 CYS A O 1
ATOM 2649 N N . TRP A 1 346 ? 13.146 23.123 -4.107 1.00 78.44 346 TRP A N 1
ATOM 2650 C CA . TRP A 1 346 ? 13.517 22.344 -2.927 1.00 78.44 346 TRP A CA 1
ATOM 2651 C C . TRP A 1 346 ? 12.935 20.937 -2.941 1.00 78.44 346 TRP A C 1
ATOM 2653 O O . TRP A 1 346 ? 13.663 19.957 -2.786 1.00 78.44 346 TRP A O 1
ATOM 2663 N N . LYS A 1 347 ? 11.626 20.823 -3.185 1.00 80.00 347 LYS A N 1
ATOM 2664 C CA . LYS A 1 347 ? 10.945 19.529 -3.265 1.00 80.00 347 LYS A CA 1
ATOM 2665 C C . LYS A 1 347 ? 11.507 18.696 -4.415 1.00 80.00 347 LYS A C 1
ATOM 2667 O O . LYS A 1 347 ? 11.765 17.508 -4.247 1.00 80.00 347 LYS A O 1
ATOM 2672 N N . GLY A 1 348 ? 11.757 19.331 -5.559 1.00 81.44 348 GLY A N 1
ATOM 2673 C CA . GLY A 1 348 ? 12.415 18.701 -6.693 1.00 81.44 348 GLY A CA 1
ATOM 2674 C C . GLY A 1 348 ? 13.794 18.156 -6.327 1.00 81.44 348 GLY A C 1
ATOM 2675 O O . GLY A 1 348 ? 14.108 17.031 -6.700 1.00 81.44 348 GLY A O 1
ATOM 2676 N N . ALA A 1 349 ? 14.622 18.935 -5.621 1.00 77.25 349 ALA A N 1
ATOM 2677 C CA . ALA A 1 349 ? 15.990 18.536 -5.284 1.00 77.25 349 ALA A CA 1
ATOM 2678 C C . ALA A 1 349 ? 15.997 17.323 -4.344 1.00 77.25 349 ALA A C 1
ATOM 2680 O O . ALA A 1 349 ? 16.705 16.350 -4.589 1.00 77.25 349 ALA A O 1
ATOM 2681 N N . ILE A 1 350 ? 15.131 17.335 -3.327 1.00 79.56 350 ILE A N 1
ATOM 2682 C CA . ILE A 1 350 ? 14.958 16.207 -2.404 1.00 79.56 350 ILE A CA 1
ATOM 2683 C C . ILE A 1 350 ? 14.508 14.956 -3.173 1.00 79.56 350 ILE A C 1
ATOM 2685 O O . ILE A 1 350 ? 15.122 13.897 -3.054 1.00 79.56 350 ILE A O 1
ATOM 2689 N N . CYS A 1 351 ? 13.478 15.064 -4.017 1.00 77.81 351 CYS A N 1
ATOM 2690 C CA . CYS A 1 351 ? 12.999 13.922 -4.799 1.00 77.81 351 CYS A CA 1
ATOM 2691 C C . CYS A 1 351 ? 14.047 13.403 -5.797 1.00 77.81 351 CYS A C 1
ATOM 2693 O O . CYS A 1 351 ? 14.142 12.195 -6.000 1.00 77.81 351 CYS A O 1
ATOM 2695 N N . ALA A 1 352 ? 14.851 14.283 -6.393 1.00 81.06 352 ALA A N 1
ATOM 2696 C CA . ALA A 1 352 ? 15.912 13.897 -7.316 1.00 81.06 352 ALA A CA 1
ATOM 2697 C C . ALA A 1 352 ? 17.078 13.175 -6.624 1.00 81.06 352 ALA A C 1
ATOM 2699 O O . ALA A 1 352 ? 17.656 12.267 -7.217 1.00 81.06 352 ALA A O 1
ATOM 2700 N N . CYS A 1 353 ? 17.408 13.543 -5.384 1.00 75.94 353 CYS A N 1
ATOM 2701 C CA . CYS A 1 353 ? 18.490 12.913 -4.626 1.00 75.94 353 CYS A CA 1
ATOM 2702 C C . CYS A 1 353 ? 18.080 11.580 -3.987 1.00 75.94 353 CYS A C 1
ATOM 2704 O O . CYS A 1 353 ? 18.890 10.662 -3.935 1.00 75.94 353 CYS A O 1
ATOM 2706 N N . PHE A 1 354 ? 16.835 11.461 -3.513 1.00 77.69 354 PHE A N 1
ATOM 2707 C CA . PHE A 1 354 ? 16.411 10.322 -2.686 1.00 77.69 354 PHE A CA 1
ATOM 2708 C C . PHE A 1 354 ? 15.366 9.412 -3.343 1.00 77.69 354 PHE A C 1
ATOM 2710 O O . PHE A 1 354 ? 15.012 8.379 -2.784 1.00 77.69 354 PHE A O 1
ATOM 2717 N N . CYS A 1 355 ? 14.830 9.787 -4.507 1.00 81.56 355 CYS A N 1
ATOM 2718 C CA . CYS A 1 355 ? 13.680 9.106 -5.107 1.00 81.56 355 CYS A CA 1
ATOM 2719 C C . CYS A 1 355 ? 13.733 9.070 -6.647 1.00 81.56 355 CYS A C 1
ATOM 2721 O O . CYS A 1 355 ? 12.702 8.929 -7.308 1.00 81.56 355 CYS A O 1
ATOM 2723 N N . SER A 1 356 ? 14.922 9.199 -7.242 1.00 82.12 356 SER A N 1
ATOM 2724 C CA . SER A 1 356 ? 15.093 9.351 -8.693 1.00 82.12 356 SER A CA 1
ATOM 2725 C C . SER A 1 356 ? 14.466 8.208 -9.497 1.00 82.12 356 SER A C 1
ATOM 2727 O O . SER A 1 356 ? 13.750 8.464 -10.463 1.00 82.12 356 SER A O 1
ATOM 2729 N N . CYS A 1 357 ? 14.644 6.956 -9.070 1.00 83.12 357 CYS A N 1
ATOM 2730 C CA . CYS A 1 357 ? 14.052 5.791 -9.731 1.00 83.12 357 CYS A CA 1
ATOM 2731 C C . CYS A 1 357 ? 12.514 5.814 -9.706 1.00 83.12 357 CYS A C 1
ATOM 2733 O O . CYS A 1 357 ? 11.877 5.493 -10.709 1.00 83.12 357 CYS A O 1
ATOM 2735 N N . CYS A 1 358 ? 11.901 6.261 -8.605 1.00 83.94 358 CYS A N 1
ATOM 2736 C CA . CYS A 1 358 ? 10.446 6.368 -8.493 1.00 83.94 358 CYS A CA 1
ATOM 2737 C C . CYS A 1 358 ? 9.906 7.482 -9.392 1.00 83.94 358 CYS A C 1
ATOM 2739 O O . CYS A 1 358 ? 8.868 7.316 -10.023 1.00 83.94 358 CYS A O 1
ATOM 2741 N N . ILE A 1 359 ? 10.632 8.597 -9.496 1.00 88.81 359 ILE A N 1
ATOM 2742 C CA . ILE A 1 359 ? 10.289 9.708 -10.389 1.00 88.81 359 ILE A CA 1
ATOM 2743 C C . ILE A 1 359 ? 10.392 9.282 -11.857 1.00 88.81 359 ILE A C 1
ATOM 2745 O O . ILE A 1 359 ? 9.488 9.553 -12.645 1.00 88.81 359 ILE A O 1
ATOM 2749 N N . VAL A 1 360 ? 11.458 8.574 -12.235 1.00 89.94 360 VAL A N 1
ATOM 2750 C CA . VAL A 1 360 ? 11.621 8.069 -13.607 1.00 89.94 360 VAL A CA 1
ATOM 2751 C C . VAL A 1 360 ? 10.553 7.027 -13.940 1.00 89.94 360 VAL A C 1
ATOM 2753 O O . VAL A 1 360 ? 9.994 7.088 -15.034 1.00 89.94 360 VAL A O 1
ATOM 2756 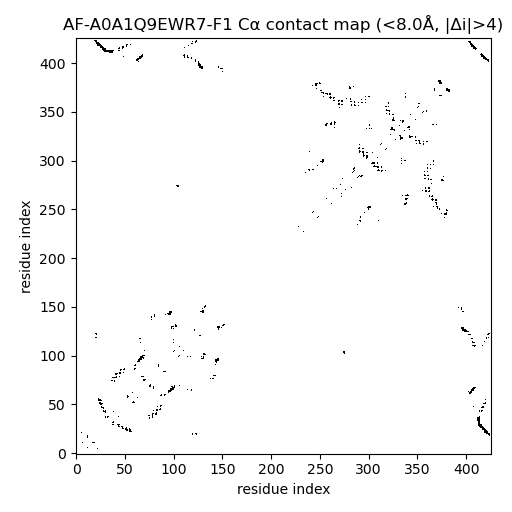N N . THR A 1 361 ? 10.201 6.155 -12.989 1.00 88.00 361 THR A N 1
ATOM 2757 C CA . THR A 1 361 ? 9.096 5.189 -13.128 1.00 88.00 361 THR A CA 1
ATOM 2758 C C . THR A 1 361 ? 7.759 5.901 -13.303 1.00 88.00 361 THR A C 1
ATOM 2760 O O . THR A 1 361 ? 6.948 5.531 -14.144 1.00 88.00 361 THR A O 1
ATOM 2763 N N . TRP A 1 362 ? 7.531 6.960 -12.536 1.00 89.00 362 TRP A N 1
ATOM 2764 C CA . TRP A 1 362 ? 6.309 7.742 -12.612 1.00 89.00 362 TRP A CA 1
ATOM 2765 C C . TRP A 1 362 ? 6.141 8.440 -13.966 1.00 89.00 362 TRP A C 1
ATOM 2767 O O . TRP A 1 362 ? 5.091 8.314 -14.596 1.00 89.00 362 TRP A O 1
ATOM 2777 N N . HIS A 1 363 ? 7.197 9.092 -14.462 1.00 91.88 363 HIS A N 1
ATOM 2778 C CA . HIS A 1 363 ? 7.204 9.676 -15.805 1.00 91.88 363 HIS A CA 1
ATOM 2779 C C . HIS A 1 363 ? 7.034 8.613 -16.894 1.00 91.88 363 HIS A C 1
ATOM 2781 O O . HIS A 1 363 ? 6.315 8.835 -17.863 1.00 91.88 363 HIS A O 1
ATOM 2787 N N . ALA A 1 364 ? 7.673 7.457 -16.716 1.00 89.75 364 ALA A N 1
ATOM 2788 C CA . ALA A 1 364 ? 7.595 6.331 -17.631 1.00 89.75 364 ALA A CA 1
ATOM 2789 C C . ALA A 1 364 ? 6.159 5.810 -17.788 1.00 89.75 364 ALA A C 1
ATOM 2791 O O . ALA A 1 364 ? 5.694 5.641 -18.910 1.00 89.75 364 ALA A O 1
ATOM 2792 N N . GLU A 1 365 ? 5.456 5.601 -16.678 1.00 86.00 365 GLU A N 1
ATOM 2793 C CA . GLU A 1 365 ? 4.069 5.129 -16.665 1.00 86.00 365 GLU A CA 1
ATOM 2794 C C . GLU A 1 365 ? 3.101 6.159 -17.257 1.00 86.00 365 GLU A C 1
ATOM 2796 O O . GLU A 1 365 ? 2.200 5.807 -18.019 1.00 86.00 365 GLU A O 1
ATOM 2801 N N . ALA A 1 366 ? 3.297 7.443 -16.946 1.00 87.25 366 ALA A N 1
ATOM 2802 C CA . ALA A 1 366 ? 2.494 8.511 -17.530 1.00 87.25 366 ALA A CA 1
ATOM 2803 C C . ALA A 1 366 ? 2.704 8.615 -19.049 1.00 87.25 366 ALA A C 1
ATOM 2805 O O . ALA A 1 366 ? 1.744 8.826 -19.788 1.00 87.25 366 ALA A O 1
ATOM 2806 N N . LEU A 1 367 ? 3.938 8.428 -19.523 1.00 87.94 367 LEU A N 1
ATOM 2807 C CA . LEU A 1 367 ? 4.278 8.465 -20.942 1.00 87.94 367 LEU A CA 1
ATOM 2808 C C . LEU A 1 367 ? 3.699 7.264 -21.708 1.00 87.94 367 LEU A C 1
ATOM 2810 O O . LEU A 1 367 ? 3.078 7.454 -22.754 1.00 87.94 367 LEU A O 1
ATOM 2814 N N . ASP A 1 368 ? 3.831 6.054 -21.160 1.00 85.94 368 ASP A N 1
ATOM 2815 C CA . ASP A 1 368 ? 3.234 4.829 -21.706 1.00 85.94 368 ASP A CA 1
ATOM 2816 C C . ASP A 1 368 ? 1.696 4.979 -21.794 1.00 85.94 368 ASP A C 1
ATOM 2818 O O . ASP A 1 368 ? 1.080 4.671 -22.816 1.00 85.94 368 ASP A O 1
ATOM 2822 N N . ALA A 1 369 ? 1.058 5.562 -20.769 1.00 82.25 369 ALA A N 1
ATOM 2823 C CA . ALA A 1 369 ? -0.379 5.849 -20.781 1.00 82.25 369 ALA A CA 1
ATOM 2824 C C . ALA A 1 369 ? -0.790 6.942 -21.784 1.00 82.25 369 ALA A C 1
ATOM 2826 O O . ALA A 1 369 ? -1.876 6.864 -22.362 1.00 82.25 369 ALA A O 1
ATOM 2827 N N . ALA A 1 370 ? 0.051 7.958 -21.992 1.00 82.19 370 ALA A N 1
ATOM 2828 C CA . ALA A 1 370 ? -0.218 9.036 -22.939 1.00 82.19 370 ALA A CA 1
ATOM 2829 C C . ALA A 1 370 ? -0.131 8.563 -24.399 1.00 82.19 370 ALA A C 1
ATOM 2831 O O . ALA A 1 370 ? -0.932 8.974 -25.238 1.00 82.19 370 ALA A O 1
ATOM 2832 N N . THR A 1 371 ? 0.835 7.690 -24.687 1.00 78.50 371 THR A N 1
ATOM 2833 C CA . THR A 1 371 ? 1.142 7.196 -26.037 1.00 78.50 371 THR A CA 1
ATOM 2834 C C . THR A 1 371 ? 0.417 5.899 -26.395 1.00 78.50 371 THR A C 1
ATOM 2836 O O . THR A 1 371 ? 0.400 5.514 -27.561 1.00 78.50 371 THR A O 1
ATOM 2839 N N . GLY A 1 372 ? -0.191 5.222 -25.414 1.00 71.50 372 GLY A N 1
ATOM 2840 C CA . GLY A 1 372 ? -0.827 3.918 -25.614 1.00 71.50 372 GLY A CA 1
ATOM 2841 C C . GLY A 1 372 ? 0.183 2.789 -25.836 1.00 71.50 372 GLY A C 1
ATOM 2842 O O . GLY A 1 372 ? -0.171 1.737 -26.364 1.00 71.50 372 GLY A O 1
ATOM 2843 N N . VAL A 1 373 ? 1.442 2.996 -25.455 1.00 74.50 373 VAL A N 1
ATOM 2844 C CA . VAL A 1 373 ? 2.544 2.045 -25.636 1.00 74.50 373 VAL A CA 1
ATOM 2845 C C . VAL A 1 373 ? 2.782 1.296 -24.338 1.00 74.50 373 VAL A C 1
ATOM 2847 O O . VAL A 1 373 ? 2.645 1.849 -23.251 1.00 74.50 373 VAL A O 1
ATOM 2850 N N . ARG A 1 374 ? 3.175 0.027 -24.439 1.00 72.62 374 ARG A N 1
ATOM 2851 C CA . ARG A 1 374 ? 3.708 -0.740 -23.313 1.00 72.62 374 ARG A CA 1
ATOM 2852 C C . ARG A 1 374 ? 5.186 -1.007 -23.517 1.00 72.62 374 ARG A C 1
ATOM 2854 O O . ARG A 1 374 ? 5.563 -1.675 -24.481 1.00 72.62 374 ARG A O 1
ATOM 2861 N N . THR A 1 375 ? 6.002 -0.530 -22.579 1.00 72.12 375 THR A N 1
ATOM 2862 C CA . THR A 1 375 ? 7.430 -0.850 -22.558 1.00 72.12 375 THR A CA 1
ATOM 2863 C C . THR A 1 375 ? 7.680 -2.170 -21.830 1.00 72.12 375 THR A C 1
ATOM 2865 O O . THR A 1 375 ? 7.361 -2.316 -20.651 1.00 72.12 375 THR A O 1
ATOM 2868 N N . GLY A 1 376 ? 8.274 -3.140 -22.523 1.00 67.69 376 GLY A N 1
ATOM 2869 C CA . GLY A 1 376 ? 8.803 -4.371 -21.939 1.00 67.69 376 GLY A CA 1
ATOM 2870 C C . GLY A 1 376 ? 10.321 -4.318 -21.753 1.00 67.69 376 GLY A C 1
ATOM 2871 O O . GLY A 1 376 ? 10.989 -3.383 -22.184 1.00 67.69 376 GLY A O 1
ATOM 2872 N N . CYS A 1 377 ? 10.894 -5.367 -21.156 1.00 59.41 377 CYS A N 1
ATOM 2873 C CA . CYS A 1 377 ? 12.349 -5.482 -20.988 1.00 59.41 377 CYS A CA 1
ATOM 2874 C C . CYS A 1 377 ? 13.118 -5.590 -22.321 1.00 59.41 377 CYS A C 1
ATOM 2876 O O . CYS A 1 377 ? 14.310 -5.301 -22.351 1.00 59.41 377 CYS A O 1
ATOM 2878 N N . CYS A 1 378 ? 12.457 -5.997 -23.414 1.00 54.97 378 CYS A N 1
ATOM 2879 C CA . CYS A 1 378 ? 13.102 -6.274 -24.706 1.00 54.97 378 CYS A CA 1
ATOM 2880 C C . CYS A 1 378 ? 12.406 -5.631 -25.924 1.00 54.97 378 CYS A C 1
ATOM 2882 O O . CYS A 1 378 ? 12.732 -5.994 -27.052 1.00 54.97 378 CYS A O 1
ATOM 2884 N N . GLY A 1 379 ? 11.456 -4.709 -25.725 1.00 60.62 379 GLY A N 1
ATOM 2885 C CA . GLY A 1 379 ? 10.734 -4.049 -26.823 1.00 60.62 379 GLY A CA 1
ATOM 2886 C C . GLY A 1 379 ? 9.627 -3.103 -26.350 1.00 60.62 379 GLY A C 1
ATOM 2887 O O . GLY A 1 379 ? 9.250 -3.128 -25.176 1.00 60.62 379 GLY A O 1
ATOM 2888 N N . ALA A 1 380 ? 9.102 -2.285 -27.261 1.00 59.66 380 ALA A N 1
ATOM 2889 C CA . ALA A 1 380 ? 7.923 -1.445 -27.047 1.00 59.66 380 ALA A CA 1
ATOM 2890 C C . ALA A 1 380 ? 6.813 -1.861 -28.021 1.00 59.66 380 ALA A C 1
ATOM 2892 O O . ALA A 1 380 ? 7.062 -2.020 -29.208 1.00 59.66 380 ALA A O 1
ATOM 2893 N N . ALA A 1 381 ? 5.586 -2.055 -27.533 1.00 60.59 381 ALA A N 1
ATOM 2894 C CA . ALA A 1 381 ? 4.456 -2.440 -28.383 1.00 60.59 381 ALA A CA 1
ATOM 2895 C C . ALA A 1 381 ? 3.228 -1.567 -28.111 1.00 60.59 381 ALA A C 1
ATOM 2897 O O . ALA A 1 381 ? 2.944 -1.234 -26.958 1.00 60.59 381 ALA A O 1
ATOM 2898 N N . LEU A 1 382 ? 2.469 -1.238 -29.161 1.00 50.94 382 LEU A N 1
ATOM 2899 C CA . LEU A 1 382 ? 1.167 -0.581 -29.028 1.00 50.94 382 LEU A CA 1
ATOM 2900 C C . LEU A 1 382 ? 0.211 -1.488 -28.242 1.00 50.94 382 LEU A C 1
ATOM 2902 O O . LEU A 1 382 ? 0.077 -2.685 -28.517 1.00 50.94 382 LEU A O 1
ATOM 2906 N N . ALA A 1 383 ? -0.451 -0.932 -27.232 1.00 50.88 383 ALA A N 1
ATOM 2907 C CA . ALA A 1 383 ? -1.479 -1.641 -26.495 1.00 50.88 383 ALA A CA 1
ATOM 2908 C C . ALA A 1 383 ? -2.676 -1.884 -27.430 1.00 50.88 383 ALA A C 1
ATOM 2910 O O . ALA A 1 383 ? -3.307 -0.937 -27.886 1.00 50.88 383 ALA A O 1
ATOM 2911 N N . ARG A 1 384 ? -2.984 -3.154 -27.736 1.00 38.41 384 ARG A N 1
ATOM 2912 C CA . ARG A 1 384 ? -4.207 -3.520 -28.470 1.00 38.41 384 ARG A CA 1
ATOM 2913 C C . ARG A 1 384 ? -5.440 -2.965 -27.744 1.00 38.41 384 ARG A C 1
ATOM 2915 O O . ARG A 1 384 ? -5.601 -3.217 -26.547 1.00 38.41 384 ARG A O 1
ATOM 2922 N N . GLU A 1 385 ? -6.295 -2.251 -28.477 1.00 35.34 385 GLU A N 1
ATOM 2923 C CA . GLU A 1 385 ? -7.649 -1.891 -28.045 1.00 35.34 385 GLU A CA 1
ATOM 2924 C C . GLU A 1 385 ? -8.407 -3.181 -27.701 1.00 35.34 385 GLU A C 1
ATOM 2926 O O . GLU A 1 385 ? -8.483 -4.100 -28.515 1.00 35.34 385 GLU A O 1
ATOM 2931 N N . GLY A 1 386 ? -8.883 -3.299 -26.461 1.00 33.81 386 GLY A N 1
ATOM 2932 C CA . GLY A 1 386 ? -9.589 -4.496 -25.989 1.00 33.81 386 GLY A CA 1
ATOM 2933 C C . GLY A 1 386 ? -9.409 -4.817 -24.506 1.00 33.81 386 GLY A C 1
ATOM 2934 O O . GLY A 1 386 ? -10.266 -5.469 -23.929 1.00 33.81 386 GLY A O 1
ATOM 2935 N N . ASN A 1 387 ? -8.369 -4.294 -23.850 1.00 32.56 387 ASN A N 1
ATOM 2936 C CA . ASN A 1 387 ? -8.209 -4.410 -22.394 1.00 32.56 387 ASN A CA 1
ATOM 2937 C C . ASN A 1 387 ? -8.349 -3.039 -21.728 1.00 32.56 387 ASN A C 1
ATOM 2939 O O . ASN A 1 387 ? -7.421 -2.550 -21.079 1.00 32.56 387 ASN A O 1
ATOM 2943 N N . GLY A 1 388 ? -9.505 -2.401 -21.924 1.00 32.34 388 GLY A N 1
ATOM 2944 C CA . GLY A 1 388 ? -9.910 -1.275 -21.093 1.00 32.34 388 GLY A CA 1
ATOM 2945 C C . GLY A 1 388 ? -9.962 -1.748 -19.644 1.00 32.34 388 GLY A C 1
ATOM 2946 O O . GLY A 1 388 ? -10.863 -2.484 -19.263 1.00 32.34 388 GLY A O 1
ATOM 2947 N N . HIS A 1 389 ? -8.950 -1.395 -18.856 1.00 38.00 389 HIS A N 1
ATOM 2948 C CA . HIS A 1 389 ? -8.996 -1.600 -17.419 1.00 38.00 389 HIS A CA 1
ATOM 2949 C C . HIS A 1 389 ? -10.079 -0.680 -16.866 1.00 38.00 389 HIS A C 1
ATOM 2951 O O . HIS A 1 389 ? -9.900 0.541 -16.864 1.00 38.00 389 HIS A O 1
ATOM 2957 N N . GLU A 1 390 ? -11.170 -1.261 -16.370 1.00 35.94 390 GLU A N 1
ATOM 2958 C CA . GLU A 1 390 ? -11.951 -0.576 -15.352 1.00 35.94 390 GLU A CA 1
ATOM 2959 C C . GLU A 1 390 ? -10.982 -0.121 -14.249 1.00 35.94 390 GLU A C 1
ATOM 2961 O O . GLU A 1 390 ? -10.122 -0.897 -13.808 1.00 35.94 390 GLU A O 1
ATOM 2966 N N . PRO A 1 391 ? -11.033 1.154 -13.838 1.00 40.44 391 PRO A N 1
ATOM 2967 C CA . PRO A 1 391 ? -10.191 1.629 -12.757 1.00 40.44 391 PRO A CA 1
ATOM 2968 C C . PRO A 1 391 ? -10.490 0.795 -11.508 1.00 40.44 391 PRO A C 1
ATOM 2970 O O . PRO A 1 391 ? -11.648 0.585 -11.187 1.00 40.44 391 PRO A O 1
ATOM 2973 N N . LEU A 1 392 ? -9.462 0.393 -10.751 1.00 43.62 392 LEU A N 1
ATOM 2974 C CA . LEU A 1 392 ? -9.579 -0.289 -9.445 1.00 43.62 392 LEU A CA 1
ATOM 2975 C C . LEU A 1 392 ? -10.554 0.386 -8.451 1.00 43.62 392 LEU A C 1
ATOM 2977 O O . LEU A 1 392 ? -10.920 -0.222 -7.453 1.00 43.62 392 LEU A O 1
ATOM 2981 N N . LEU A 1 393 ? -10.980 1.630 -8.703 1.00 40.41 393 LEU A N 1
ATOM 2982 C CA . LEU A 1 393 ? -12.083 2.270 -7.981 1.00 40.41 393 LEU A CA 1
ATOM 2983 C C . LEU A 1 393 ? -13.445 1.584 -8.196 1.00 40.41 393 LEU A C 1
ATOM 2985 O O . LEU A 1 393 ? -14.254 1.612 -7.277 1.00 40.41 393 LEU A O 1
ATOM 2989 N N . ALA A 1 394 ? -13.688 0.970 -9.357 1.00 41.47 394 ALA A N 1
ATOM 2990 C CA . ALA A 1 394 ? -14.875 0.158 -9.640 1.00 41.47 394 ALA A CA 1
ATOM 2991 C C . ALA A 1 394 ? -14.866 -1.184 -8.879 1.00 41.47 394 ALA A C 1
ATOM 2993 O O . ALA A 1 394 ? -15.891 -1.840 -8.774 1.00 41.47 394 ALA A O 1
ATOM 2994 N N . ALA A 1 395 ? -13.715 -1.563 -8.306 1.00 58.47 395 ALA A N 1
ATOM 2995 C CA . ALA A 1 395 ? -13.507 -2.806 -7.566 1.00 58.47 395 ALA A CA 1
ATOM 2996 C C . ALA A 1 395 ? -13.681 -2.690 -6.046 1.00 58.47 395 ALA A C 1
ATOM 2998 O O . ALA A 1 395 ? -13.491 -3.675 -5.334 1.00 58.47 395 ALA A O 1
ATOM 2999 N N . ALA A 1 396 ? -13.959 -1.490 -5.531 1.00 68.25 396 ALA A N 1
ATOM 3000 C CA . ALA A 1 396 ? -14.168 -1.284 -4.105 1.00 68.25 396 ALA A CA 1
ATOM 3001 C C . ALA A 1 396 ? -15.590 -1.706 -3.711 1.00 68.25 396 ALA A C 1
ATOM 3003 O O . ALA A 1 396 ? -16.551 -1.318 -4.368 1.00 68.25 396 ALA A O 1
ATOM 3004 N N . MET A 1 397 ? -15.714 -2.462 -2.622 1.00 82.69 397 MET A N 1
ATOM 3005 C CA . MET A 1 397 ? -17.006 -2.810 -2.035 1.00 82.69 397 MET A CA 1
ATOM 3006 C C . MET A 1 397 ? -17.538 -1.617 -1.251 1.00 82.69 397 MET A C 1
ATOM 3008 O O . MET A 1 397 ? -16.834 -1.071 -0.397 1.00 82.69 397 MET A O 1
ATOM 3012 N N . ASP A 1 398 ? -18.773 -1.225 -1.541 1.00 84.75 398 ASP A N 1
ATOM 3013 C CA . ASP A 1 398 ? -19.491 -0.243 -0.741 1.00 84.75 398 ASP A CA 1
ATOM 3014 C C . ASP A 1 398 ? -19.900 -0.875 0.594 1.00 84.75 398 ASP A C 1
ATOM 3016 O O . ASP A 1 398 ? -20.481 -1.958 0.638 1.00 84.75 398 ASP A O 1
ATOM 3020 N N . LEU A 1 399 ? -19.574 -0.184 1.682 1.00 85.31 399 LEU A N 1
ATOM 3021 C CA . LEU A 1 399 ? -19.963 -0.530 3.046 1.00 85.31 399 LEU A CA 1
ATOM 3022 C C . LEU A 1 399 ? -20.684 0.681 3.639 1.00 85.31 399 LEU A C 1
ATOM 3024 O O . LEU A 1 399 ? -20.086 1.428 4.424 1.00 85.31 399 LEU A O 1
ATOM 3028 N N . PRO A 1 400 ? -21.929 0.938 3.190 1.00 73.38 400 PRO A N 1
ATOM 3029 C CA . PRO A 1 400 ? -22.753 1.969 3.795 1.00 73.38 400 PRO A CA 1
ATOM 3030 C C . PRO A 1 400 ? -22.976 1.608 5.266 1.00 73.38 400 PRO A C 1
ATOM 3032 O O . PRO A 1 400 ? -23.101 0.437 5.613 1.00 73.38 400 PRO A O 1
ATOM 3035 N N . ASP A 1 401 ? -22.980 2.619 6.126 1.00 86.31 401 ASP A N 1
ATOM 3036 C CA . ASP A 1 401 ? -23.193 2.491 7.571 1.00 86.31 401 ASP A CA 1
ATOM 3037 C C . ASP A 1 401 ? -22.042 1.819 8.344 1.00 86.31 401 ASP A C 1
ATOM 3039 O O . ASP A 1 401 ? -22.210 1.386 9.484 1.00 86.31 401 ASP A O 1
ATOM 3043 N N . LEU A 1 402 ? -20.826 1.796 7.782 1.00 90.56 402 LEU A N 1
ATOM 3044 C CA . LEU A 1 402 ? -19.636 1.384 8.525 1.00 90.56 402 LEU A CA 1
ATOM 3045 C C . LEU A 1 402 ? -19.297 2.425 9.606 1.00 90.56 402 LEU A C 1
ATOM 3047 O O . LEU A 1 402 ? -18.784 3.511 9.303 1.00 90.56 402 LEU A O 1
ATOM 3051 N N . THR A 1 403 ? -19.551 2.068 10.866 1.00 92.56 403 THR A N 1
ATOM 3052 C CA . THR A 1 403 ? -19.342 2.923 12.047 1.00 92.56 403 THR A CA 1
ATOM 3053 C C . THR A 1 403 ? -18.030 2.632 12.768 1.00 92.56 403 THR A C 1
ATOM 3055 O O . THR A 1 403 ? -17.330 3.575 13.143 1.00 92.56 403 THR A O 1
ATOM 3058 N N . VAL A 1 404 ? -17.663 1.358 12.943 1.00 94.75 404 VAL A N 1
ATOM 3059 C CA . VAL A 1 404 ? -16.435 0.935 13.633 1.00 94.75 404 VAL A CA 1
ATOM 3060 C C . VAL A 1 404 ? -15.623 -0.011 12.757 1.00 94.75 404 VAL A C 1
ATOM 3062 O O . VAL A 1 404 ? -16.149 -0.951 12.162 1.00 94.75 404 VAL A O 1
ATOM 3065 N N . ALA A 1 405 ? -14.314 0.235 12.694 1.00 95.88 405 ALA A N 1
ATOM 3066 C CA . ALA A 1 405 ? -13.376 -0.604 11.962 1.00 95.88 405 ALA A CA 1
ATOM 3067 C C . ALA A 1 405 ? -12.094 -0.870 12.756 1.00 95.88 405 ALA A C 1
ATOM 3069 O O . ALA A 1 405 ? -11.616 -0.020 13.513 1.00 95.88 405 ALA A O 1
ATOM 3070 N N . ALA A 1 406 ? -11.513 -2.046 12.532 1.00 95.81 406 ALA A N 1
ATOM 3071 C CA . ALA A 1 406 ? -10.274 -2.496 13.143 1.00 95.81 406 ALA A CA 1
ATOM 3072 C C . ALA A 1 406 ? -9.124 -2.555 12.122 1.00 95.81 406 ALA A C 1
ATOM 3074 O O . ALA A 1 406 ? -9.294 -2.917 10.956 1.00 95.81 406 ALA A O 1
ATOM 3075 N N . SER A 1 407 ? -7.924 -2.198 12.570 1.00 95.44 407 SER A N 1
ATOM 3076 C CA . SER A 1 407 ? -6.670 -2.408 11.846 1.00 95.44 407 SER A CA 1
ATOM 3077 C C . SER A 1 407 ? -5.833 -3.403 12.625 1.00 95.44 407 SER A C 1
ATOM 3079 O O . SER A 1 407 ? -5.388 -3.092 13.732 1.00 95.44 407 SER A O 1
ATOM 3081 N N . ASN A 1 408 ? -5.607 -4.576 12.047 1.00 90.12 408 ASN A N 1
ATOM 3082 C CA . ASN A 1 408 ? -4.844 -5.645 12.663 1.00 90.12 408 ASN A CA 1
ATOM 3083 C C . ASN A 1 408 ? -3.491 -5.808 11.959 1.00 90.12 408 ASN A C 1
ATOM 3085 O O . ASN A 1 408 ? -3.425 -5.898 10.737 1.00 90.12 408 ASN A O 1
ATOM 3089 N N . SER A 1 409 ? -2.404 -5.845 12.730 1.00 85.12 409 SER A N 1
ATOM 3090 C CA . SER A 1 409 ? -1.049 -5.980 12.195 1.00 85.12 409 SER A CA 1
ATOM 3091 C C . SER A 1 409 ? -0.175 -6.868 13.067 1.00 85.12 409 SER A C 1
ATOM 3093 O O . SER A 1 409 ? -0.148 -6.712 14.291 1.00 85.12 409 SER A O 1
ATOM 3095 N N . PHE A 1 410 ? 0.590 -7.753 12.430 1.00 75.94 410 PHE A N 1
ATOM 3096 C CA . PHE A 1 410 ? 1.594 -8.601 13.059 1.00 75.94 410 PHE A CA 1
ATOM 3097 C C . PHE A 1 410 ? 3.020 -8.178 12.703 1.00 75.94 410 PHE A C 1
ATOM 3099 O O . PHE A 1 410 ? 3.303 -7.587 11.663 1.00 75.94 410 PHE A O 1
ATOM 3106 N N . GLY A 1 411 ? 3.940 -8.498 13.595 1.00 62.75 411 GLY A N 1
ATOM 3107 C CA . GLY A 1 411 ? 5.372 -8.467 13.371 1.00 62.75 411 GLY A CA 1
ATOM 3108 C C . GLY A 1 411 ? 5.953 -9.871 13.485 1.00 62.75 411 GLY A C 1
ATOM 3109 O O . GLY A 1 411 ? 5.347 -10.772 14.070 1.00 62.75 411 GLY A O 1
ATOM 3110 N N . PHE A 1 412 ? 7.163 -10.045 12.955 1.00 62.25 412 PHE A N 1
ATOM 3111 C CA . PHE A 1 412 ? 7.949 -11.263 13.150 1.00 62.25 412 PHE A CA 1
ATOM 3112 C C . PHE A 1 412 ? 8.054 -11.631 14.639 1.00 62.25 412 PHE A C 1
ATOM 3114 O O . PHE A 1 412 ? 8.182 -10.749 15.494 1.00 62.25 412 PHE A O 1
ATOM 3121 N N . GLY A 1 413 ? 7.993 -12.931 14.939 1.00 61.22 413 GLY A N 1
ATOM 3122 C CA . GLY A 1 413 ? 8.095 -13.455 16.307 1.00 61.22 413 GLY A CA 1
ATOM 3123 C C . GLY A 1 413 ? 6.814 -13.342 17.134 1.00 61.22 413 GLY A C 1
ATOM 3124 O O . GLY A 1 413 ? 6.873 -13.273 18.360 1.00 61.22 413 GLY A O 1
ATOM 3125 N N . GLY A 1 414 ? 5.653 -13.277 16.472 1.00 73.06 414 GLY A N 1
ATOM 3126 C CA . GLY A 1 414 ? 4.349 -13.284 17.138 1.00 73.06 414 GLY A CA 1
ATOM 3127 C C . GLY A 1 414 ? 4.036 -11.993 17.893 1.00 73.06 414 GLY A C 1
ATOM 3128 O O . GLY A 1 414 ? 3.349 -12.026 18.908 1.00 73.06 414 GLY A O 1
ATOM 3129 N N . HIS A 1 415 ? 4.564 -10.858 17.437 1.00 85.44 415 HIS A N 1
ATOM 3130 C CA . HIS A 1 415 ? 4.180 -9.547 17.950 1.00 85.44 415 HIS A CA 1
ATOM 3131 C C . HIS A 1 415 ? 2.885 -9.107 17.274 1.00 85.44 415 HIS A C 1
ATOM 3133 O O . HIS A 1 415 ? 2.852 -8.976 16.057 1.00 85.44 415 HIS A O 1
ATOM 3139 N N . ASN A 1 416 ? 1.824 -8.856 18.033 1.00 89.44 416 ASN A N 1
ATOM 3140 C CA . ASN A 1 416 ? 0.509 -8.551 17.473 1.00 89.44 416 ASN A CA 1
ATOM 3141 C C . ASN A 1 416 ? 0.045 -7.185 17.944 1.00 89.44 416 ASN A C 1
ATOM 3143 O O . ASN A 1 416 ? 0.170 -6.866 19.123 1.00 89.44 416 ASN A O 1
ATOM 3147 N N . SER A 1 417 ? -0.560 -6.413 17.052 1.00 92.94 417 SER A N 1
ATOM 3148 C CA . SER A 1 417 ? -1.167 -5.125 17.365 1.00 92.94 417 SER A CA 1
ATOM 3149 C C . SER A 1 417 ? -2.526 -5.002 16.692 1.00 92.94 417 SER A C 1
ATOM 3151 O O . SER A 1 417 ? -2.683 -5.372 15.531 1.00 92.94 417 SER A O 1
ATOM 3153 N N . CYS A 1 418 ? -3.502 -4.468 17.417 1.00 95.62 418 CYS A N 1
ATOM 3154 C CA . CYS A 1 418 ? -4.828 -4.189 16.882 1.00 95.62 418 CYS A CA 1
ATOM 3155 C C . CYS A 1 418 ? -5.298 -2.820 17.375 1.00 95.62 418 CYS A C 1
ATOM 3157 O O . CYS A 1 418 ? -5.168 -2.509 18.561 1.00 95.62 418 CYS A O 1
ATOM 3159 N N . LEU A 1 419 ? -5.813 -2.000 16.459 1.00 96.12 419 LEU A N 1
ATOM 3160 C CA . LEU A 1 419 ? -6.321 -0.652 16.718 1.00 96.12 419 LEU A CA 1
ATOM 3161 C C . LEU A 1 419 ? -7.772 -0.552 16.245 1.00 96.12 419 LEU A C 1
ATOM 3163 O O . LEU A 1 419 ? -8.076 -1.010 15.144 1.00 96.12 419 LEU A O 1
ATOM 3167 N N . LEU A 1 420 ? -8.639 0.078 17.038 1.00 95.81 420 LEU A N 1
ATOM 3168 C CA . LEU A 1 420 ? -10.036 0.328 16.685 1.00 95.81 420 LEU A CA 1
ATOM 3169 C C . LEU A 1 420 ? -10.296 1.817 16.476 1.00 95.81 420 LEU A C 1
ATOM 3171 O O . LEU A 1 420 ? -9.860 2.673 17.256 1.00 95.81 420 LEU A O 1
ATOM 3175 N N . PHE A 1 421 ? -11.066 2.105 15.433 1.00 95.75 421 PHE A N 1
ATOM 3176 C CA . PHE A 1 421 ? -11.457 3.449 15.044 1.00 95.75 421 PHE A CA 1
ATOM 3177 C C . PHE A 1 421 ? -12.971 3.544 14.875 1.00 95.75 421 PHE A C 1
ATOM 3179 O O . PHE A 1 421 ? -13.592 2.607 14.374 1.00 95.75 421 PHE A O 1
ATOM 3186 N N . ARG A 1 422 ? -13.544 4.696 15.232 1.00 93.50 422 ARG A N 1
ATOM 3187 C CA . ARG A 1 422 ? -14.928 5.055 14.907 1.00 93.50 422 ARG A CA 1
ATOM 3188 C C . ARG A 1 422 ? -14.959 6.109 13.817 1.00 93.50 422 ARG A C 1
ATOM 3190 O O . ARG A 1 422 ? -14.109 7.005 13.782 1.00 93.50 422 ARG A O 1
ATOM 3197 N N . ARG A 1 423 ? -15.962 6.026 12.950 1.00 91.38 423 ARG A N 1
ATOM 3198 C CA . ARG A 1 423 ? -16.312 7.095 12.022 1.00 91.38 423 ARG A CA 1
ATOM 3199 C C . ARG A 1 423 ? -16.570 8.382 12.810 1.00 91.38 423 ARG A C 1
ATOM 3201 O O . ARG A 1 423 ? -17.271 8.375 13.814 1.00 91.38 423 ARG A O 1
ATOM 3208 N N . TRP A 1 424 ? -15.972 9.473 12.350 1.00 87.81 424 TRP A N 1
ATOM 3209 C CA . TRP A 1 424 ? -16.274 10.800 12.868 1.00 87.81 424 TRP A CA 1
ATOM 3210 C C . TRP A 1 424 ? -17.514 11.346 12.154 1.00 87.81 424 TRP A C 1
ATOM 3212 O O . TRP A 1 424 ? -17.555 11.357 10.920 1.00 87.81 424 TRP A O 1
ATOM 3222 N N . GLU A 1 425 ? -18.504 11.775 12.928 1.00 80.00 425 GLU A N 1
ATOM 3223 C CA . GLU A 1 425 ? -19.702 12.476 12.462 1.00 80.00 425 GLU A CA 1
ATOM 3224 C C . GLU A 1 425 ? -19.622 13.910 13.007 1.00 80.00 425 GLU A C 1
ATOM 3226 O O . GLU A 1 425 ? -19.389 14.096 14.202 1.00 80.00 425 GLU A O 1
ATOM 3231 N N . ASP A 1 426 ? -19.683 14.904 12.113 1.00 61.03 426 ASP A N 1
ATOM 3232 C CA . ASP A 1 426 ? -19.509 16.329 12.448 1.00 61.03 426 ASP A CA 1
ATOM 3233 C C . ASP A 1 426 ? -20.707 16.930 13.199 1.00 61.03 426 ASP A C 1
ATOM 3235 O O . ASP A 1 426 ? -21.861 16.657 12.789 1.00 61.03 426 ASP A O 1
#

Foldseek 3Di:
DPDDPPDPPVVCVVVVHDDLFHFQFKFWFFQLPDQFAADQQLQRQLVRLLVRCVSSVHALVLAQEEAAQCQVDPSVVVNNQNSNCVSNVNPQVNYEYEYPCQQQNQPAVCRLVVLVVLFSVCLRVLWFFFRAPPPDDDPPNPHHYLDDDHPDLPDPPPPPDPDDDPDPDDDDDDDDDDPVVVVVPVVVPVVVVPDPDDDDDDDDDDDDDDDDDDDDDDPDDDDPDDDPPVVVVVVLVVVLVQCCVFALVPQAAQPAADPQLLVLQVDDLVCCLRGNVSDVQLLCCCVVNVLSLQLSLCCSLVNDHSVVSSVVCVVCVLVSQLQLQADDDPDDHSSVRLNHDHDDSVVSNVCSVPPSSSSSSSSNSSSCRSRCWDDDPGHIDRPDPDPPDDPSVVSIDRRPPSFKHKYWHDHGNRIIMMIMIGNDDD

Radius of gyration: 26.2 Å; Cα contacts (8 Å, |Δi|>4): 610; chains: 1; bounding box: 74×55×67 Å

Solvent-accessible surface area (backbone atoms only — not comparable to full-atom values): 24605 Å² total; per-residue (Å²): 135,92,86,67,92,80,66,58,67,67,60,38,58,76,69,72,53,89,80,65,51,42,80,51,32,45,30,72,34,65,43,83,68,38,81,62,49,58,46,76,74,12,56,36,51,17,50,13,46,41,44,12,31,62,59,37,75,48,59,64,85,57,40,38,34,36,37,40,47,53,82,85,39,80,67,57,38,56,11,48,53,51,9,49,41,60,44,36,73,68,56,54,83,76,30,36,39,38,21,65,32,54,56,52,48,83,56,64,95,48,34,59,62,54,45,41,50,52,42,43,47,24,40,66,64,30,36,40,68,46,44,53,92,72,82,79,78,61,91,87,73,86,68,50,51,53,76,92,55,90,68,71,72,80,73,80,73,76,81,87,61,100,64,84,79,90,75,85,72,78,92,79,78,87,79,86,83,88,63,82,60,68,72,67,58,68,66,59,62,66,67,58,74,73,70,81,89,76,95,77,88,87,81,90,77,86,86,79,91,79,82,87,82,85,86,80,88,81,91,74,83,69,96,71,73,97,60,81,54,68,66,57,58,48,50,54,51,54,48,40,51,52,44,37,69,46,26,52,73,68,49,72,67,58,85,59,53,40,74,62,2,25,54,51,46,70,48,59,38,58,52,30,52,60,50,55,52,94,51,73,43,44,39,51,35,18,66,79,35,36,32,50,44,48,8,43,51,35,28,32,59,70,74,43,57,44,69,59,36,26,52,43,29,69,77,37,46,42,60,50,42,21,47,37,31,25,71,88,60,102,59,83,27,58,32,46,59,32,48,29,71,68,40,56,69,66,60,17,48,53,41,16,72,77,36,41,42,26,48,42,17,33,52,41,52,16,47,28,51,37,66,44,36,44,65,51,93,78,33,48,44,74,60,70,91,82,74,80,73,75,58,74,75,80,39,39,39,78,38,82,87,46,49,26,34,30,25,37,31,67,46,77,22,23,32,24,36,21,39,36,35,31,48,63,81,134

InterPro domains:
  IPR000794 Beta-ketoacyl synthase [PTHR11712] (8-146)
  IPR014031 Beta-ketoacyl synthase, C-terminal domain [PF02801] (20-135)
  IPR016039 Thiolase-like [G3DSA:3.40.47.10] (6-161)
  IPR016039 Thiolase-like [SSF53901] (7-146)
  IPR020841 Polyketide synthase, beta-ketoacyl synthase domain [PS52004] (1-174)
  IPR020841 Polyketide synthase, beta-ketoacyl synthase domain [SM00825] (1-183)

Organism: Symbiodinium microadriaticum (NCBI:txid2951)

Nearest PDB structures (foldseek):
  1j3n-assembly1_A  TM=9.696E-01  e=4.197E-12  Thermus thermophilus
  7l4l-assembly1_A  TM=9.741E-01  e=1.120E-11  Escherichia coli K-12
  1e5m-assembly1_A-2  TM=9.714E-01  e=3.158E-11  Synechocystis sp. PCC 6803
  2iwy-assembly1_B  TM=9.659E-01  e=3.928E-11  Homo sapiens
  2c9h-assembly1_A-2  TM=9.667E-01  e=5.160E-11  Homo sapiens

pLDDT: mean 71.31, std 22.75, range [22.77, 96.12]

Secondary structure (DSSP, 8-state):
--------HHHHHHTTPPP-EEEEEEEEEE--S-SSSPPTT-HHHHHHHHHHHHHHT--GGGEEEEE----S-HHHHHHHHHHHHHHTTT--TT-EEE-THHHH---GGGHHHHHHHHHHHHHHHTEE---TT-SSPPTT--SB---S-------------S---S-----------SSTTTTTSTTTTTTSTT--------------PPPP------TT---------HHHHHHHHHHHHHHHHHTGGGSPP-----HHHHHHHTS-HHHIIIII-SSHHHHHHHHHSHHHHHHHHHHHTTSS-HHHHHHHHHH-HHHHHHHHH---SSS--HHHHTT--PPPHHHHHHHHHH-HHHHHHHHHHHHHHHHTEEE-SS-EEE--TT-----GGGGPEE-TT--EEEEEEEETTTEEEEEEEEE---

Mean predicted aligned error: 18.93 Å